Protein AF-A0A6V7VJ19-F1 (afdb_monomer_lite)

Structure (mmCIF, N/CA/C/O backbone):
data_AF-A0A6V7VJ19-F1
#
_entry.id   AF-A0A6V7VJ19-F1
#
loop_
_atom_site.group_PDB
_atom_site.id
_atom_site.type_symbol
_atom_site.label_atom_id
_atom_site.label_alt_id
_atom_site.label_comp_id
_atom_site.label_asym_id
_atom_site.label_entity_id
_atom_site.label_seq_id
_atom_site.pdbx_PDB_ins_code
_atom_site.Cartn_x
_atom_site.Cartn_y
_atom_site.Cartn_z
_atom_site.occupancy
_atom_site.B_iso_or_equiv
_atom_site.auth_seq_id
_atom_site.auth_comp_id
_atom_site.auth_asym_id
_atom_site.auth_atom_id
_atom_site.pdbx_PDB_model_num
ATOM 1 N N . MET A 1 1 ? -34.997 -47.335 -40.234 1.00 34.44 1 MET A N 1
ATOM 2 C CA . MET A 1 1 ? -34.449 -48.683 -39.978 1.00 34.44 1 MET A CA 1
ATOM 3 C C . MET A 1 1 ? -33.709 -48.646 -38.651 1.00 34.44 1 MET A C 1
ATOM 5 O O . MET A 1 1 ? -32.704 -47.960 -38.546 1.00 34.44 1 MET A O 1
ATOM 9 N N . LEU A 1 2 ? -34.281 -49.285 -37.631 1.00 25.03 2 LEU A N 1
ATOM 10 C CA . LEU A 1 2 ? -33.675 -49.512 -36.316 1.00 25.03 2 LEU A CA 1
ATOM 11 C C . LEU A 1 2 ? -32.606 -50.608 -36.412 1.00 25.03 2 LEU A C 1
ATOM 13 O O . LEU A 1 2 ? -32.882 -51.631 -37.030 1.00 25.03 2 LEU A O 1
ATOM 17 N N . SER A 1 3 ? -31.480 -50.459 -35.709 1.00 24.19 3 SER A N 1
ATOM 18 C CA . SER A 1 3 ? -30.934 -51.548 -34.882 1.00 24.19 3 SER A CA 1
ATOM 19 C C . SER A 1 3 ? -29.883 -51.016 -33.902 1.00 24.19 3 SER A C 1
ATOM 21 O O . SER A 1 3 ? -28.890 -50.430 -34.325 1.00 24.19 3 SER A O 1
ATOM 23 N N . LEU A 1 4 ? -30.068 -51.278 -32.611 1.00 22.98 4 LEU A N 1
ATOM 24 C CA . LEU A 1 4 ? -29.015 -51.274 -31.596 1.00 22.98 4 LEU A CA 1
ATOM 25 C C . LEU A 1 4 ? -29.294 -52.462 -30.667 1.00 22.98 4 LEU A C 1
ATOM 27 O O . LEU A 1 4 ? -30.432 -52.678 -30.253 1.00 22.98 4 LEU A O 1
ATOM 31 N N . HIS A 1 5 ? -28.264 -53.277 -30.443 1.00 28.27 5 HIS A N 1
ATOM 32 C CA . HIS A 1 5 ? -28.300 -54.505 -29.647 1.00 28.27 5 HIS A CA 1
ATOM 33 C C . HIS A 1 5 ? -28.321 -54.205 -28.139 1.00 28.27 5 HIS A C 1
ATOM 35 O O . HIS A 1 5 ? -27.655 -53.281 -27.675 1.00 28.27 5 HIS A O 1
ATOM 41 N N . TYR A 1 6 ? -29.051 -55.029 -27.380 1.00 26.59 6 TYR A N 1
ATOM 42 C CA . TYR A 1 6 ? -29.122 -55.005 -25.916 1.00 26.59 6 TYR A CA 1
ATOM 43 C C . TYR A 1 6 ? -28.153 -56.013 -25.280 1.00 26.59 6 TYR A C 1
ATOM 45 O O . TYR A 1 6 ? -27.954 -57.111 -25.796 1.00 26.59 6 TYR A O 1
ATOM 53 N N . MET A 1 7 ? -27.617 -55.649 -24.112 1.00 25.30 7 MET A N 1
ATOM 54 C CA . MET A 1 7 ? -26.830 -56.505 -23.222 1.00 25.30 7 MET A CA 1
ATOM 55 C C . MET A 1 7 ? -27.721 -57.002 -22.066 1.00 25.30 7 MET A C 1
ATOM 57 O O . MET A 1 7 ? -28.435 -56.219 -21.440 1.00 25.30 7 MET A O 1
ATOM 61 N N . HIS A 1 8 ? -27.704 -58.314 -21.815 1.00 26.66 8 HIS A N 1
ATOM 62 C CA . HIS A 1 8 ? -28.513 -59.015 -20.810 1.00 26.66 8 HIS A CA 1
ATOM 63 C C . HIS A 1 8 ? -27.923 -58.906 -19.392 1.00 26.66 8 HIS A C 1
ATOM 65 O O . HIS A 1 8 ? -26.741 -59.176 -19.197 1.00 26.66 8 HIS A O 1
ATOM 71 N N . ILE A 1 9 ? -28.771 -58.651 -18.388 1.00 30.61 9 ILE A N 1
ATOM 72 C CA . ILE A 1 9 ? -28.515 -58.972 -16.971 1.00 30.61 9 ILE A CA 1
ATOM 73 C C . ILE A 1 9 ? -29.765 -59.676 -16.420 1.00 30.61 9 ILE A C 1
ATOM 75 O O . ILE A 1 9 ? -30.884 -59.215 -16.648 1.00 30.61 9 ILE A O 1
ATOM 79 N N . GLN A 1 10 ? -29.592 -60.817 -15.741 1.00 30.14 10 GLN A N 1
ATOM 80 C CA . GLN A 1 10 ? -30.697 -61.592 -15.161 1.00 30.14 10 GLN A CA 1
ATOM 81 C C . GLN A 1 10 ? -31.143 -61.066 -13.780 1.00 30.14 10 GLN A C 1
ATOM 83 O O . GLN A 1 10 ? -30.294 -60.608 -13.013 1.00 30.14 10 GLN A O 1
ATOM 88 N N . PRO A 1 11 ? -32.440 -61.168 -13.414 1.00 34.12 11 PRO A N 1
AT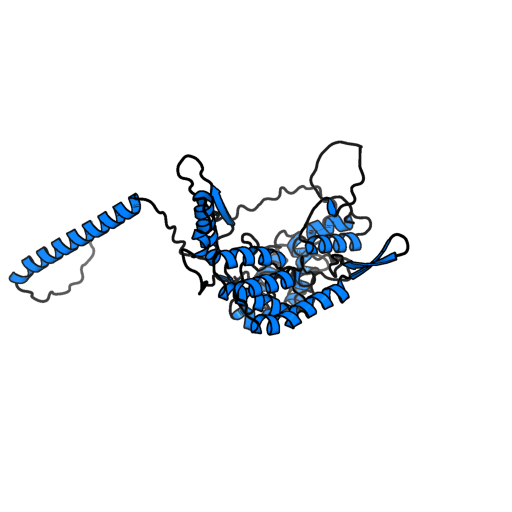OM 89 C CA . PRO A 1 11 ? -32.964 -60.647 -12.155 1.00 34.12 11 PRO A CA 1
ATOM 90 C C . PRO A 1 11 ? -33.038 -61.701 -11.038 1.00 34.12 11 PRO A C 1
ATOM 92 O O . PRO A 1 11 ? -33.474 -62.835 -11.239 1.00 34.12 11 PRO A O 1
ATOM 95 N N . ILE A 1 12 ? -32.695 -61.275 -9.821 1.00 39.47 12 ILE A N 1
ATOM 96 C CA . ILE A 1 12 ? -32.938 -62.004 -8.570 1.00 39.47 12 ILE A CA 1
ATOM 97 C C . ILE A 1 12 ? -34.438 -61.977 -8.228 1.00 39.47 12 ILE A C 1
ATOM 99 O O . ILE A 1 12 ? -35.110 -60.949 -8.297 1.00 39.47 12 ILE A O 1
ATOM 103 N N . ASN A 1 13 ? -34.949 -63.144 -7.843 1.00 40.56 13 ASN A N 1
ATOM 104 C CA . ASN A 1 13 ? -36.353 -63.452 -7.576 1.00 40.56 13 ASN A CA 1
ATOM 105 C C . ASN A 1 13 ? -36.845 -62.819 -6.252 1.00 40.56 13 ASN A C 1
ATOM 107 O O . ASN A 1 13 ? -36.467 -63.275 -5.173 1.00 40.56 13 ASN A O 1
ATOM 111 N N . LEU A 1 14 ? -37.740 -61.822 -6.303 1.00 43.22 14 LEU A N 1
ATOM 112 C CA . LEU A 1 14 ? -38.440 -61.276 -5.125 1.00 43.22 14 LEU A CA 1
ATOM 113 C C . LEU A 1 14 ? -39.966 -61.450 -5.261 1.00 43.22 14 LEU A C 1
ATOM 115 O O . LEU A 1 14 ? -40.600 -60.978 -6.204 1.00 43.22 14 LEU A O 1
ATOM 119 N N . ARG A 1 15 ? -40.551 -62.180 -4.298 1.00 52.41 15 ARG A N 1
ATOM 120 C CA . ARG A 1 15 ? -41.948 -62.661 -4.268 1.00 52.41 15 ARG A CA 1
ATOM 121 C C . ARG A 1 15 ? -42.992 -61.526 -4.295 1.00 52.41 15 ARG A C 1
ATOM 123 O O . ARG A 1 15 ? -42.866 -60.516 -3.606 1.00 52.41 15 ARG A O 1
ATOM 130 N N . LYS A 1 16 ? -44.103 -61.780 -5.003 1.00 54.00 16 LYS A N 1
ATOM 131 C CA . LYS A 1 16 ? -45.252 -60.885 -5.292 1.00 54.00 16 LYS A CA 1
ATOM 132 C C . LYS A 1 16 ? -45.921 -60.162 -4.101 1.00 54.00 16 LYS A C 1
ATOM 134 O O . LYS A 1 16 ? -46.648 -59.207 -4.340 1.00 54.00 16 LYS A O 1
ATOM 139 N N . LYS A 1 17 ? -45.681 -60.538 -2.838 1.00 49.91 17 LYS A N 1
ATOM 140 C CA . LYS A 1 17 ? -46.259 -59.846 -1.661 1.00 49.91 17 LYS A CA 1
ATOM 141 C C . LYS A 1 17 ? -45.500 -58.578 -1.234 1.00 49.91 17 LYS A C 1
ATOM 143 O O . LYS A 1 17 ? -46.058 -57.775 -0.497 1.00 49.91 17 LYS A O 1
ATOM 148 N N . HIS A 1 18 ? -44.281 -58.355 -1.733 1.00 54.59 18 HIS A N 1
ATOM 149 C CA . HIS A 1 18 ? -43.508 -57.138 -1.446 1.00 54.59 18 HIS A CA 1
ATOM 150 C C . HIS A 1 18 ? -43.671 -56.036 -2.496 1.00 54.59 18 HIS A C 1
ATOM 152 O O . HIS A 1 18 ? -43.331 -54.894 -2.217 1.00 54.59 18 HIS A O 1
ATOM 158 N N . TRP A 1 19 ? -44.238 -56.336 -3.669 1.00 50.75 19 TRP A N 1
ATOM 159 C CA . TRP A 1 19 ? -44.436 -55.339 -4.725 1.00 50.75 19 TRP A CA 1
ATOM 160 C C . TRP A 1 19 ? -45.495 -54.295 -4.364 1.00 50.75 19 TRP A C 1
ATOM 162 O O . TRP A 1 19 ? -45.293 -53.120 -4.638 1.00 50.75 19 TRP A O 1
ATOM 172 N N . LEU A 1 20 ? -46.579 -54.681 -3.681 1.00 58.94 20 LEU A N 1
ATOM 173 C CA . LEU A 1 20 ? -47.585 -53.716 -3.224 1.00 58.94 20 LEU A CA 1
ATOM 174 C C . LEU A 1 20 ? -47.004 -52.769 -2.162 1.00 58.94 20 LEU A C 1
ATOM 176 O O . LEU A 1 20 ? -47.199 -51.563 -2.245 1.00 58.94 20 LEU A O 1
ATOM 180 N N . LEU A 1 21 ? -46.225 -53.302 -1.212 1.00 59.53 21 LEU A N 1
ATOM 181 C CA . LEU A 1 21 ? -45.533 -52.493 -0.208 1.00 59.53 21 LEU A CA 1
ATOM 182 C C . LEU A 1 21 ? -44.467 -51.597 -0.858 1.00 59.53 21 LEU A C 1
ATOM 184 O O . LEU A 1 21 ? -44.362 -50.429 -0.510 1.00 59.53 21 LEU A O 1
ATOM 188 N N . PHE A 1 22 ? -43.734 -52.113 -1.849 1.00 63.12 22 PHE A N 1
ATOM 189 C CA . PHE A 1 22 ? -42.753 -51.354 -2.621 1.00 63.12 22 PHE A CA 1
ATOM 190 C C . PHE A 1 22 ? -43.405 -50.205 -3.396 1.00 63.12 22 PHE A C 1
ATOM 192 O O . PHE A 1 22 ? -42.906 -49.093 -3.317 1.00 63.12 22 PHE A O 1
ATOM 199 N N . TYR A 1 23 ? -44.540 -50.423 -4.069 1.00 64.12 23 TYR A N 1
ATOM 200 C CA . TYR A 1 23 ? -45.261 -49.360 -4.780 1.00 64.12 23 TYR A CA 1
ATOM 201 C C . TYR A 1 23 ? -45.943 -48.359 -3.840 1.00 64.12 23 TYR A C 1
ATOM 203 O O . TYR A 1 23 ? -45.981 -47.176 -4.161 1.00 64.12 23 TYR A O 1
ATOM 211 N N . ILE A 1 24 ? -46.428 -48.790 -2.670 1.00 71.06 24 ILE A N 1
ATOM 212 C CA . ILE A 1 24 ? -46.956 -47.879 -1.640 1.00 71.06 24 ILE A CA 1
ATOM 213 C C . ILE A 1 24 ? -45.827 -47.017 -1.066 1.00 71.06 24 ILE A C 1
ATOM 215 O O . ILE A 1 24 ? -45.993 -45.807 -0.936 1.00 71.06 24 ILE A O 1
ATOM 219 N N . ILE A 1 25 ? -44.662 -47.609 -0.785 1.00 70.88 25 ILE A N 1
ATOM 220 C CA . ILE A 1 25 ? -43.474 -46.880 -0.327 1.00 70.88 25 ILE A CA 1
ATOM 221 C C . ILE A 1 25 ? -42.971 -45.940 -1.431 1.00 70.88 25 ILE A C 1
ATOM 223 O O . ILE A 1 25 ? -42.696 -44.780 -1.143 1.00 70.88 25 ILE A O 1
ATOM 227 N N . LEU A 1 26 ? -42.928 -46.374 -2.697 1.00 67.81 26 LEU A N 1
ATOM 228 C CA . LEU A 1 26 ? -42.562 -45.513 -3.828 1.00 67.81 26 LEU A CA 1
ATOM 229 C C . LEU A 1 26 ? -43.553 -44.355 -3.999 1.00 67.81 26 LEU A C 1
ATOM 231 O O . LEU A 1 26 ? -43.132 -43.230 -4.243 1.00 67.81 26 LEU A O 1
ATOM 235 N N . GLY A 1 27 ? -44.853 -44.615 -3.837 1.00 74.75 27 GLY A N 1
ATOM 236 C CA . GLY A 1 27 ? -45.905 -43.602 -3.881 1.00 74.75 27 GLY A CA 1
ATOM 237 C C . GLY A 1 27 ? -45.772 -42.582 -2.751 1.00 74.75 27 GLY A C 1
ATOM 238 O O . GLY A 1 27 ? -45.831 -41.382 -3.002 1.00 74.75 27 GLY A O 1
ATOM 239 N N . PHE A 1 28 ? -45.497 -43.036 -1.524 1.00 73.50 28 PHE A N 1
ATOM 240 C CA . PHE A 1 28 ? -45.209 -42.157 -0.386 1.00 73.50 28 PHE A CA 1
ATOM 241 C C . PHE A 1 28 ? -43.934 -41.336 -0.595 1.00 73.50 28 PHE A C 1
ATOM 243 O O . PHE A 1 28 ? -43.920 -40.147 -0.282 1.00 73.50 28 PHE A O 1
ATOM 250 N N . ILE A 1 29 ? -42.885 -41.932 -1.167 1.00 70.06 29 ILE A N 1
ATOM 251 C CA . ILE A 1 29 ? -41.647 -41.227 -1.518 1.00 70.06 29 ILE A CA 1
ATOM 252 C C . ILE A 1 29 ? -41.922 -40.172 -2.595 1.00 70.06 29 ILE A C 1
ATOM 254 O O . ILE A 1 29 ? -41.478 -39.038 -2.447 1.00 70.06 29 ILE A O 1
ATOM 258 N N . PHE A 1 30 ? -42.704 -40.483 -3.631 1.00 67.50 30 PHE A N 1
ATOM 259 C CA . PHE A 1 30 ? -43.081 -39.511 -4.661 1.00 67.50 30 PHE A CA 1
ATOM 260 C C . PHE A 1 30 ? -43.926 -38.363 -4.100 1.00 67.50 30 PHE A C 1
ATOM 262 O O . PHE A 1 30 ? -43.678 -37.210 -4.443 1.00 67.50 30 PHE A O 1
ATOM 269 N N . ILE A 1 31 ? -44.869 -38.648 -3.197 1.00 73.69 31 ILE A N 1
ATOM 270 C CA . ILE A 1 31 ? -45.671 -37.623 -2.514 1.00 73.69 31 ILE A CA 1
ATOM 271 C C . ILE A 1 31 ? -44.784 -36.750 -1.617 1.00 73.69 31 ILE A C 1
ATOM 273 O O . ILE A 1 31 ? -44.913 -35.530 -1.647 1.00 73.69 31 ILE A O 1
ATOM 277 N N . LEU A 1 32 ? -43.839 -37.333 -0.875 1.00 68.81 32 LEU A N 1
ATOM 278 C CA . LEU A 1 32 ? -42.883 -36.582 -0.053 1.00 68.81 32 LEU A CA 1
ATOM 279 C C . LEU A 1 32 ? -41.940 -35.723 -0.903 1.00 68.81 32 LEU A C 1
ATOM 281 O O . LEU A 1 32 ? -41.694 -34.575 -0.544 1.00 68.81 32 LEU A O 1
ATOM 285 N N . ILE A 1 33 ? -41.463 -36.230 -2.044 1.00 68.81 33 ILE A N 1
ATOM 286 C CA . ILE A 1 33 ? -40.654 -35.462 -3.002 1.00 68.81 33 ILE A CA 1
ATOM 287 C C . ILE A 1 33 ? -41.479 -34.317 -3.593 1.00 68.81 33 ILE A C 1
ATOM 289 O O . ILE A 1 33 ? -40.976 -33.202 -3.691 1.00 68.81 33 ILE A O 1
ATOM 293 N N . PHE A 1 34 ? -42.748 -34.550 -3.938 1.00 68.69 34 PHE A N 1
ATOM 294 C CA . PHE A 1 34 ? -43.624 -33.518 -4.491 1.00 68.69 34 PHE A CA 1
ATOM 295 C C . PHE A 1 34 ? -43.982 -32.452 -3.448 1.00 68.69 34 PHE A C 1
ATOM 297 O O . PHE A 1 34 ? -43.941 -31.266 -3.754 1.00 68.69 34 PHE A O 1
ATOM 304 N N . ILE A 1 35 ? -44.245 -32.841 -2.196 1.00 69.69 35 ILE A N 1
ATOM 305 C CA . ILE A 1 35 ? -44.450 -31.917 -1.072 1.00 69.69 35 ILE A CA 1
ATOM 306 C C . ILE A 1 35 ? -43.164 -31.137 -0.783 1.00 69.69 35 ILE A C 1
ATOM 308 O O . ILE A 1 35 ? -43.221 -29.928 -0.592 1.00 69.69 35 ILE A O 1
ATOM 312 N N . PHE A 1 36 ? -41.995 -31.779 -0.807 1.00 65.12 36 PHE A N 1
ATOM 313 C CA . PHE A 1 36 ? -40.710 -31.104 -0.621 1.00 65.12 36 PHE A CA 1
ATOM 314 C C . PHE A 1 36 ? -40.406 -30.131 -1.769 1.00 65.12 36 PHE A C 1
ATOM 316 O O . PHE A 1 36 ? -39.969 -29.008 -1.524 1.00 65.12 36 PHE A O 1
ATOM 323 N N . ALA A 1 37 ? -40.691 -30.511 -3.015 1.00 63.62 37 ALA A N 1
ATOM 324 C CA . ALA A 1 37 ? -40.563 -29.645 -4.182 1.00 63.62 37 ALA A CA 1
ATOM 325 C C . ALA A 1 37 ? -41.556 -28.477 -4.131 1.00 63.62 37 ALA A C 1
ATOM 327 O O . ALA A 1 37 ? -41.168 -27.349 -4.410 1.00 63.62 37 ALA A O 1
ATOM 328 N N . LEU A 1 38 ? -42.798 -28.708 -3.698 1.00 59.72 38 LEU A N 1
ATOM 329 C CA . LEU A 1 38 ? -43.819 -27.674 -3.538 1.00 59.72 38 LEU A CA 1
ATOM 330 C C . LEU A 1 38 ? -43.488 -26.724 -2.377 1.00 59.72 38 LEU A C 1
ATOM 332 O O . LEU A 1 38 ? -43.622 -25.517 -2.533 1.00 59.72 38 LEU A O 1
ATOM 336 N N . ILE A 1 39 ? -42.982 -27.229 -1.246 1.00 60.81 39 ILE A N 1
ATOM 337 C CA . ILE A 1 39 ? -42.484 -26.411 -0.127 1.00 60.81 39 ILE A CA 1
ATOM 338 C C . ILE A 1 39 ? -41.284 -25.575 -0.576 1.00 60.81 39 ILE A C 1
ATOM 340 O O . ILE A 1 39 ? -41.216 -24.396 -0.242 1.00 60.81 39 ILE A O 1
ATOM 344 N N . ASN A 1 40 ? -40.352 -26.142 -1.347 1.00 55.34 40 ASN A N 1
ATOM 345 C CA . ASN A 1 40 ? -39.212 -25.390 -1.871 1.00 55.34 40 ASN A CA 1
ATOM 346 C C . ASN A 1 40 ? -39.619 -24.390 -2.959 1.00 55.34 40 ASN A C 1
ATOM 348 O O . ASN A 1 40 ? -39.095 -23.284 -2.972 1.00 55.34 40 ASN A O 1
ATOM 352 N N . PHE A 1 41 ? -40.595 -24.714 -3.808 1.00 58.09 41 PHE A N 1
ATOM 353 C CA . PHE A 1 41 ? -41.161 -23.801 -4.802 1.00 58.09 41 PHE A CA 1
ATOM 354 C C . PHE A 1 41 ? -41.943 -22.655 -4.146 1.00 58.09 41 PHE A C 1
ATOM 356 O O . PHE A 1 41 ? -41.835 -21.509 -4.570 1.00 58.09 41 PHE A O 1
ATOM 363 N N . LEU A 1 42 ? -42.679 -22.926 -3.065 1.00 50.97 42 LEU A N 1
ATOM 364 C CA . LEU A 1 42 ? -43.371 -21.903 -2.278 1.00 50.97 42 LEU A CA 1
ATOM 365 C C . LEU A 1 42 ? -42.394 -21.068 -1.433 1.00 50.97 42 LEU A C 1
ATOM 367 O O . LEU A 1 42 ? -42.597 -19.864 -1.304 1.00 50.97 42 LEU A O 1
ATOM 371 N N . LYS A 1 43 ? -41.298 -21.655 -0.927 1.00 50.81 43 LYS A N 1
ATOM 372 C CA . LYS A 1 43 ? -40.178 -20.910 -0.318 1.00 50.81 43 LYS A CA 1
ATOM 373 C C . LYS A 1 43 ? -39.445 -20.037 -1.341 1.00 50.81 43 LYS A C 1
ATOM 375 O O . LYS A 1 43 ? -39.086 -18.916 -1.008 1.00 50.81 43 LYS A O 1
ATOM 380 N N . TRP A 1 44 ? -39.267 -20.520 -2.570 1.00 50.44 44 TRP A N 1
ATOM 381 C CA . TRP A 1 44 ? -38.705 -19.760 -3.691 1.00 50.44 44 TRP A CA 1
ATOM 382 C C . TRP A 1 44 ? -39.627 -18.605 -4.113 1.00 50.44 44 TRP A C 1
ATOM 384 O O . TRP A 1 44 ? -39.164 -17.484 -4.302 1.00 50.44 44 TRP A O 1
ATOM 394 N N . ARG A 1 45 ? -40.945 -18.840 -4.168 1.00 43.19 45 ARG A N 1
ATOM 395 C CA . ARG A 1 45 ? -41.962 -17.834 -4.519 1.00 43.19 45 ARG A CA 1
ATOM 396 C C . ARG A 1 45 ? -42.159 -16.752 -3.445 1.00 43.19 45 ARG A C 1
ATOM 398 O O . ARG A 1 45 ? -42.528 -15.637 -3.794 1.00 43.19 45 ARG A O 1
ATOM 405 N N . ASN A 1 46 ? -41.897 -17.051 -2.169 1.00 40.09 46 ASN A N 1
ATOM 406 C CA . ASN A 1 46 ? -42.112 -16.130 -1.041 1.00 40.09 46 ASN A CA 1
ATOM 407 C C . ASN A 1 46 ? -40.876 -15.309 -0.624 1.00 40.09 46 ASN A C 1
ATOM 409 O O . ASN A 1 46 ? -40.786 -14.873 0.521 1.00 40.09 46 ASN A O 1
ATOM 413 N N . GLY A 1 47 ? -39.970 -15.026 -1.559 1.00 48.06 47 GLY A N 1
ATOM 414 C CA . GLY A 1 47 ? -39.068 -13.882 -1.433 1.00 48.06 47 GLY A CA 1
ATOM 415 C C . GLY A 1 47 ? -37.869 -14.113 -0.517 1.00 48.06 47 GLY A C 1
ATOM 416 O O . GLY A 1 47 ? -37.935 -13.946 0.699 1.00 48.06 47 GLY A O 1
ATOM 417 N N . LYS A 1 48 ? -36.744 -14.452 -1.148 1.00 35.28 48 LYS A N 1
ATOM 418 C CA . LYS A 1 48 ? -35.380 -14.000 -0.833 1.00 35.28 48 LYS A CA 1
ATOM 419 C C . LYS A 1 48 ? -34.457 -14.691 -1.825 1.00 35.28 48 LYS A C 1
ATOM 421 O O . LYS A 1 48 ? -34.097 -15.854 -1.650 1.00 35.28 48 LYS A O 1
ATOM 426 N N . GLU A 1 49 ? -34.107 -13.983 -2.890 1.00 31.16 49 GLU A N 1
ATOM 427 C CA . GLU A 1 49 ? -33.010 -14.391 -3.758 1.00 31.16 49 GLU A CA 1
ATOM 428 C C . GLU A 1 49 ? -31.718 -14.395 -2.934 1.00 31.16 49 GLU A C 1
ATOM 430 O O . GLU A 1 49 ? -31.168 -13.351 -2.594 1.00 31.16 49 GLU A O 1
ATOM 435 N N . PHE A 1 50 ? -31.231 -15.583 -2.592 1.00 29.86 50 PHE A N 1
ATOM 436 C CA . PHE A 1 50 ? -29.818 -15.770 -2.304 1.00 29.86 50 PHE A CA 1
ATOM 437 C C . PHE A 1 50 ? -29.165 -16.218 -3.601 1.00 29.86 50 PHE A C 1
ATOM 439 O O . PHE A 1 50 ? -29.236 -17.388 -3.978 1.00 29.86 50 PHE A O 1
ATOM 446 N N . VAL A 1 51 ? -28.530 -15.274 -4.292 1.00 28.78 51 VAL A N 1
ATOM 447 C CA . VAL A 1 51 ? -27.595 -15.609 -5.362 1.00 28.78 51 VAL A CA 1
ATOM 448 C C . VAL A 1 51 ? -26.374 -16.247 -4.702 1.00 28.78 51 VAL A C 1
ATOM 450 O O . VAL A 1 51 ? -25.500 -15.566 -4.166 1.00 28.78 51 VAL A O 1
ATOM 453 N N . PHE A 1 52 ? -26.330 -17.578 -4.693 1.00 24.97 52 PHE A N 1
ATOM 454 C CA . PHE A 1 52 ? -25.106 -18.314 -4.406 1.00 24.97 52 PHE A CA 1
ATOM 455 C C . PHE A 1 52 ? -24.180 -18.173 -5.615 1.00 24.97 52 PHE A C 1
ATOM 457 O O . PHE A 1 52 ? -24.282 -18.927 -6.579 1.00 24.97 52 PHE A O 1
ATOM 464 N N . PHE A 1 53 ? -23.267 -17.203 -5.569 1.00 33.19 53 PHE A N 1
ATOM 465 C CA . PHE A 1 53 ? -22.128 -17.192 -6.481 1.00 33.19 53 PHE A CA 1
ATOM 466 C C . PHE A 1 53 ? -21.190 -18.340 -6.099 1.00 33.19 53 PHE A C 1
ATOM 468 O O . PHE A 1 53 ? -20.556 -18.330 -5.042 1.00 33.19 53 PHE A O 1
ATOM 475 N N . THR A 1 54 ? -21.106 -19.344 -6.968 1.00 28.50 54 THR A N 1
ATOM 476 C CA . THR A 1 54 ? -20.192 -20.488 -6.850 1.00 28.50 54 THR A CA 1
ATOM 477 C C . THR A 1 54 ? -18.748 -20.158 -7.241 1.00 28.50 54 THR A C 1
ATOM 479 O O . THR A 1 54 ? -17.891 -21.034 -7.158 1.00 28.50 54 THR A O 1
ATOM 482 N N . SER A 1 55 ? -18.420 -18.905 -7.571 1.00 35.00 55 SER A N 1
ATOM 483 C CA . SER A 1 55 ? -17.035 -18.428 -7.620 1.00 35.00 55 SER A CA 1
ATOM 484 C C . SER A 1 55 ? -16.889 -17.130 -6.817 1.00 35.00 55 SER A C 1
ATOM 486 O O . SER A 1 55 ? -17.339 -16.053 -7.196 1.00 35.00 55 SER A O 1
ATOM 488 N N . LYS A 1 56 ? -16.230 -17.214 -5.655 1.00 43.31 56 LYS A N 1
ATOM 489 C CA . LYS A 1 56 ? -15.863 -16.049 -4.825 1.00 43.31 56 LYS A CA 1
ATOM 490 C C . LYS A 1 56 ? -14.829 -15.117 -5.506 1.00 43.31 56 LYS A C 1
ATOM 492 O O . LYS A 1 56 ? -14.334 -14.199 -4.855 1.00 43.31 56 LYS A O 1
ATOM 497 N N . SER A 1 57 ? -14.449 -15.354 -6.763 1.00 41.16 57 SER A N 1
ATOM 498 C CA . SER A 1 57 ? -13.255 -14.763 -7.382 1.00 41.16 57 SER A CA 1
ATOM 499 C C . SER A 1 57 ? -13.471 -13.437 -8.123 1.00 41.16 57 SER A C 1
ATOM 501 O O . SER A 1 57 ? -12.495 -12.721 -8.306 1.00 41.16 57 SER A O 1
ATOM 503 N N . GLU A 1 58 ? -14.694 -13.025 -8.484 1.00 51.84 58 GLU A N 1
ATOM 504 C CA . GLU A 1 58 ? -14.856 -11.895 -9.430 1.00 51.84 58 GLU A CA 1
ATOM 505 C C . GLU A 1 58 ? -15.861 -10.805 -9.031 1.00 51.84 58 GLU A C 1
ATOM 507 O O . GLU A 1 58 ? -16.432 -10.114 -9.875 1.00 51.84 58 GLU A O 1
ATOM 512 N N . ILE A 1 59 ? -16.049 -10.552 -7.735 1.00 51.69 59 ILE A N 1
ATOM 513 C CA . ILE A 1 59 ? -16.759 -9.334 -7.318 1.00 51.69 59 ILE A CA 1
ATOM 514 C C . ILE A 1 59 ? -15.837 -8.133 -7.576 1.00 51.69 59 ILE A C 1
ATOM 516 O O . ILE A 1 59 ? -14.907 -7.882 -6.804 1.00 51.69 59 ILE A O 1
ATOM 520 N N . LYS A 1 60 ? -16.071 -7.404 -8.681 1.00 55.56 60 LYS A N 1
ATOM 521 C CA . LYS A 1 60 ? -15.386 -6.133 -8.956 1.00 55.56 60 LYS A CA 1
ATOM 522 C C . LYS A 1 60 ? -15.986 -5.036 -8.076 1.00 55.56 60 LYS A C 1
ATOM 524 O O . LYS A 1 60 ? -15.269 -4.541 -7.227 1.00 55.56 60 LYS A O 1
ATOM 529 N N . GLN A 1 61 ? -17.269 -4.691 -8.160 1.00 57.66 61 GLN A N 1
ATOM 530 C CA . GLN A 1 61 ? -17.863 -3.642 -7.304 1.00 57.66 61 GLN A CA 1
ATOM 531 C C . GLN A 1 61 ? -19.138 -4.110 -6.597 1.00 57.66 61 GLN A C 1
ATOM 533 O O . GLN A 1 61 ? -19.880 -4.940 -7.123 1.00 57.66 61 GLN A O 1
ATOM 538 N N . VAL A 1 62 ? -19.382 -3.559 -5.403 1.00 58.84 62 VAL A N 1
ATOM 539 C CA . VAL A 1 62 ? -20.600 -3.779 -4.614 1.00 58.84 62 VAL A CA 1
ATOM 540 C C . VAL A 1 62 ? -21.266 -2.432 -4.372 1.00 58.84 62 VAL A C 1
ATOM 542 O O . VAL A 1 62 ? -20.644 -1.532 -3.811 1.00 58.84 62 VAL A O 1
ATOM 545 N N . TYR A 1 63 ? -22.524 -2.302 -4.781 1.00 61.94 63 TYR A N 1
ATOM 546 C CA . TYR A 1 63 ? -23.350 -1.127 -4.520 1.00 61.94 63 TYR A CA 1
ATOM 547 C C . TYR A 1 63 ? -24.433 -1.476 -3.508 1.00 61.94 63 TYR A C 1
ATOM 549 O O . TYR A 1 63 ? -25.038 -2.546 -3.580 1.00 61.94 63 TYR A O 1
ATOM 557 N N . ILE A 1 64 ? -24.695 -0.552 -2.585 1.00 64.50 64 ILE A N 1
ATOM 558 C CA . ILE A 1 64 ? -25.867 -0.608 -1.716 1.00 64.50 64 ILE A CA 1
ATOM 559 C C . ILE A 1 64 ? -26.892 0.363 -2.297 1.00 64.50 64 ILE A C 1
ATOM 561 O O . ILE A 1 64 ? -26.740 1.577 -2.168 1.00 64.50 64 ILE A O 1
ATOM 565 N N . ASN A 1 65 ? -27.927 -0.166 -2.944 1.00 65.25 65 ASN A N 1
ATOM 566 C CA . ASN A 1 65 ? -28.973 0.649 -3.553 1.00 65.25 65 ASN A CA 1
ATOM 567 C C . ASN A 1 65 ? -30.165 0.783 -2.610 1.00 65.25 65 ASN A C 1
ATOM 569 O O . ASN A 1 65 ? -30.643 -0.206 -2.055 1.00 65.25 65 ASN A O 1
ATOM 573 N N . TYR A 1 66 ? -30.671 2.008 -2.466 1.00 58.78 66 TYR A N 1
ATOM 574 C CA . TYR A 1 66 ? -31.938 2.279 -1.793 1.00 58.78 66 TYR A CA 1
ATOM 575 C C . TYR A 1 66 ? -33.063 2.301 -2.831 1.00 58.78 66 TYR A C 1
ATOM 577 O O . TYR A 1 66 ? -33.105 3.194 -3.673 1.00 58.78 66 TYR A O 1
ATOM 585 N N . LEU A 1 67 ? -33.981 1.336 -2.769 1.00 54.62 67 LEU A N 1
ATOM 586 C CA . LEU A 1 67 ? -35.050 1.164 -3.765 1.00 54.62 67 LEU A CA 1
ATOM 587 C C . LEU A 1 67 ? -36.329 1.949 -3.433 1.00 54.62 67 LEU A C 1
ATOM 589 O O . LEU A 1 67 ? -37.415 1.540 -3.824 1.00 54.62 67 LEU A O 1
ATOM 593 N N . GLY A 1 68 ? -36.221 3.040 -2.670 1.00 50.75 68 GLY A N 1
ATOM 594 C CA . GLY A 1 68 ? -37.353 3.715 -2.031 1.00 50.75 68 GLY A CA 1
ATOM 595 C C . GLY A 1 68 ? -38.617 3.811 -2.889 1.00 50.75 68 GLY A C 1
ATOM 596 O O . GLY A 1 68 ? -38.593 4.502 -3.899 1.00 50.75 68 GLY A O 1
ATOM 597 N N . ASN A 1 69 ? -39.680 3.118 -2.450 1.00 49.56 69 ASN A N 1
ATOM 598 C CA . ASN A 1 69 ? -41.107 3.428 -2.651 1.00 49.56 69 ASN A CA 1
ATOM 599 C C . ASN A 1 69 ? -42.017 2.352 -2.007 1.00 49.56 69 ASN A C 1
ATOM 601 O O . ASN A 1 69 ? -42.823 1.743 -2.700 1.00 49.56 69 ASN A O 1
ATOM 605 N N . ASN A 1 70 ? -41.858 2.129 -0.687 1.00 50.50 70 ASN A N 1
ATOM 606 C CA . ASN A 1 70 ? -42.831 1.572 0.292 1.00 50.50 70 ASN A CA 1
ATOM 607 C C . ASN A 1 70 ? -42.249 0.555 1.301 1.00 50.50 70 ASN A C 1
ATOM 609 O O . ASN A 1 70 ? -42.741 0.518 2.424 1.00 50.50 70 ASN A O 1
ATOM 613 N N . ASP A 1 71 ? -41.146 -0.150 1.004 1.00 53.56 71 ASP A N 1
ATOM 614 C CA . ASP A 1 71 ? -40.642 -1.228 1.893 1.00 53.56 71 ASP A CA 1
ATOM 615 C C . ASP A 1 71 ? -39.311 -0.944 2.623 1.00 53.56 71 ASP A C 1
ATOM 617 O O . ASP A 1 71 ? -38.793 -1.790 3.363 1.00 53.56 71 ASP A O 1
ATOM 621 N N . ASN A 1 72 ? -38.741 0.263 2.488 1.00 56.59 72 ASN A N 1
ATOM 622 C CA . ASN A 1 72 ? -37.441 0.628 3.081 1.00 56.59 72 ASN A CA 1
ATOM 623 C C . ASN A 1 72 ? -36.339 -0.424 2.805 1.00 56.59 72 ASN A C 1
ATOM 625 O O . ASN A 1 72 ? -35.535 -0.724 3.688 1.00 56.59 72 ASN A O 1
ATOM 629 N N . GLU A 1 73 ? -36.330 -1.055 1.629 1.00 58.22 73 GLU A N 1
ATOM 630 C CA . GLU A 1 73 ? -35.373 -2.116 1.302 1.00 58.22 73 GLU A CA 1
ATOM 631 C C . GLU A 1 73 ? -34.076 -1.575 0.694 1.00 58.22 73 GLU A C 1
ATOM 633 O O . GLU A 1 73 ? -34.075 -0.654 -0.130 1.00 58.22 73 GLU A O 1
ATOM 638 N N . PHE A 1 74 ? -32.966 -2.182 1.118 1.00 66.25 74 PHE A N 1
ATOM 639 C CA . PHE A 1 74 ? -31.652 -2.016 0.513 1.00 66.25 74 PHE A CA 1
ATOM 640 C C . PHE A 1 74 ? -31.290 -3.307 -0.206 1.00 66.25 74 PHE A C 1
ATOM 642 O O . PHE A 1 74 ? -31.411 -4.385 0.376 1.00 66.25 74 PHE A O 1
ATOM 649 N N . THR A 1 75 ? -30.822 -3.197 -1.443 1.00 63.38 75 THR A N 1
ATOM 650 C CA . THR A 1 75 ? -30.304 -4.340 -2.199 1.00 63.38 75 THR A CA 1
ATOM 651 C C . THR A 1 75 ? -28.806 -4.199 -2.399 1.00 63.38 75 THR A C 1
ATOM 653 O O . THR A 1 75 ? -28.288 -3.102 -2.627 1.00 63.38 75 THR A O 1
ATOM 656 N N . LEU A 1 76 ? -28.105 -5.328 -2.290 1.00 60.06 76 LEU A N 1
ATOM 657 C CA . LEU A 1 76 ? -26.713 -5.436 -2.700 1.00 60.06 76 LEU A CA 1
ATOM 658 C C . LEU A 1 76 ? -26.688 -5.743 -4.189 1.00 60.06 76 LEU A C 1
ATOM 660 O O . LEU A 1 76 ? -27.068 -6.835 -4.608 1.00 60.06 76 LEU A O 1
ATOM 664 N N . GLN A 1 77 ? -26.245 -4.778 -4.985 1.00 59.56 77 GLN A N 1
ATOM 665 C CA . GLN A 1 77 ? -25.987 -5.006 -6.395 1.00 59.56 77 GLN A CA 1
ATOM 666 C C . GLN A 1 77 ? -24.504 -5.312 -6.580 1.00 59.56 77 GLN A C 1
ATOM 668 O O . GLN A 1 77 ? -23.635 -4.474 -6.329 1.00 59.56 77 GLN A O 1
ATOM 673 N N . PHE A 1 78 ? -24.228 -6.526 -7.041 1.00 59.75 78 PHE A N 1
ATOM 674 C CA . PHE A 1 78 ? -22.901 -6.942 -7.467 1.00 59.75 78 PHE A CA 1
ATOM 675 C C . PHE A 1 78 ? -22.750 -6.620 -8.945 1.00 59.75 78 PHE A C 1
ATOM 677 O O . PHE A 1 78 ? -23.573 -7.035 -9.758 1.00 59.75 78 PHE A O 1
ATOM 684 N N . VAL A 1 79 ? -21.704 -5.878 -9.298 1.00 54.50 79 VAL A N 1
ATOM 685 C CA . VAL A 1 79 ? -21.389 -5.617 -10.701 1.00 54.50 79 VAL A CA 1
ATOM 686 C C . VAL A 1 79 ? -20.192 -6.475 -11.095 1.00 54.50 79 VAL A C 1
ATOM 688 O O . VAL A 1 79 ? -19.049 -6.188 -10.728 1.00 54.50 79 VAL A O 1
ATOM 691 N N . SER A 1 80 ? -20.472 -7.530 -11.862 1.00 48.16 80 SER A N 1
ATOM 692 C CA . SER A 1 80 ? -19.499 -8.227 -12.700 1.00 48.16 80 SER A CA 1
ATOM 693 C C . SER A 1 80 ? -19.479 -7.527 -14.060 1.00 48.16 80 SER A C 1
ATOM 695 O O . SER A 1 80 ? -20.343 -7.757 -14.903 1.00 48.16 80 SER A O 1
ATOM 697 N N . ILE A 1 81 ? -18.546 -6.598 -14.266 1.00 42.81 81 ILE A N 1
ATOM 698 C CA . ILE A 1 81 ? -18.343 -6.018 -15.597 1.00 42.81 81 ILE A CA 1
ATOM 699 C C . ILE A 1 81 ? -17.554 -7.051 -16.408 1.00 42.81 81 ILE A C 1
ATOM 701 O O . ILE A 1 81 ? -16.363 -7.238 -16.136 1.00 42.81 81 ILE A O 1
ATOM 705 N N . GLU A 1 82 ? -18.202 -7.702 -17.385 1.00 37.62 82 GLU A N 1
ATOM 706 C CA . GLU A 1 82 ? -17.493 -8.220 -18.564 1.00 37.62 82 GLU A CA 1
ATOM 707 C C . GLU A 1 82 ? -16.633 -7.078 -19.082 1.00 37.62 82 GLU A C 1
ATOM 709 O O . GLU A 1 82 ? -17.157 -5.978 -19.262 1.00 37.62 82 GLU A O 1
ATOM 714 N N . GLU A 1 83 ? -15.330 -7.306 -19.251 1.00 32.50 83 GLU A N 1
ATOM 715 C CA . GLU A 1 83 ? -14.369 -6.301 -19.697 1.00 32.50 83 GLU A CA 1
ATOM 716 C C . GLU A 1 83 ? -14.796 -5.677 -21.030 1.00 32.50 83 GLU A C 1
ATOM 718 O O . GLU A 1 83 ? -14.306 -6.016 -22.103 1.00 32.50 83 GLU A O 1
ATOM 723 N N . LYS A 1 84 ? -15.679 -4.680 -20.979 1.00 28.48 84 LYS A N 1
ATOM 724 C CA . LYS A 1 84 ? -15.695 -3.639 -21.983 1.00 28.48 84 LYS A CA 1
ATOM 725 C C . LYS A 1 84 ? -14.364 -2.950 -21.802 1.00 28.48 84 LYS A C 1
ATOM 727 O O . LYS A 1 84 ? -14.184 -2.202 -20.840 1.00 28.48 84 LYS A O 1
ATOM 732 N N . GLN A 1 85 ? -13.436 -3.265 -22.706 1.00 29.55 85 GLN A N 1
ATOM 733 C CA . GLN A 1 85 ? -12.307 -2.409 -23.020 1.00 29.55 85 GLN A CA 1
ATOM 734 C C . GLN A 1 85 ? -12.828 -0.979 -22.942 1.00 29.55 85 GLN A C 1
ATOM 736 O O . GLN A 1 85 ? -13.641 -0.557 -23.768 1.00 29.55 85 GLN A O 1
ATOM 741 N N . PHE A 1 86 ? -12.429 -0.254 -21.899 1.00 25.81 86 PHE A N 1
ATOM 742 C CA . PHE A 1 86 ? -12.548 1.185 -21.914 1.00 25.81 86 PHE A CA 1
ATOM 743 C C . PHE A 1 86 ? -11.623 1.603 -23.049 1.00 25.81 86 PHE A C 1
ATOM 745 O O . PHE A 1 86 ? -10.415 1.732 -22.872 1.00 25.81 86 PHE A O 1
ATOM 752 N N . SER A 1 87 ? -12.187 1.729 -24.250 1.00 26.19 87 SER A N 1
ATOM 753 C CA . SER A 1 87 ? -11.558 2.462 -25.326 1.00 26.19 87 SER A CA 1
ATOM 754 C C . SER A 1 87 ? -11.521 3.897 -24.827 1.00 26.19 87 SER A C 1
ATOM 756 O O . SER A 1 87 ? -12.469 4.669 -25.007 1.00 26.19 87 SER A O 1
ATOM 758 N N . ILE A 1 88 ? -10.451 4.236 -24.111 1.00 30.56 88 ILE A N 1
ATOM 759 C CA . ILE A 1 88 ? -10.008 5.614 -24.009 1.00 30.56 88 ILE A CA 1
ATOM 760 C C . ILE A 1 88 ? -9.964 6.059 -25.463 1.00 30.56 88 ILE A C 1
ATOM 762 O O . ILE A 1 88 ? -9.218 5.488 -26.259 1.00 30.56 88 ILE A O 1
ATOM 766 N N . LYS A 1 89 ? -10.864 6.971 -25.849 1.00 27.98 89 LYS A N 1
ATOM 767 C CA . LYS A 1 89 ? -10.773 7.613 -27.156 1.00 27.98 89 LYS A CA 1
ATOM 768 C C . LYS A 1 89 ? -9.334 8.089 -27.254 1.00 27.98 89 LYS A C 1
ATOM 770 O O . LYS A 1 89 ? -8.938 8.902 -26.423 1.00 27.98 89 LYS A O 1
ATOM 775 N N . GLU A 1 90 ? -8.575 7.554 -28.207 1.00 34.12 90 GLU A N 1
ATOM 776 C CA . GLU A 1 90 ? -7.260 8.068 -28.558 1.00 34.12 90 GLU A CA 1
ATOM 777 C C . GLU A 1 90 ? -7.445 9.545 -28.901 1.00 34.12 90 GLU A C 1
ATOM 779 O O . GLU A 1 90 ? -7.799 9.929 -30.017 1.00 34.12 90 GLU A O 1
ATOM 784 N N . THR A 1 91 ? -7.287 10.414 -27.908 1.00 32.09 91 THR A N 1
ATOM 785 C CA . THR A 1 91 ? -7.085 11.826 -28.154 1.00 32.09 91 THR A CA 1
ATOM 786 C C . THR A 1 91 ? -5.689 11.917 -28.737 1.00 32.09 91 THR A C 1
ATOM 788 O O . THR A 1 91 ? -4.704 12.009 -28.009 1.00 32.09 91 THR A O 1
ATOM 791 N N . ASN A 1 92 ? -5.625 11.840 -30.066 1.00 33.97 92 ASN A N 1
ATOM 792 C CA . ASN A 1 92 ? -4.440 11.962 -30.916 1.00 33.97 92 ASN A CA 1
ATOM 793 C C . ASN A 1 92 ? -3.790 13.360 -30.861 1.00 33.97 92 ASN A C 1
ATOM 795 O O . ASN A 1 92 ? -3.365 13.896 -31.876 1.00 33.97 92 ASN A O 1
ATOM 799 N N . ASN A 1 93 ? -3.691 13.957 -29.672 1.00 34.53 93 ASN A N 1
ATOM 800 C CA . ASN A 1 93 ? -3.040 15.244 -29.434 1.00 34.53 93 ASN A CA 1
ATOM 801 C C . ASN A 1 93 ? -1.834 15.132 -28.487 1.00 34.53 93 ASN A C 1
ATOM 803 O O . ASN A 1 93 ? -1.445 16.114 -27.861 1.00 34.53 93 ASN A O 1
ATOM 807 N N . TYR A 1 94 ? -1.201 13.959 -28.399 1.00 42.09 94 TYR A N 1
ATOM 808 C CA . TYR A 1 94 ? 0.112 13.835 -27.767 1.00 42.09 94 TYR A CA 1
ATOM 809 C C . TYR A 1 94 ? 1.199 14.105 -28.809 1.00 42.09 94 TYR A C 1
ATOM 811 O O . TYR A 1 94 ? 1.615 13.211 -29.546 1.00 42.09 94 TYR A O 1
ATOM 819 N N . GLN A 1 95 ? 1.652 15.358 -28.891 1.00 42.88 95 GLN A N 1
ATOM 820 C CA . GLN A 1 95 ? 2.900 15.683 -29.582 1.00 42.88 95 GLN A CA 1
ATOM 821 C C . GLN A 1 95 ? 4.034 14.836 -28.974 1.00 42.88 95 GLN A C 1
ATOM 823 O O . GLN A 1 95 ? 4.268 14.889 -27.771 1.00 42.88 95 GLN A O 1
ATOM 828 N N . GLN A 1 96 ? 4.697 14.041 -29.824 1.00 51.56 96 GLN A N 1
ATOM 829 C CA . GLN A 1 96 ? 5.877 13.214 -29.528 1.00 51.56 96 GLN A CA 1
ATOM 830 C C . GLN A 1 96 ? 5.723 12.258 -28.332 1.00 51.56 96 GLN A C 1
ATOM 832 O O . GLN A 1 96 ? 6.300 12.468 -27.266 1.00 51.56 96 GLN A O 1
ATOM 837 N N . GLN A 1 97 ? 5.018 11.136 -28.522 1.00 58.59 97 GLN A N 1
ATOM 838 C CA . GLN A 1 97 ? 5.225 10.006 -27.615 1.00 58.59 97 GLN A CA 1
ATOM 839 C C . GLN A 1 97 ? 6.678 9.509 -27.733 1.00 58.59 97 GLN A C 1
ATOM 841 O O . GLN A 1 97 ? 7.162 9.302 -28.852 1.00 58.59 97 GLN A O 1
ATOM 846 N N . PRO A 1 98 ? 7.392 9.329 -26.611 1.00 68.00 98 PRO A N 1
ATOM 847 C CA . PRO A 1 98 ? 8.754 8.810 -26.628 1.00 68.00 98 PRO A CA 1
ATOM 848 C C . PRO A 1 98 ? 8.782 7.392 -27.210 1.00 68.00 98 PRO A C 1
ATOM 850 O O . PRO A 1 98 ? 7.816 6.639 -27.095 1.00 68.00 98 PRO A O 1
ATOM 853 N N . SER A 1 99 ? 9.897 7.015 -27.837 1.00 75.31 99 SER A N 1
ATOM 854 C CA . SER A 1 99 ? 10.076 5.659 -28.367 1.00 75.31 99 SER A CA 1
ATOM 855 C C . SER A 1 99 ? 9.966 4.597 -27.257 1.00 75.31 99 SER A C 1
ATOM 857 O O . SER A 1 99 ? 10.345 4.883 -26.117 1.00 75.31 99 SER A O 1
ATOM 859 N N . PRO A 1 100 ? 9.511 3.365 -27.568 1.00 76.62 100 PRO A N 1
ATOM 860 C CA . PRO A 1 100 ? 9.510 2.257 -26.614 1.00 76.62 100 PRO A CA 1
ATOM 861 C C . PRO A 1 100 ? 10.859 2.102 -25.911 1.00 76.62 100 PRO A C 1
ATOM 863 O O . PRO A 1 100 ? 11.911 2.230 -26.540 1.00 76.62 100 PRO A O 1
ATOM 866 N N . GLY A 1 101 ? 10.835 1.790 -24.617 1.00 74.69 101 GLY A N 1
ATOM 867 C CA . GLY A 1 101 ? 12.058 1.581 -23.848 1.00 74.69 101 GLY A CA 1
ATOM 868 C C . GLY A 1 101 ? 12.785 2.866 -23.461 1.00 74.69 101 GLY A C 1
ATOM 869 O O . GLY A 1 101 ? 13.953 2.810 -23.075 1.00 74.69 101 GLY A O 1
ATOM 870 N N . PHE A 1 102 ? 12.130 4.027 -23.545 1.00 82.94 102 PHE A N 1
ATOM 871 C CA . PHE A 1 102 ? 12.717 5.259 -23.037 1.00 82.94 102 PHE A CA 1
ATOM 872 C C . PHE A 1 102 ? 12.940 5.181 -21.523 1.00 82.94 102 PHE A C 1
ATOM 874 O O . PHE A 1 102 ? 12.195 4.529 -20.783 1.00 82.94 102 PHE A O 1
ATOM 881 N N . ILE A 1 103 ? 13.988 5.865 -21.074 1.00 83.56 103 ILE A N 1
ATOM 882 C CA . ILE A 1 103 ? 14.351 5.983 -19.667 1.0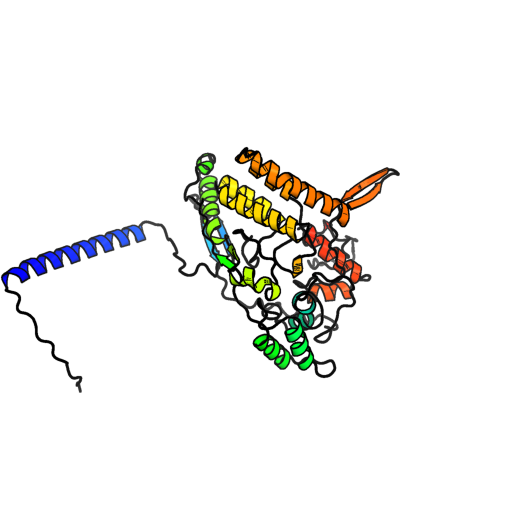0 83.56 103 ILE A CA 1
ATOM 883 C C . ILE A 1 103 ? 14.019 7.404 -19.238 1.00 83.56 103 ILE A C 1
ATOM 885 O O . ILE A 1 103 ? 14.457 8.370 -19.865 1.00 83.56 103 ILE A O 1
ATOM 889 N N . THR A 1 104 ? 13.245 7.535 -18.167 1.00 85.94 104 THR A N 1
ATOM 890 C CA . THR A 1 104 ? 12.982 8.841 -17.575 1.00 85.94 104 THR A CA 1
ATOM 891 C C . THR A 1 104 ? 14.246 9.359 -16.899 1.00 85.94 104 THR A C 1
ATOM 893 O O . THR A 1 104 ? 14.866 8.643 -16.116 1.00 85.94 104 THR A O 1
ATOM 896 N N . ASN A 1 105 ? 14.623 10.608 -17.182 1.00 88.19 105 ASN A N 1
ATOM 897 C CA . ASN A 1 105 ? 15.749 11.265 -16.524 1.00 88.19 105 ASN A CA 1
ATOM 898 C C . ASN A 1 105 ? 15.348 11.701 -15.106 1.00 88.19 105 ASN A C 1
ATOM 900 O O . ASN A 1 105 ? 15.053 12.868 -14.873 1.00 88.19 105 ASN A O 1
ATOM 904 N N . CYS A 1 106 ? 15.266 10.738 -14.192 1.00 91.00 106 CYS A N 1
ATOM 905 C CA . CYS A 1 106 ? 14.980 10.921 -12.774 1.00 91.00 106 CYS A CA 1
ATOM 906 C C . CYS A 1 106 ? 15.968 10.090 -11.941 1.00 91.00 106 CYS A C 1
ATOM 908 O O . CYS A 1 106 ? 16.551 9.125 -12.435 1.00 91.00 106 CYS A O 1
ATOM 910 N N . SER A 1 107 ? 16.189 10.479 -10.687 1.00 90.94 107 SER A N 1
ATOM 911 C CA . SER A 1 107 ? 17.244 9.910 -9.832 1.00 90.94 107 SER A CA 1
ATOM 912 C C . SER A 1 107 ? 16.718 9.129 -8.629 1.00 90.94 107 SER A C 1
ATOM 914 O O . SER A 1 107 ? 17.464 8.358 -8.030 1.00 90.94 107 SER A O 1
ATOM 916 N N . GLU A 1 108 ? 15.446 9.298 -8.275 1.00 92.81 108 GLU A N 1
ATOM 917 C CA . GLU A 1 108 ? 14.837 8.715 -7.084 1.00 92.81 108 GLU A CA 1
ATOM 918 C C . GLU A 1 108 ? 13.570 7.925 -7.472 1.00 92.81 108 GLU A C 1
ATOM 920 O O . GLU A 1 108 ? 12.490 8.510 -7.618 1.00 92.81 108 GLU A O 1
ATOM 925 N N . PRO A 1 109 ? 13.683 6.598 -7.698 1.00 90.69 109 PRO A N 1
ATOM 926 C CA . PRO A 1 109 ? 12.600 5.778 -8.243 1.00 90.69 109 PRO A CA 1
ATOM 927 C C . PRO A 1 109 ? 11.452 5.589 -7.249 1.00 90.69 109 PRO A C 1
ATOM 929 O O . PRO A 1 109 ? 11.666 5.626 -6.041 1.00 90.69 109 PRO A O 1
ATOM 932 N N . ILE A 1 110 ? 10.245 5.316 -7.755 1.00 91.62 110 ILE A N 1
ATOM 933 C CA . ILE A 1 110 ? 9.023 5.147 -6.942 1.00 91.62 110 ILE A CA 1
ATOM 934 C C . ILE A 1 110 ? 9.040 3.881 -6.061 1.00 91.62 110 ILE A C 1
ATOM 936 O O . ILE A 1 110 ? 8.330 3.811 -5.059 1.00 91.62 110 ILE A O 1
ATOM 940 N N . CYS A 1 111 ? 9.898 2.908 -6.380 1.00 94.00 111 CYS A N 1
ATOM 941 C CA . CYS A 1 111 ? 10.210 1.767 -5.523 1.00 94.00 111 CYS A CA 1
ATOM 942 C C . CYS A 1 111 ? 11.683 1.350 -5.649 1.00 94.00 111 CYS A C 1
ATOM 944 O O . CYS A 1 111 ? 12.380 1.791 -6.563 1.00 94.00 111 CYS A O 1
ATOM 946 N N . GLU A 1 112 ? 12.155 0.515 -4.724 1.00 92.56 112 GLU A N 1
ATOM 947 C CA . GLU A 1 112 ? 13.532 0.008 -4.676 1.00 92.56 112 GLU A CA 1
ATOM 948 C C . GLU A 1 112 ? 13.564 -1.529 -4.681 1.00 92.56 112 GLU A C 1
ATOM 950 O O . GLU A 1 112 ? 12.535 -2.196 -4.573 1.00 92.56 112 GLU A O 1
ATOM 955 N N . GLY A 1 113 ? 14.767 -2.091 -4.806 1.00 93.56 113 GLY A N 1
ATOM 956 C CA . GLY A 1 113 ? 15.004 -3.532 -4.779 1.00 93.56 113 GLY A CA 1
ATOM 957 C C . GLY A 1 113 ? 15.021 -4.197 -6.163 1.00 93.56 113 GLY A C 1
ATOM 958 O O . GLY A 1 113 ? 14.900 -3.521 -7.188 1.00 93.56 113 GLY A O 1
ATOM 959 N N . PRO A 1 114 ? 15.180 -5.533 -6.209 1.00 94.75 114 PRO A N 1
ATOM 960 C CA . PRO A 1 114 ? 15.397 -6.282 -7.454 1.00 94.75 114 PRO A CA 1
ATOM 961 C C . PRO A 1 114 ? 14.259 -6.166 -8.476 1.00 94.75 114 PRO A C 1
ATOM 963 O O . PRO A 1 114 ? 14.485 -6.304 -9.674 1.00 94.75 114 PRO A O 1
ATOM 966 N N . LEU A 1 115 ? 13.039 -5.890 -8.006 1.00 96.19 115 LEU A N 1
ATOM 967 C CA . LEU A 1 115 ? 11.846 -5.748 -8.840 1.00 96.19 115 LEU A CA 1
ATOM 968 C C . LEU A 1 115 ? 11.671 -4.343 -9.433 1.00 96.19 115 LEU A C 1
ATOM 970 O O . LEU A 1 115 ? 10.898 -4.172 -10.378 1.00 96.19 115 LEU A O 1
ATOM 974 N N . ALA A 1 116 ? 12.386 -3.337 -8.921 1.00 94.88 116 ALA A N 1
ATOM 975 C CA . ALA A 1 116 ? 12.199 -1.948 -9.333 1.00 94.88 116 ALA A CA 1
ATOM 976 C C . ALA A 1 116 ? 12.421 -1.700 -10.841 1.00 94.88 116 ALA A C 1
ATOM 978 O O . ALA A 1 116 ? 11.568 -1.039 -11.440 1.00 94.88 116 ALA A O 1
ATOM 979 N N . PRO A 1 117 ? 13.458 -2.265 -11.499 1.00 94.62 117 PRO A N 1
ATOM 980 C CA . PRO A 1 117 ? 13.674 -2.075 -12.940 1.00 94.62 117 PRO A CA 1
ATOM 981 C C . PRO A 1 117 ? 12.620 -2.743 -13.841 1.00 94.62 117 PRO A C 1
ATOM 983 O O . PRO A 1 117 ? 12.636 -2.551 -15.057 1.00 94.62 117 PRO A O 1
ATOM 986 N N . ILE A 1 118 ? 11.757 -3.581 -13.263 1.00 96.19 118 ILE A N 1
ATOM 987 C CA . ILE A 1 118 ? 10.684 -4.284 -13.968 1.00 96.19 118 ILE A CA 1
ATOM 988 C C . ILE A 1 118 ? 9.374 -3.517 -13.775 1.00 96.19 118 ILE A C 1
ATOM 990 O O . ILE A 1 118 ? 8.731 -3.147 -14.751 1.00 96.19 118 ILE A O 1
ATOM 994 N N . TYR A 1 119 ? 9.000 -3.240 -12.524 1.00 95.50 119 TYR A N 1
ATOM 995 C CA . TYR A 1 119 ? 7.657 -2.760 -12.179 1.00 95.50 119 TYR A CA 1
ATOM 996 C C . TYR A 1 119 ? 7.550 -1.258 -11.911 1.00 95.50 119 TYR A C 1
ATOM 998 O O . TYR A 1 119 ? 6.445 -0.723 -11.942 1.00 95.50 119 TYR A O 1
ATOM 1006 N N . CYS A 1 120 ? 8.657 -0.577 -11.609 1.00 92.94 120 CYS A N 1
ATOM 1007 C CA . CYS A 1 120 ? 8.615 0.771 -11.035 1.00 92.94 120 CYS A CA 1
ATOM 1008 C C . CYS A 1 120 ? 9.264 1.829 -11.917 1.00 92.94 120 CYS A C 1
ATOM 1010 O O . CYS A 1 120 ? 8.807 2.970 -11.952 1.00 92.94 120 CYS A O 1
ATOM 1012 N N . SER A 1 121 ? 10.337 1.477 -12.618 1.00 89.12 121 SER A N 1
ATOM 1013 C CA . SER A 1 121 ? 11.045 2.398 -13.498 1.00 89.12 121 SER A CA 1
ATOM 1014 C C . SER A 1 121 ? 11.792 1.656 -14.599 1.00 89.12 121 SER A C 1
ATOM 1016 O O . SER A 1 121 ? 12.020 0.451 -14.528 1.00 89.12 121 SER A O 1
ATOM 1018 N N . GLY A 1 122 ? 12.196 2.402 -15.626 1.00 89.38 122 GLY A N 1
ATOM 1019 C CA . GLY A 1 122 ? 13.055 1.897 -16.688 1.00 89.38 122 GLY A CA 1
ATOM 1020 C C . GLY A 1 122 ? 12.315 1.478 -17.963 1.00 89.38 122 GLY A C 1
ATOM 1021 O O . GLY A 1 122 ? 11.130 1.766 -18.139 1.00 89.38 122 GLY A O 1
ATOM 1022 N N . PRO A 1 123 ? 13.040 0.832 -18.890 1.00 92.00 123 PRO A N 1
ATOM 1023 C CA . PRO A 1 123 ? 12.581 0.616 -20.259 1.00 92.00 123 PRO A CA 1
ATOM 1024 C C . PRO A 1 123 ? 11.447 -0.411 -20.382 1.00 92.00 123 PRO A C 1
ATOM 1026 O O . PRO A 1 123 ? 10.698 -0.386 -21.356 1.00 92.00 123 PRO A O 1
ATOM 1029 N N . LEU A 1 124 ? 11.308 -1.330 -19.425 1.00 94.31 124 LEU A N 1
ATOM 1030 C CA . LEU A 1 124 ? 10.283 -2.371 -19.486 1.00 94.31 124 LEU A CA 1
ATOM 1031 C C . LEU A 1 124 ? 8.897 -1.778 -19.208 1.00 94.31 124 LEU A C 1
ATOM 1033 O O . LEU A 1 124 ? 8.005 -1.900 -20.047 1.00 94.31 124 LEU A O 1
ATOM 1037 N N . ILE A 1 125 ? 8.741 -1.058 -18.091 1.00 92.94 125 ILE A N 1
ATOM 1038 C CA . ILE A 1 125 ? 7.475 -0.395 -17.755 1.00 92.94 125 ILE A CA 1
ATOM 1039 C C . ILE A 1 125 ? 7.106 0.662 -18.805 1.00 92.94 125 ILE A C 1
ATOM 1041 O O . ILE A 1 125 ? 5.960 0.714 -19.244 1.00 92.94 125 ILE A O 1
ATOM 1045 N N . SER A 1 126 ? 8.071 1.442 -19.303 1.00 92.25 126 SER A N 1
ATOM 1046 C CA . SER A 1 126 ? 7.791 2.437 -20.343 1.00 92.25 126 SER A CA 1
ATOM 1047 C C . SER A 1 126 ? 7.335 1.802 -21.661 1.00 92.25 126 SER A C 1
ATOM 1049 O O . SER A 1 126 ? 6.439 2.333 -22.315 1.00 92.25 126 SER A O 1
ATOM 1051 N N . SER A 1 127 ? 7.874 0.632 -22.021 1.00 93.69 127 SER A N 1
ATOM 1052 C CA . SER A 1 127 ? 7.411 -0.146 -23.180 1.00 93.69 127 SER A CA 1
ATOM 1053 C C . SER A 1 127 ? 5.998 -0.692 -22.986 1.00 93.69 127 SER A C 1
ATOM 1055 O O . SER A 1 127 ? 5.188 -0.616 -23.908 1.00 93.69 127 SER A O 1
ATOM 1057 N N . ALA A 1 128 ? 5.679 -1.197 -21.792 1.00 94.69 128 ALA A N 1
ATOM 1058 C CA . ALA A 1 128 ? 4.344 -1.700 -21.483 1.00 94.69 128 ALA A CA 1
ATOM 1059 C C . ALA A 1 128 ? 3.268 -0.620 -21.649 1.00 94.69 128 ALA A C 1
ATOM 1061 O O . ALA A 1 128 ? 2.255 -0.849 -22.312 1.00 94.69 128 ALA A O 1
ATOM 1062 N N . TRP A 1 129 ? 3.526 0.572 -21.108 1.00 93.56 129 TRP A N 1
ATOM 1063 C CA . TRP A 1 129 ? 2.646 1.727 -21.262 1.00 93.56 129 TRP A CA 1
ATOM 1064 C C . TRP A 1 129 ? 2.562 2.212 -22.711 1.00 93.56 129 TRP A C 1
ATOM 1066 O O . TRP A 1 129 ? 1.469 2.495 -23.190 1.00 93.56 129 TRP A O 1
ATOM 1076 N N . TYR A 1 130 ? 3.686 2.259 -23.432 1.00 91.12 130 TYR A N 1
ATOM 1077 C CA . TYR A 1 130 ? 3.703 2.647 -24.845 1.00 91.12 130 TYR A CA 1
ATOM 1078 C C . TYR A 1 130 ? 2.847 1.713 -25.717 1.00 91.12 130 TYR A C 1
ATOM 1080 O O . TYR A 1 130 ? 2.114 2.169 -26.590 1.00 91.12 130 TYR A O 1
ATOM 1088 N N . PHE A 1 131 ? 2.916 0.397 -25.492 1.00 92.62 131 PHE A N 1
ATOM 1089 C CA . PHE A 1 131 ? 2.154 -0.578 -26.280 1.00 92.62 131 PHE A CA 1
ATOM 1090 C C . PHE A 1 131 ? 0.703 -0.776 -25.818 1.00 92.62 131 PHE A C 1
ATOM 1092 O O . PHE A 1 131 ? -0.033 -1.508 -26.495 1.00 92.62 131 PHE A O 1
ATOM 1099 N N . GLY A 1 132 ? 0.301 -0.134 -24.714 1.00 92.44 132 GLY A N 1
ATOM 1100 C CA . GLY A 1 132 ? -1.037 -0.233 -24.130 1.00 92.44 132 GLY A CA 1
ATOM 1101 C C . GLY A 1 132 ? -1.309 -1.566 -23.427 1.00 92.44 132 GLY A C 1
ATOM 1102 O O . GLY A 1 132 ? -2.439 -2.046 -23.448 1.00 92.44 132 GLY A O 1
ATOM 1103 N N . VAL A 1 133 ? -0.276 -2.199 -22.860 1.00 93.38 133 VAL A N 1
ATOM 1104 C CA . VAL A 1 133 ? -0.356 -3.532 -22.226 1.00 93.38 133 VAL A CA 1
ATOM 1105 C C . VAL A 1 133 ? 0.049 -3.526 -20.751 1.00 93.38 133 VAL A C 1
ATOM 1107 O O . VAL A 1 133 ? 0.271 -4.580 -20.164 1.00 93.38 133 VAL A O 1
ATOM 1110 N N . GLN A 1 134 ? 0.088 -2.353 -20.120 1.00 91.56 134 GLN A N 1
ATOM 1111 C CA . GLN A 1 134 ? 0.476 -2.141 -18.720 1.00 91.56 134 GLN A CA 1
ATOM 1112 C C . GLN A 1 134 ? -0.347 -2.934 -17.687 1.00 91.56 134 GLN A C 1
ATOM 1114 O O . GLN A 1 134 ? 0.110 -3.135 -16.568 1.00 91.56 134 GLN A O 1
ATOM 1119 N N . HIS A 1 135 ? -1.556 -3.385 -18.041 1.00 88.31 135 HIS A N 1
ATOM 1120 C CA . HIS A 1 135 ? -2.395 -4.225 -17.172 1.00 88.31 135 HIS A CA 1
ATOM 1121 C C . HIS A 1 135 ? -2.116 -5.730 -17.317 1.00 88.31 135 HIS A C 1
ATOM 1123 O O . HIS A 1 135 ? -2.631 -6.519 -16.533 1.00 88.31 135 HIS A O 1
ATOM 1129 N N . GLN A 1 136 ? -1.331 -6.123 -18.323 1.00 89.69 136 GLN A N 1
ATOM 1130 C CA . GLN A 1 136 ? -0.981 -7.515 -18.626 1.00 89.69 136 GLN A CA 1
ATOM 1131 C C . GLN A 1 136 ? 0.514 -7.783 -18.437 1.00 89.69 136 GLN A C 1
ATOM 1133 O O . GLN A 1 136 ? 0.898 -8.904 -18.106 1.00 89.69 136 GLN A O 1
ATOM 1138 N N . CYS A 1 137 ? 1.350 -6.771 -18.677 1.00 93.94 137 CYS A N 1
ATOM 1139 C CA . CYS A 1 137 ? 2.798 -6.858 -18.635 1.00 93.94 137 CYS A CA 1
ATOM 1140 C C . CYS A 1 137 ? 3.401 -5.573 -18.037 1.00 93.94 137 CYS A C 1
ATOM 1142 O O . CYS A 1 137 ? 3.014 -4.487 -18.466 1.00 93.94 137 CYS A O 1
ATOM 1144 N N . PRO A 1 138 ? 4.367 -5.660 -17.105 1.00 94.06 138 PRO A N 1
ATOM 1145 C CA . PRO A 1 138 ? 4.800 -6.887 -16.437 1.00 94.06 138 PRO A CA 1
ATOM 1146 C C . PRO A 1 138 ? 3.659 -7.494 -15.602 1.00 94.06 138 PRO A C 1
ATOM 1148 O O . PRO A 1 138 ? 2.873 -6.766 -15.000 1.00 94.06 138 PRO A O 1
ATOM 1151 N N . GLY A 1 139 ? 3.523 -8.823 -15.652 1.00 93.62 139 GLY A N 1
ATOM 1152 C CA . GLY A 1 139 ? 2.388 -9.541 -15.057 1.00 93.62 139 GLY A CA 1
ATOM 1153 C C . GLY A 1 139 ? 2.424 -9.582 -13.528 1.00 93.62 139 GLY A C 1
ATOM 1154 O O . GLY A 1 139 ? 3.299 -9.004 -12.895 1.00 93.62 139 GLY A O 1
ATOM 1155 N N . THR A 1 140 ? 1.488 -10.283 -12.893 1.00 94.88 140 THR A N 1
ATOM 1156 C CA . THR A 1 140 ? 1.423 -10.352 -11.419 1.00 94.88 140 THR A CA 1
ATOM 1157 C C . THR A 1 140 ? 2.441 -11.302 -10.778 1.00 94.88 140 THR A C 1
ATOM 1159 O O . THR A 1 140 ? 2.586 -11.292 -9.554 1.00 94.88 140 THR A O 1
ATOM 1162 N N . LYS A 1 141 ? 3.153 -12.114 -11.568 1.00 97.12 141 LYS A N 1
ATOM 1163 C CA . LYS A 1 141 ? 4.208 -13.026 -11.112 1.00 97.12 141 LYS A CA 1
ATOM 1164 C C . LYS A 1 141 ? 5.325 -13.133 -12.151 1.00 97.12 141 LYS A C 1
ATOM 1166 O O . LYS A 1 141 ? 5.056 -13.267 -13.343 1.00 97.12 141 LYS A O 1
ATOM 1171 N N . LEU A 1 142 ? 6.576 -13.127 -11.701 1.00 98.25 142 LEU A N 1
ATOM 1172 C CA . LEU A 1 142 ? 7.736 -13.456 -12.532 1.00 98.25 142 LEU A CA 1
ATOM 1173 C C . LEU A 1 142 ? 7.871 -14.975 -12.734 1.00 98.25 142 LEU A C 1
ATOM 1175 O O . LEU A 1 142 ? 7.715 -15.740 -11.783 1.00 98.25 142 LEU A O 1
ATOM 1179 N N . LEU A 1 143 ? 8.225 -15.408 -13.947 1.00 97.81 143 LEU A N 1
ATOM 1180 C CA . LEU A 1 143 ? 8.547 -16.816 -14.238 1.00 97.81 143 LEU A CA 1
ATOM 1181 C C . LEU A 1 143 ? 10.025 -17.161 -13.999 1.00 97.81 143 LEU A C 1
ATOM 1183 O O . LEU A 1 143 ? 10.375 -18.332 -13.869 1.00 97.81 143 LEU A O 1
ATOM 1187 N N . PHE A 1 144 ? 10.881 -16.143 -13.913 1.00 98.06 144 PHE A N 1
ATOM 1188 C CA . PHE A 1 144 ? 12.317 -16.268 -13.679 1.00 98.06 144 PHE A CA 1
ATOM 1189 C C . PHE A 1 144 ? 12.802 -15.212 -12.684 1.00 98.06 144 PHE A C 1
ATOM 1191 O O . PHE A 1 144 ? 12.118 -14.224 -12.416 1.00 98.06 144 PHE A O 1
ATOM 1198 N N . GLU A 1 145 ? 14.019 -15.395 -12.170 1.00 97.81 145 GLU A N 1
ATOM 1199 C CA . GLU A 1 145 ? 14.686 -14.403 -11.321 1.00 97.81 145 GLU A CA 1
ATOM 1200 C C . GLU A 1 145 ? 14.753 -13.025 -12.001 1.00 97.81 145 GLU A C 1
ATOM 1202 O O . GLU A 1 145 ? 15.003 -12.961 -13.212 1.00 97.81 145 GLU A O 1
ATOM 1207 N N . PRO A 1 146 ? 14.624 -11.908 -11.254 1.00 96.81 146 PRO A N 1
ATOM 1208 C CA . PRO A 1 146 ? 14.577 -10.564 -11.834 1.00 96.81 146 PRO A CA 1
ATOM 1209 C C . PRO A 1 146 ? 15.736 -10.261 -12.796 1.00 96.81 146 PRO A C 1
ATOM 1211 O O . PRO A 1 146 ? 15.546 -9.644 -13.843 1.00 96.81 146 PRO A O 1
ATOM 1214 N N . ASN A 1 147 ? 16.939 -10.752 -12.491 1.00 96.94 147 ASN A N 1
ATOM 1215 C CA . ASN A 1 147 ? 18.111 -10.578 -13.350 1.00 96.94 147 ASN A CA 1
ATOM 1216 C C . ASN A 1 147 ? 17.991 -11.313 -14.695 1.00 96.94 147 ASN A C 1
ATOM 1218 O O . ASN A 1 147 ? 18.431 -10.780 -15.716 1.00 96.94 147 ASN A O 1
ATOM 1222 N N . GLU A 1 148 ? 17.392 -12.507 -14.718 1.00 98.19 148 GLU A N 1
ATOM 1223 C CA . GLU A 1 148 ? 17.176 -13.256 -15.960 1.00 98.19 148 GLU A CA 1
ATOM 1224 C C . GLU A 1 148 ? 16.061 -12.613 -16.793 1.00 98.19 148 GLU A C 1
ATOM 1226 O O . GLU A 1 148 ? 16.229 -12.460 -18.000 1.00 98.19 148 GLU A O 1
ATOM 1231 N N . ILE A 1 149 ? 14.996 -12.106 -16.159 1.00 98.00 149 ILE A N 1
ATOM 1232 C CA . ILE A 1 149 ? 13.948 -11.314 -16.831 1.00 98.00 149 ILE A CA 1
ATOM 1233 C C . ILE A 1 149 ? 14.567 -10.107 -17.546 1.00 98.00 149 ILE A C 1
ATOM 1235 O O . ILE A 1 149 ? 14.329 -9.879 -18.732 1.00 98.00 149 ILE A O 1
ATOM 1239 N N . LEU A 1 150 ? 15.423 -9.348 -16.854 1.00 96.75 150 LEU A N 1
ATOM 1240 C CA . LEU A 1 150 ? 16.096 -8.182 -17.433 1.00 96.75 150 LEU A CA 1
ATOM 1241 C C . LEU A 1 150 ? 17.069 -8.565 -18.555 1.00 96.75 150 LEU A C 1
ATOM 1243 O O . LEU A 1 150 ? 17.214 -7.826 -19.530 1.00 96.75 150 LEU A O 1
ATOM 1247 N N . LYS A 1 151 ? 17.733 -9.719 -18.452 1.00 97.31 151 LYS A N 1
ATOM 1248 C CA . LYS A 1 151 ? 18.591 -10.252 -19.517 1.00 97.31 151 LYS A CA 1
ATOM 1249 C C . LYS A 1 151 ? 17.772 -10.668 -20.738 1.00 97.31 151 LYS A C 1
ATOM 1251 O O . LYS A 1 151 ? 18.174 -10.347 -21.853 1.00 97.31 151 LYS A O 1
ATOM 1256 N N . ASN A 1 152 ? 16.630 -11.324 -20.545 1.00 97.38 152 ASN A N 1
ATOM 1257 C CA . ASN A 1 152 ? 15.702 -11.679 -21.616 1.00 97.38 152 ASN A CA 1
ATOM 1258 C C . ASN A 1 152 ? 15.143 -10.430 -22.300 1.00 97.38 152 ASN A C 1
ATOM 1260 O O . ASN A 1 152 ? 15.175 -10.344 -23.525 1.00 97.38 152 ASN A O 1
ATOM 1264 N N . PHE A 1 153 ? 14.774 -9.410 -21.524 1.00 96.31 153 PHE A N 1
ATOM 1265 C CA . PHE A 1 153 ? 14.320 -8.130 -22.059 1.00 96.31 153 PHE A CA 1
ATOM 1266 C C . PHE A 1 153 ? 15.386 -7.454 -22.935 1.00 96.31 153 PHE A C 1
ATOM 1268 O O . PHE A 1 153 ? 15.083 -6.933 -24.003 1.00 96.31 153 PHE A O 1
ATOM 1275 N N . ARG A 1 154 ? 16.670 -7.507 -22.556 1.00 94.38 154 ARG A N 1
ATOM 1276 C CA . ARG A 1 154 ? 17.753 -6.944 -23.388 1.00 94.38 154 ARG A CA 1
ATOM 1277 C C . ARG A 1 154 ? 17.895 -7.636 -24.748 1.00 94.38 154 ARG A C 1
ATOM 1279 O O . ARG A 1 154 ? 18.320 -6.979 -25.692 1.00 94.38 154 ARG A O 1
ATOM 1286 N N . LYS A 1 155 ? 17.532 -8.920 -24.876 1.00 94.75 155 LYS A N 1
ATOM 1287 C CA . LYS A 1 155 ? 17.641 -9.675 -26.143 1.00 94.75 155 LYS A CA 1
ATOM 1288 C C . LYS A 1 155 ? 16.663 -9.180 -27.212 1.00 94.75 155 LYS A C 1
ATOM 1290 O O . LYS A 1 155 ? 16.966 -9.290 -28.397 1.00 94.75 155 LYS A O 1
ATOM 1295 N N . ILE A 1 156 ? 15.513 -8.634 -26.810 1.00 93.81 156 ILE A N 1
ATOM 1296 C CA . ILE A 1 156 ? 14.504 -8.127 -27.754 1.00 93.81 156 ILE A CA 1
ATOM 1297 C C . ILE A 1 156 ? 14.784 -6.690 -28.219 1.00 93.81 156 ILE A C 1
ATOM 1299 O O . ILE A 1 156 ? 14.158 -6.211 -29.164 1.00 93.81 156 ILE A O 1
ATOM 1303 N N . ILE A 1 157 ? 15.742 -5.999 -27.590 1.00 89.06 157 ILE A N 1
ATOM 1304 C CA . ILE A 1 157 ? 16.147 -4.644 -27.971 1.00 89.06 157 ILE A CA 1
ATOM 1305 C C . ILE A 1 157 ? 17.091 -4.737 -29.175 1.00 89.06 157 ILE A C 1
ATOM 1307 O O . ILE A 1 157 ? 18.258 -5.106 -29.047 1.00 89.06 157 ILE A O 1
ATOM 1311 N N . ARG A 1 158 ? 16.601 -4.370 -30.364 1.00 82.06 158 ARG A N 1
ATOM 1312 C CA . ARG A 1 158 ? 17.412 -4.317 -31.592 1.00 82.06 158 ARG A CA 1
ATOM 1313 C C . ARG A 1 158 ? 17.838 -2.871 -31.856 1.00 82.06 158 ARG A C 1
ATOM 1315 O O . ARG A 1 158 ? 17.067 -2.062 -32.373 1.00 82.06 158 ARG A O 1
ATOM 1322 N N . GLY A 1 159 ? 19.061 -2.522 -31.457 1.00 75.75 159 GLY A N 1
ATOM 1323 C CA . GLY A 1 159 ? 19.548 -1.139 -31.485 1.00 75.75 159 GLY A CA 1
ATOM 1324 C C . GLY A 1 159 ? 18.848 -0.280 -30.425 1.00 75.75 159 GLY A C 1
ATOM 1325 O O . GLY A 1 159 ? 19.168 -0.385 -29.247 1.00 75.75 159 GLY A O 1
ATOM 1326 N N . LYS A 1 160 ? 17.884 0.555 -30.840 1.00 70.19 160 LYS A N 1
ATOM 1327 C CA . LYS A 1 160 ? 16.999 1.354 -29.959 1.00 70.19 160 LYS A CA 1
ATOM 1328 C C . LYS A 1 160 ? 15.508 1.089 -30.207 1.00 70.19 160 LYS A C 1
ATOM 1330 O O . LYS A 1 160 ? 14.663 1.881 -29.805 1.00 70.19 160 LYS A O 1
ATOM 1335 N N . VAL A 1 161 ? 15.185 0.013 -30.923 1.00 81.75 161 VAL A N 1
ATOM 1336 C CA . VAL A 1 161 ? 13.815 -0.296 -31.335 1.00 81.75 161 VAL A CA 1
ATOM 1337 C C . VAL A 1 161 ? 13.358 -1.578 -30.654 1.00 81.75 161 VAL A C 1
ATOM 1339 O O . VAL A 1 161 ? 14.043 -2.600 -30.706 1.00 81.75 161 VAL A O 1
ATOM 1342 N N . ILE A 1 162 ? 12.174 -1.515 -30.051 1.00 90.12 162 ILE A N 1
ATOM 1343 C CA . ILE A 1 162 ? 11.438 -2.668 -29.535 1.00 90.12 162 ILE A CA 1
ATOM 1344 C C . ILE A 1 162 ? 10.202 -2.814 -30.420 1.00 90.12 162 ILE A C 1
ATOM 1346 O O . ILE A 1 162 ? 9.440 -1.860 -30.581 1.00 90.12 162 ILE A O 1
ATOM 1350 N N . LYS A 1 163 ? 10.010 -3.983 -31.037 1.00 92.12 163 LYS A N 1
ATOM 1351 C CA . LYS A 1 163 ? 8.793 -4.265 -31.808 1.00 92.12 163 LYS A CA 1
ATOM 1352 C C . LYS A 1 163 ? 7.706 -4.763 -30.862 1.00 92.12 163 LYS A C 1
ATOM 1354 O O . LYS A 1 163 ? 7.992 -5.568 -29.981 1.00 92.12 163 LYS A O 1
ATOM 1359 N N . LYS A 1 164 ? 6.453 -4.354 -31.095 1.00 92.50 164 LYS A N 1
ATOM 1360 C CA . LYS A 1 164 ? 5.308 -4.794 -30.281 1.00 92.50 164 LYS A CA 1
ATOM 1361 C C . LYS A 1 164 ? 5.211 -6.322 -30.201 1.00 92.50 164 LYS A C 1
ATOM 1363 O O . LYS A 1 164 ? 5.048 -6.845 -29.111 1.00 92.50 164 LYS A O 1
ATOM 1368 N N . GLY A 1 165 ? 5.380 -7.030 -31.324 1.00 95.31 165 GLY A N 1
ATOM 1369 C CA . GLY A 1 165 ? 5.348 -8.501 -31.354 1.00 95.31 165 GLY A CA 1
ATOM 1370 C C . GLY A 1 165 ? 6.423 -9.151 -30.474 1.00 95.31 165 GLY A C 1
ATOM 1371 O O . GLY A 1 165 ? 6.093 -9.980 -29.636 1.00 95.31 165 GLY A O 1
ATOM 1372 N N . ASP A 1 166 ? 7.679 -8.705 -30.598 1.00 95.50 166 ASP A N 1
ATOM 1373 C CA . ASP A 1 166 ? 8.793 -9.208 -29.778 1.00 95.50 166 ASP A CA 1
ATOM 1374 C C . ASP A 1 166 ? 8.567 -8.913 -28.276 1.00 95.50 166 ASP A C 1
ATOM 1376 O O . ASP A 1 166 ? 8.887 -9.739 -27.425 1.00 95.50 166 ASP A O 1
ATOM 1380 N N . PHE A 1 167 ? 7.993 -7.748 -27.940 1.00 96.50 167 PHE A N 1
ATOM 1381 C CA . PHE A 1 167 ? 7.656 -7.387 -26.558 1.00 96.50 167 PHE A CA 1
ATOM 1382 C C . PHE A 1 167 ? 6.529 -8.252 -25.986 1.00 96.50 167 PHE A C 1
ATOM 1384 O O . PHE A 1 167 ? 6.641 -8.712 -24.855 1.00 96.50 167 PHE A O 1
ATOM 1391 N N . MET A 1 168 ? 5.471 -8.504 -26.761 1.00 97.06 168 MET A N 1
ATOM 1392 C CA . MET A 1 168 ? 4.365 -9.370 -26.339 1.00 97.06 168 MET A CA 1
ATOM 1393 C C . MET A 1 168 ? 4.837 -10.803 -26.096 1.00 97.06 168 MET A C 1
ATOM 1395 O O . MET A 1 168 ? 4.537 -11.362 -25.046 1.00 97.06 168 MET A O 1
ATOM 1399 N N . GLN A 1 169 ? 5.646 -11.354 -27.006 1.00 97.56 169 GLN A N 1
ATOM 1400 C CA . GLN A 1 169 ? 6.240 -12.677 -26.824 1.00 97.56 169 GLN A CA 1
ATOM 1401 C C . GLN A 1 169 ? 7.128 -12.722 -25.573 1.00 97.56 169 GLN A C 1
ATOM 1403 O O . GLN A 1 169 ? 6.999 -13.625 -24.752 1.00 97.56 169 GLN A O 1
ATOM 1408 N N . PHE A 1 170 ? 7.977 -11.708 -25.370 1.00 97.81 170 PHE A N 1
ATOM 1409 C CA . PHE A 1 170 ? 8.752 -11.585 -24.136 1.00 97.81 170 PHE A CA 1
ATOM 1410 C C . PHE A 1 170 ? 7.849 -11.588 -22.894 1.00 97.81 170 PHE A C 1
ATOM 1412 O O . PHE A 1 170 ? 8.171 -12.265 -21.920 1.00 97.81 170 PHE A O 1
ATOM 1419 N N . CYS A 1 171 ? 6.725 -10.867 -22.917 1.00 97.62 171 CYS A N 1
ATOM 1420 C CA . CYS A 1 171 ? 5.799 -10.821 -21.792 1.00 97.62 171 CYS A CA 1
ATOM 1421 C C . CYS A 1 171 ? 5.204 -12.202 -21.471 1.00 97.62 171 CYS A C 1
ATOM 1423 O O . CYS A 1 171 ? 5.219 -12.607 -20.310 1.00 97.62 171 CYS A O 1
ATOM 1425 N N . GLU A 1 172 ? 4.739 -12.932 -22.486 1.00 97.19 172 GLU A N 1
ATOM 1426 C CA . GLU A 1 172 ? 4.179 -14.285 -22.344 1.00 97.19 172 GLU A CA 1
ATOM 1427 C C . GLU A 1 172 ? 5.209 -15.293 -21.814 1.00 97.19 172 GLU A C 1
ATOM 1429 O O . GLU A 1 172 ? 4.885 -16.152 -20.999 1.00 97.19 172 GLU A O 1
ATOM 1434 N N . GLU A 1 173 ? 6.468 -15.169 -22.236 1.00 98.00 173 GLU A N 1
ATOM 1435 C CA . GLU A 1 173 ? 7.544 -16.076 -21.831 1.00 98.00 173 GLU A CA 1
ATOM 1436 C C . GLU A 1 173 ? 8.085 -15.794 -20.421 1.00 98.00 173 GLU A C 1
ATOM 1438 O O . GLU A 1 173 ? 8.700 -16.672 -19.822 1.00 98.00 173 GLU A O 1
ATOM 1443 N N . ASN A 1 174 ? 7.909 -14.579 -19.886 1.00 98.38 174 ASN A N 1
ATOM 1444 C CA . ASN A 1 174 ? 8.607 -14.125 -18.674 1.00 98.38 174 ASN A CA 1
ATOM 1445 C C . ASN A 1 174 ? 7.680 -13.798 -17.493 1.00 98.38 174 ASN A C 1
ATOM 1447 O O . ASN A 1 174 ? 8.155 -13.726 -16.355 1.00 98.38 174 ASN A O 1
ATOM 1451 N N . PHE A 1 175 ? 6.377 -13.625 -17.726 1.00 98.25 175 PHE A N 1
ATOM 1452 C CA . PHE A 1 175 ? 5.413 -13.262 -16.689 1.00 98.25 175 PHE A CA 1
ATOM 1453 C C . PHE A 1 175 ? 4.173 -14.150 -16.717 1.00 98.25 175 PHE A C 1
ATOM 1455 O O . PHE A 1 175 ? 3.729 -14.604 -17.765 1.00 98.25 175 PHE A O 1
ATOM 1462 N N . ALA A 1 176 ? 3.565 -14.326 -15.547 1.00 96.12 176 ALA A N 1
ATOM 1463 C CA . ALA A 1 176 ? 2.237 -14.899 -15.404 1.00 96.12 176 ALA A CA 1
ATOM 1464 C C . ALA A 1 176 ? 1.284 -13.887 -14.760 1.00 96.12 176 ALA A C 1
ATOM 1466 O O . ALA A 1 176 ? 1.689 -13.070 -13.932 1.00 96.12 176 ALA A O 1
ATOM 1467 N N . ASN A 1 177 ? 0.003 -13.974 -15.120 1.00 93.12 177 ASN A N 1
ATOM 1468 C CA . ASN A 1 177 ? -1.082 -13.218 -14.499 1.00 93.12 177 ASN A CA 1
ATOM 1469 C C . ASN A 1 177 ? -1.908 -14.167 -13.628 1.00 93.12 177 ASN A C 1
ATOM 1471 O O . ASN A 1 177 ? -2.924 -14.708 -14.054 1.00 93.12 177 ASN A O 1
ATOM 1475 N N . THR A 1 178 ? -1.408 -14.420 -12.420 1.00 90.50 178 THR A N 1
ATOM 1476 C CA . THR A 1 178 ? -2.020 -15.309 -11.425 1.00 90.50 178 THR A CA 1
ATOM 1477 C C . THR A 1 178 ? -2.556 -14.525 -10.236 1.00 90.50 178 THR A C 1
ATOM 1479 O O . THR A 1 178 ? -1.937 -13.545 -9.802 1.00 90.50 178 THR A O 1
ATOM 1482 N N . ASP A 1 179 ? -3.649 -15.003 -9.648 1.00 91.31 179 ASP A N 1
ATOM 1483 C CA . ASP A 1 179 ? -4.140 -14.488 -8.372 1.00 91.31 179 ASP A CA 1
ATOM 1484 C C . ASP A 1 179 ? -3.109 -14.741 -7.264 1.00 91.31 179 ASP A C 1
ATOM 1486 O O . ASP A 1 179 ? -2.728 -15.877 -6.989 1.00 91.31 179 ASP A O 1
ATOM 1490 N N . TYR A 1 180 ? -2.656 -13.670 -6.615 1.00 94.50 180 TYR A N 1
ATOM 1491 C CA . TYR A 1 180 ? -1.713 -13.716 -5.487 1.00 94.50 180 TYR A CA 1
ATOM 1492 C C . TYR A 1 180 ? -2.422 -13.582 -4.123 1.00 94.50 180 TYR A C 1
ATOM 1494 O O . TYR A 1 180 ? -1.797 -13.626 -3.063 1.00 94.50 180 TYR A O 1
ATOM 1502 N N . ILE A 1 181 ? -3.747 -13.444 -4.146 1.00 95.25 181 ILE A N 1
ATOM 1503 C CA . ILE A 1 181 ? -4.634 -13.389 -2.984 1.00 95.25 181 ILE A CA 1
ATOM 1504 C C . ILE A 1 181 ? -5.799 -14.348 -3.183 1.00 95.25 181 ILE A C 1
ATOM 1506 O O . ILE A 1 181 ? -6.207 -14.622 -4.308 1.00 95.25 181 ILE A O 1
ATOM 1510 N N . LYS A 1 182 ? -6.398 -14.790 -2.083 1.00 94.00 182 LYS A N 1
ATOM 1511 C CA . LYS A 1 182 ? -7.621 -15.593 -2.089 1.00 94.00 182 LYS A CA 1
ATOM 1512 C C . LYS A 1 182 ? -8.653 -15.028 -1.109 1.00 94.00 182 LYS A C 1
ATOM 1514 O O . LYS A 1 182 ? -8.277 -14.359 -0.143 1.00 94.00 182 LYS A O 1
ATOM 1519 N N . PRO A 1 183 ? -9.958 -15.260 -1.337 1.00 94.44 183 PRO A N 1
ATOM 1520 C CA . PRO A 1 183 ? -10.988 -14.982 -0.341 1.00 94.44 183 PRO A CA 1
ATOM 1521 C C . PRO A 1 183 ? -10.678 -15.698 0.977 1.00 94.44 183 PRO A C 1
ATOM 1523 O O . PRO A 1 183 ? -10.341 -16.880 0.966 1.00 94.44 183 PRO A O 1
ATOM 1526 N N . SER A 1 184 ? -10.832 -14.999 2.101 1.00 93.44 184 SER A N 1
ATOM 1527 C CA . SER A 1 184 ? -10.634 -15.565 3.443 1.00 93.44 184 SER A CA 1
ATOM 1528 C C . SER A 1 184 ? -11.922 -15.456 4.253 1.00 93.44 184 SER A C 1
ATOM 1530 O O . SER A 1 184 ? -12.693 -14.507 4.097 1.00 93.44 184 SER A O 1
ATOM 1532 N N . ASN A 1 185 ? -12.186 -16.456 5.092 1.00 91.12 185 ASN A N 1
ATOM 1533 C CA . ASN A 1 185 ? -13.371 -16.472 5.942 1.00 91.12 185 ASN A CA 1
ATOM 1534 C C . ASN A 1 185 ? -13.128 -15.644 7.213 1.00 91.12 185 ASN A C 1
ATOM 1536 O O . ASN A 1 185 ? -12.050 -15.684 7.807 1.00 91.12 185 ASN A O 1
ATOM 1540 N N . LEU A 1 186 ? -14.166 -14.937 7.654 1.00 94.12 186 LEU A N 1
ATOM 1541 C CA . LEU A 1 186 ? -14.177 -14.199 8.914 1.00 94.12 186 LEU A CA 1
ATOM 1542 C C . LEU A 1 186 ? -14.681 -15.116 10.031 1.00 94.12 186 LEU A C 1
ATOM 1544 O O . LEU A 1 186 ? -15.850 -15.494 10.039 1.00 94.12 186 LEU A O 1
ATOM 1548 N N . THR A 1 187 ? -13.793 -15.508 10.945 1.00 92.38 187 THR A N 1
ATOM 1549 C CA . THR A 1 187 ? -14.091 -16.478 12.015 1.00 92.38 187 THR A CA 1
ATOM 1550 C C . THR A 1 187 ? -15.053 -15.935 13.067 1.00 92.38 187 THR A C 1
ATOM 1552 O O . THR A 1 187 ? -15.827 -16.694 13.638 1.00 92.38 187 THR A O 1
ATOM 1555 N N . ASP A 1 188 ? -15.030 -14.625 13.287 1.00 95.62 188 ASP A N 1
ATOM 1556 C CA . ASP A 1 188 ? -15.848 -13.886 14.248 1.00 95.62 188 ASP A CA 1
ATOM 1557 C C . ASP A 1 188 ? -17.102 -13.250 13.617 1.00 95.62 188 ASP A C 1
ATOM 1559 O O . ASP A 1 188 ? -17.841 -12.530 14.289 1.00 95.62 188 ASP A O 1
ATOM 1563 N N . TRP A 1 189 ? -17.378 -13.516 12.335 1.00 96.50 189 TRP A N 1
ATOM 1564 C CA . TRP A 1 189 ? -18.555 -12.977 11.653 1.00 96.50 189 TRP A CA 1
ATOM 1565 C C . TRP A 1 189 ? -19.834 -13.691 12.077 1.00 96.50 189 TRP A C 1
ATOM 1567 O O . TRP A 1 189 ? -19.925 -14.919 12.062 1.00 96.50 189 TRP A O 1
ATOM 1577 N N . GLN A 1 190 ? -20.851 -12.903 12.421 1.00 93.19 190 GLN A N 1
ATOM 1578 C CA . GLN A 1 190 ? -22.163 -13.392 12.828 1.00 93.19 190 GLN A CA 1
ATOM 1579 C C . GLN A 1 190 ? -23.249 -12.618 12.086 1.00 93.19 190 GLN A C 1
ATOM 1581 O O . GLN A 1 190 ? -23.195 -11.397 12.078 1.00 93.19 190 GLN A O 1
ATOM 1586 N N . PRO A 1 191 ? -24.286 -13.280 11.547 1.00 88.62 191 PRO A N 1
ATOM 1587 C CA . PRO A 1 191 ? -25.234 -12.651 10.625 1.00 88.62 191 PRO A CA 1
ATOM 1588 C C . PRO A 1 191 ? -25.996 -11.453 11.208 1.00 88.62 191 PRO A C 1
ATOM 1590 O O . PRO A 1 191 ? -26.383 -10.566 10.454 1.00 88.62 191 PRO A O 1
ATOM 1593 N N . ASN A 1 192 ? -26.209 -11.425 12.528 1.00 87.88 192 ASN A N 1
ATOM 1594 C CA . ASN A 1 192 ? -26.908 -10.346 13.225 1.00 87.88 192 ASN A CA 1
ATOM 1595 C C . ASN A 1 192 ? -26.098 -9.897 14.456 1.00 87.88 192 ASN A C 1
ATOM 1597 O O . ASN A 1 192 ? -26.335 -10.395 15.559 1.00 87.88 192 ASN A O 1
ATOM 1601 N N . PRO A 1 193 ? -25.132 -8.978 14.294 1.00 92.12 193 PRO A N 1
ATOM 1602 C CA . PRO A 1 193 ? -24.393 -8.406 15.414 1.00 92.12 193 PRO A CA 1
ATOM 1603 C C . PRO A 1 193 ? -25.322 -7.634 16.360 1.00 92.12 193 PRO A C 1
ATOM 1605 O O . PRO A 1 193 ? -26.118 -6.804 15.918 1.00 92.12 193 PRO A O 1
ATOM 1608 N N . LYS A 1 194 ? -25.168 -7.838 17.675 1.00 89.50 194 LYS A N 1
ATOM 1609 C CA . LYS A 1 194 ? -25.996 -7.175 18.706 1.00 89.50 194 LYS A CA 1
ATOM 1610 C C . LYS A 1 194 ? -25.974 -5.647 18.615 1.00 89.50 194 LYS A C 1
ATOM 1612 O O . LYS A 1 194 ? -26.978 -4.996 18.869 1.00 89.50 194 LYS A O 1
ATOM 1617 N N . ASN A 1 195 ? -24.851 -5.068 18.191 1.00 92.56 195 ASN A N 1
ATOM 1618 C CA . ASN A 1 195 ? -24.700 -3.619 18.041 1.00 92.56 195 ASN A CA 1
ATOM 1619 C C . ASN A 1 195 ? -25.722 -2.998 17.072 1.00 92.56 195 ASN A C 1
ATOM 1621 O O . ASN A 1 195 ? -25.983 -1.802 17.153 1.00 92.56 195 ASN A O 1
ATOM 1625 N N . PHE A 1 196 ? -26.330 -3.777 16.172 1.00 93.56 196 PHE A N 1
ATOM 1626 C CA . PHE A 1 196 ? -27.324 -3.250 15.231 1.00 93.56 196 PHE A CA 1
ATOM 1627 C C . PHE A 1 196 ? -28.666 -2.951 15.909 1.00 93.56 196 PHE A C 1
ATOM 1629 O O . PHE A 1 196 ? -29.445 -2.147 15.395 1.00 93.56 196 PHE A O 1
ATOM 1636 N N . GLU A 1 197 ? -28.919 -3.528 17.087 1.00 90.94 197 GLU A N 1
ATOM 1637 C CA . GLU A 1 197 ? -30.079 -3.203 17.923 1.00 90.94 197 GLU A CA 1
ATOM 1638 C C . GLU A 1 197 ? -30.016 -1.760 18.447 1.00 90.94 197 GLU A C 1
ATOM 1640 O O . GLU A 1 197 ? -31.057 -1.151 18.675 1.00 90.94 197 GLU A O 1
ATOM 1645 N N . LEU A 1 198 ? -28.813 -1.175 18.537 1.00 93.06 198 LEU A N 1
ATOM 1646 C CA . LEU A 1 198 ? -28.603 0.226 18.924 1.00 93.06 198 LEU A CA 1
ATOM 1647 C C . LEU A 1 198 ? -29.105 1.220 17.862 1.00 93.06 198 LEU A C 1
ATOM 1649 O O . LEU A 1 198 ? -29.256 2.408 18.144 1.00 93.06 198 LEU A O 1
ATOM 1653 N N . ILE A 1 199 ? -29.348 0.760 16.630 1.00 94.19 199 ILE A N 1
ATOM 1654 C CA . ILE A 1 199 ? -29.879 1.604 15.559 1.00 94.19 199 ILE A CA 1
ATOM 1655 C C . ILE A 1 199 ? -31.400 1.629 15.676 1.00 94.19 199 ILE A C 1
ATOM 1657 O O . ILE A 1 199 ? -32.066 0.668 15.291 1.00 94.19 199 ILE A O 1
ATOM 1661 N N . ASN A 1 200 ? -31.950 2.733 16.181 1.00 94.44 200 ASN A N 1
ATOM 1662 C CA . ASN A 1 200 ? -33.396 2.896 16.378 1.00 94.44 200 ASN A CA 1
ATOM 1663 C C . ASN A 1 200 ? -34.180 2.928 15.059 1.00 94.44 200 ASN A C 1
ATOM 1665 O O . ASN A 1 200 ? -35.255 2.340 14.970 1.00 94.44 200 ASN A O 1
ATOM 1669 N N . ASP A 1 201 ? -33.640 3.596 14.039 1.00 93.44 201 ASP A N 1
ATOM 1670 C CA . ASP A 1 201 ? -34.295 3.738 12.740 1.00 93.44 201 ASP A CA 1
ATOM 1671 C C . ASP A 1 201 ? -34.227 2.416 11.940 1.00 93.44 201 ASP A C 1
ATOM 1673 O O . ASP A 1 201 ? -33.127 1.959 11.593 1.00 93.44 201 ASP A O 1
ATOM 1677 N N . PRO A 1 202 ? -35.374 1.798 11.592 1.00 89.75 202 PRO A N 1
ATOM 1678 C CA . PRO A 1 202 ? -35.410 0.550 10.833 1.00 89.75 202 PRO A CA 1
ATOM 1679 C C . PRO A 1 202 ? -34.716 0.628 9.469 1.00 89.75 202 PRO A C 1
ATOM 1681 O O . PRO A 1 202 ? -34.137 -0.366 9.024 1.00 89.75 202 PRO A O 1
ATOM 1684 N N . LYS A 1 203 ? -34.742 1.791 8.805 1.00 89.38 203 LYS A N 1
ATOM 1685 C CA . LYS A 1 203 ? -34.062 2.008 7.523 1.00 89.38 203 LYS A CA 1
ATOM 1686 C C . LYS A 1 203 ? -32.552 1.901 7.713 1.00 89.38 203 LYS A C 1
ATOM 1688 O O . LYS A 1 203 ? -31.900 1.113 7.032 1.00 89.38 203 LYS A O 1
ATOM 1693 N N . TRP A 1 204 ? -31.989 2.630 8.674 1.00 89.44 204 TRP A N 1
ATOM 1694 C CA . TRP A 1 204 ? -30.547 2.576 8.938 1.00 89.44 204 TRP A CA 1
ATOM 1695 C C . TRP A 1 204 ? -30.099 1.212 9.464 1.00 89.44 204 TRP A C 1
ATOM 1697 O O . TRP A 1 204 ? -29.006 0.757 9.131 1.00 89.44 204 TRP A O 1
ATOM 1707 N N . ARG A 1 205 ? -30.962 0.507 10.204 1.00 90.94 205 ARG A N 1
ATOM 1708 C CA . ARG A 1 205 ? -30.691 -0.868 10.635 1.00 90.94 205 ARG A CA 1
ATOM 1709 C C . ARG A 1 205 ? -30.593 -1.824 9.444 1.00 90.94 205 ARG A C 1
ATOM 1711 O O . ARG A 1 205 ? -29.644 -2.599 9.370 1.00 90.94 205 ARG A O 1
ATOM 1718 N N . LYS A 1 206 ? -31.522 -1.743 8.482 1.00 88.12 206 LYS A N 1
ATOM 1719 C CA . LYS A 1 206 ? -31.457 -2.530 7.235 1.00 88.12 206 LYS A CA 1
ATOM 1720 C C . LYS A 1 206 ? -30.198 -2.205 6.423 1.00 88.12 206 LYS A C 1
ATOM 1722 O O . LYS A 1 206 ? -29.548 -3.124 5.932 1.00 88.12 206 LYS A O 1
ATOM 1727 N N . PHE A 1 207 ? -29.818 -0.929 6.333 1.00 88.94 207 PHE A N 1
ATOM 1728 C CA . PHE A 1 207 ? -28.568 -0.515 5.686 1.00 88.94 207 PHE A CA 1
ATOM 1729 C C . PHE A 1 207 ? -27.333 -1.134 6.358 1.00 88.94 207 PHE A C 1
ATOM 1731 O O . PHE A 1 207 ? -26.476 -1.688 5.673 1.00 88.94 207 PHE A O 1
ATOM 1738 N N . ALA A 1 208 ? -27.258 -1.100 7.693 1.00 91.50 208 ALA A N 1
ATOM 1739 C CA . ALA A 1 208 ? -26.156 -1.702 8.442 1.00 91.50 208 ALA A CA 1
ATOM 1740 C C . ALA A 1 208 ? -26.057 -3.221 8.215 1.00 91.50 208 ALA A C 1
ATOM 1742 O O . ALA A 1 208 ? -24.957 -3.734 8.021 1.00 91.50 208 ALA A O 1
ATOM 1743 N N . VAL A 1 209 ? -27.194 -3.928 8.159 1.00 90.75 209 VAL A N 1
ATOM 1744 C CA . VAL A 1 209 ? -27.241 -5.361 7.814 1.00 90.75 209 VAL A CA 1
ATOM 1745 C C . VAL A 1 209 ? -26.721 -5.612 6.398 1.00 90.75 209 VAL A C 1
ATOM 1747 O O . VAL A 1 209 ? -25.910 -6.517 6.206 1.00 90.75 209 VAL A O 1
ATOM 1750 N N . ALA A 1 210 ? -27.133 -4.807 5.415 1.00 88.06 210 ALA A N 1
ATOM 1751 C CA . ALA A 1 210 ? -26.638 -4.934 4.044 1.00 88.06 210 ALA A CA 1
ATOM 1752 C C . ALA A 1 210 ? -25.117 -4.712 3.976 1.00 88.06 210 ALA A C 1
ATOM 1754 O O . ALA A 1 210 ? -24.402 -5.519 3.391 1.00 88.06 210 ALA A O 1
ATOM 1755 N N . LEU A 1 211 ? -24.602 -3.676 4.642 1.00 90.75 211 LEU A N 1
ATOM 1756 C CA . LEU A 1 211 ? -23.165 -3.398 4.716 1.00 90.75 211 LEU A CA 1
ATOM 1757 C C . LEU A 1 211 ? -22.392 -4.538 5.401 1.00 90.75 211 LEU A C 1
ATOM 1759 O O . LEU A 1 211 ? -21.327 -4.937 4.936 1.00 90.75 211 LEU A O 1
ATOM 1763 N N . HIS A 1 212 ? -22.950 -5.122 6.462 1.00 93.88 212 HIS A N 1
ATOM 1764 C CA . HIS A 1 212 ? -22.341 -6.234 7.194 1.00 93.88 212 HIS A CA 1
ATOM 1765 C C . HIS A 1 212 ? -22.116 -7.492 6.344 1.00 93.88 212 HIS A C 1
ATOM 1767 O O . HIS A 1 212 ? -21.135 -8.217 6.533 1.00 93.88 212 HIS A O 1
ATOM 1773 N N . GLN A 1 213 ? -23.010 -7.744 5.386 1.00 91.44 213 GLN A N 1
ATOM 1774 C CA . GLN A 1 213 ? -22.910 -8.868 4.453 1.00 91.44 213 GLN A CA 1
ATOM 1775 C C . GLN A 1 213 ? -21.769 -8.700 3.439 1.00 91.44 213 GLN A C 1
ATOM 1777 O O . GLN A 1 213 ? -21.356 -9.677 2.817 1.00 91.44 213 GLN A O 1
ATOM 1782 N N . ILE A 1 214 ? -21.222 -7.489 3.289 1.00 91.31 214 ILE A N 1
ATOM 1783 C CA . ILE A 1 214 ? -20.129 -7.203 2.354 1.00 91.31 214 ILE A CA 1
ATOM 1784 C C . ILE A 1 214 ? -18.770 -7.635 2.929 1.00 91.31 214 ILE A C 1
ATOM 1786 O O . ILE A 1 214 ? -17.872 -7.992 2.166 1.00 91.31 214 ILE A O 1
ATOM 1790 N N . TRP A 1 215 ? -18.593 -7.674 4.256 1.00 94.19 215 TRP A N 1
ATOM 1791 C CA . TRP A 1 215 ? -17.280 -7.957 4.857 1.00 94.19 215 TRP A CA 1
ATOM 1792 C C . TRP A 1 215 ? -16.642 -9.281 4.415 1.00 94.19 215 TRP A C 1
ATOM 1794 O O . TRP A 1 215 ? -15.481 -9.252 3.992 1.00 94.19 215 TRP A O 1
ATOM 1804 N N . PRO A 1 216 ? -17.357 -10.425 4.403 1.00 92.94 216 PRO A N 1
ATOM 1805 C CA . PRO A 1 216 ? -16.800 -11.681 3.896 1.00 92.94 216 PRO A CA 1
ATOM 1806 C C . PRO A 1 216 ? -16.389 -11.608 2.417 1.00 92.94 216 PRO A C 1
ATOM 1808 O O . PRO A 1 216 ? -15.495 -12.329 1.981 1.00 92.94 216 PRO A O 1
ATOM 1811 N N . LEU A 1 217 ? -17.021 -10.725 1.638 1.00 90.50 217 LEU A N 1
ATOM 1812 C CA . LEU A 1 217 ? -16.759 -10.550 0.209 1.00 90.50 217 LEU A CA 1
ATOM 1813 C C . LEU A 1 217 ? -15.518 -9.696 -0.058 1.00 90.50 217 LEU A C 1
ATOM 1815 O O . LEU A 1 217 ? -14.870 -9.889 -1.087 1.00 90.50 217 LEU A O 1
ATOM 1819 N N . LEU A 1 218 ? -15.155 -8.799 0.862 1.00 93.38 218 LEU A N 1
ATOM 1820 C CA . LEU A 1 218 ? -13.961 -7.944 0.775 1.00 93.38 218 LEU A CA 1
ATOM 1821 C C . LEU A 1 218 ? -12.748 -8.509 1.524 1.00 93.38 218 LEU A C 1
ATOM 1823 O O . LEU A 1 218 ? -11.645 -7.981 1.400 1.00 93.38 218 LEU A O 1
ATOM 1827 N N . THR A 1 219 ? -12.926 -9.588 2.284 1.00 95.56 219 THR A N 1
ATOM 1828 C CA . THR A 1 219 ? -11.839 -10.191 3.059 1.00 95.56 219 THR A CA 1
ATOM 1829 C C . THR A 1 219 ? -10.947 -11.046 2.164 1.00 95.56 219 THR A C 1
ATOM 1831 O O . THR A 1 219 ? -11.414 -11.921 1.426 1.00 95.56 219 THR A O 1
ATOM 1834 N N . ARG A 1 220 ? -9.644 -10.789 2.213 1.00 96.00 220 ARG A N 1
ATOM 1835 C CA . ARG A 1 220 ? -8.614 -11.473 1.433 1.00 96.00 220 ARG A CA 1
ATOM 1836 C C . ARG A 1 220 ? -7.459 -11.892 2.331 1.00 96.00 220 ARG A C 1
ATOM 1838 O O . ARG A 1 220 ? -7.240 -11.321 3.395 1.00 96.00 220 ARG A O 1
ATOM 1845 N N . GLU A 1 221 ? -6.708 -12.882 1.882 1.00 96.75 221 GLU A N 1
ATOM 1846 C CA . GLU A 1 221 ? -5.399 -13.237 2.426 1.00 96.75 221 GLU A CA 1
ATOM 1847 C C . GLU A 1 221 ? -4.454 -13.596 1.279 1.00 96.75 221 GLU A C 1
ATOM 1849 O O . GLU A 1 221 ? -4.909 -13.964 0.192 1.00 96.75 221 GLU A O 1
ATOM 1854 N N . PHE A 1 222 ? -3.148 -13.466 1.500 1.00 97.31 222 PHE A N 1
ATOM 1855 C CA . PHE A 1 222 ? -2.157 -13.892 0.516 1.00 97.31 222 PHE A CA 1
ATOM 1856 C C . PHE A 1 222 ? -2.125 -15.422 0.416 1.00 97.31 222 PHE A C 1
ATOM 1858 O O . PHE A 1 222 ? -2.393 -16.135 1.383 1.00 97.31 222 PHE A O 1
ATOM 1865 N N . ILE A 1 223 ? -1.828 -15.938 -0.777 1.00 97.19 223 ILE A N 1
ATOM 1866 C CA . ILE A 1 223 ? -1.616 -17.377 -0.964 1.00 97.19 223 ILE A CA 1
ATOM 1867 C C . ILE A 1 223 ? -0.245 -17.793 -0.414 1.00 97.19 223 ILE A C 1
ATOM 1869 O O . ILE A 1 223 ? 0.705 -17.010 -0.432 1.00 97.19 223 ILE A O 1
ATOM 1873 N N . ASP A 1 224 ? -0.111 -19.052 0.000 1.00 96.94 224 ASP A N 1
ATOM 1874 C CA . ASP A 1 224 ? 1.127 -19.593 0.578 1.00 96.94 224 ASP A CA 1
ATOM 1875 C C . ASP A 1 224 ? 2.352 -19.401 -0.325 1.00 96.94 224 ASP A C 1
ATOM 1877 O O . ASP A 1 224 ? 3.465 -19.218 0.169 1.00 96.94 224 ASP A O 1
ATOM 1881 N N . ASP A 1 225 ? 2.157 -19.439 -1.647 1.00 97.38 225 ASP A N 1
ATOM 1882 C CA . ASP A 1 225 ? 3.241 -19.236 -2.606 1.00 97.38 225 ASP A CA 1
ATOM 1883 C C . ASP A 1 225 ? 3.843 -17.830 -2.502 1.00 97.38 225 ASP A C 1
ATOM 1885 O O . ASP A 1 225 ? 5.058 -17.689 -2.558 1.00 9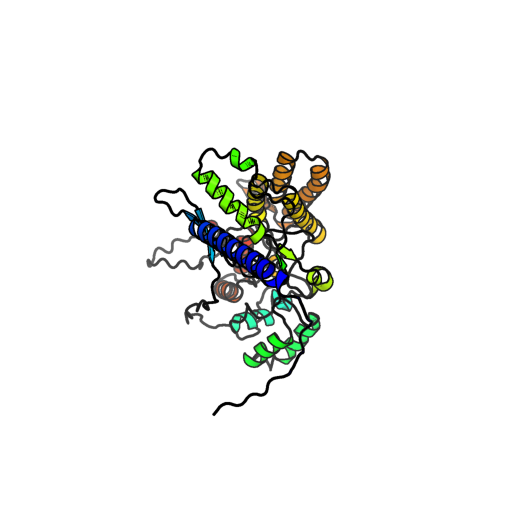7.38 225 ASP A O 1
ATOM 1889 N N . VAL A 1 226 ? 3.034 -16.795 -2.249 1.00 97.31 226 VAL A N 1
ATOM 1890 C CA . VAL A 1 226 ? 3.544 -15.428 -2.047 1.00 97.31 226 VAL A CA 1
ATOM 1891 C C . VAL A 1 226 ? 4.421 -15.363 -0.801 1.00 97.31 226 VAL A C 1
ATOM 1893 O O . VAL A 1 226 ? 5.482 -14.751 -0.838 1.00 97.31 226 VAL A O 1
ATOM 1896 N N . HIS A 1 227 ? 4.030 -16.024 0.291 1.00 95.75 227 HIS A N 1
ATOM 1897 C CA . HIS A 1 227 ? 4.825 -16.027 1.522 1.00 95.75 227 HIS A CA 1
ATOM 1898 C C . HIS A 1 227 ? 6.163 -16.758 1.364 1.00 95.75 227 HIS A C 1
ATOM 1900 O O . HIS A 1 227 ? 7.164 -16.339 1.940 1.00 95.75 227 HIS A O 1
ATOM 1906 N N . LYS A 1 228 ? 6.193 -17.838 0.577 1.00 96.25 228 LYS A N 1
ATOM 1907 C CA . LYS A 1 228 ? 7.415 -18.616 0.317 1.00 96.25 228 LYS A CA 1
ATOM 1908 C C . LYS A 1 228 ? 8.319 -17.944 -0.716 1.00 96.25 228 LYS A C 1
ATOM 1910 O O . LYS A 1 228 ? 9.538 -18.013 -0.602 1.00 96.25 228 LYS A O 1
ATOM 1915 N N . ASN A 1 229 ? 7.718 -17.284 -1.701 1.00 96.25 229 ASN A N 1
ATOM 1916 C CA . ASN A 1 229 ? 8.373 -16.856 -2.930 1.00 96.25 229 ASN A CA 1
ATOM 1917 C C . ASN A 1 229 ? 8.124 -15.366 -3.247 1.00 96.25 229 ASN A C 1
ATOM 1919 O O . ASN A 1 229 ? 7.995 -14.985 -4.409 1.00 96.25 229 ASN A O 1
ATOM 1923 N N . GLN A 1 230 ? 8.068 -14.503 -2.221 1.00 93.38 230 GLN A N 1
ATOM 1924 C CA . GLN A 1 230 ? 7.687 -13.082 -2.347 1.00 93.38 230 GLN A CA 1
ATOM 1925 C C . GLN A 1 230 ? 8.502 -12.307 -3.396 1.00 93.38 230 GLN A C 1
ATOM 1927 O O . GLN A 1 230 ? 7.982 -11.393 -4.025 1.00 93.38 230 GLN A O 1
ATOM 1932 N N . HIS A 1 231 ? 9.763 -12.678 -3.625 1.00 94.19 231 HIS A N 1
ATOM 1933 C CA . HIS A 1 231 ? 10.648 -12.015 -4.586 1.00 94.19 231 HIS A CA 1
ATOM 1934 C C . HIS A 1 231 ? 10.210 -12.158 -6.057 1.00 94.19 231 HIS A C 1
ATOM 1936 O O . HIS A 1 231 ? 10.720 -11.414 -6.889 1.00 94.19 231 HIS A O 1
ATOM 1942 N N . PHE A 1 232 ? 9.254 -13.037 -6.386 1.00 97.25 232 PHE A N 1
ATOM 1943 C CA . PHE A 1 232 ? 8.648 -13.109 -7.725 1.00 97.25 232 PHE A CA 1
ATOM 1944 C C . PHE A 1 232 ? 7.357 -12.296 -7.872 1.00 97.25 232 PHE A C 1
ATOM 1946 O O . PHE A 1 232 ? 6.835 -12.193 -8.983 1.00 97.25 232 PHE A O 1
ATOM 1953 N N . TYR A 1 233 ? 6.828 -11.725 -6.790 1.00 97.19 233 TYR A N 1
ATOM 1954 C CA . TYR A 1 233 ? 5.549 -11.022 -6.795 1.00 97.19 233 TYR A CA 1
ATOM 1955 C C . TYR A 1 233 ? 5.747 -9.520 -6.546 1.00 97.19 233 TYR A C 1
ATOM 1957 O O . TYR A 1 233 ? 6.463 -9.144 -5.617 1.00 97.19 233 TYR A O 1
ATOM 1965 N N . PRO A 1 234 ? 5.081 -8.627 -7.301 1.00 95.69 234 PRO A N 1
ATOM 1966 C CA . PRO A 1 234 ? 5.166 -7.181 -7.106 1.00 95.69 234 PRO A CA 1
ATOM 1967 C C . PRO A 1 234 ? 4.313 -6.698 -5.916 1.00 95.69 234 PRO A C 1
ATOM 1969 O O . PRO A 1 234 ? 3.686 -5.639 -5.969 1.00 95.69 234 PRO A O 1
ATOM 1972 N N . VAL A 1 235 ? 4.284 -7.461 -4.819 1.00 95.75 235 VAL A N 1
ATOM 1973 C CA . VAL A 1 235 ? 3.489 -7.166 -3.621 1.00 95.75 235 VAL A CA 1
ATOM 1974 C C . VAL A 1 235 ? 4.289 -7.363 -2.337 1.00 95.75 235 VAL A C 1
ATOM 1976 O O . VAL A 1 235 ? 5.180 -8.205 -2.241 1.00 95.75 235 VAL A O 1
ATOM 1979 N N . ILE A 1 236 ? 3.932 -6.584 -1.325 1.00 94.88 236 ILE A N 1
ATOM 1980 C CA . ILE A 1 236 ? 4.383 -6.707 0.055 1.00 94.88 236 ILE A CA 1
ATOM 1981 C C . ILE A 1 236 ? 3.326 -7.523 0.795 1.00 94.88 236 ILE A C 1
ATOM 1983 O O . ILE A 1 236 ? 2.209 -7.047 1.022 1.00 94.88 236 ILE A O 1
ATOM 1987 N N . SER A 1 237 ? 3.668 -8.764 1.140 1.00 95.88 237 SER A N 1
ATOM 1988 C CA . SER A 1 237 ? 2.737 -9.648 1.836 1.00 95.88 237 SER A CA 1
ATOM 1989 C C . SER A 1 237 ? 2.607 -9.292 3.319 1.00 95.88 237 SER A C 1
ATOM 1991 O O . SER A 1 237 ? 3.514 -8.719 3.921 1.00 95.88 237 SER A O 1
ATOM 1993 N N . VAL A 1 238 ? 1.458 -9.622 3.911 1.00 97.62 238 VAL A N 1
ATOM 1994 C CA . VAL A 1 238 ? 1.205 -9.488 5.354 1.00 97.62 238 VAL A CA 1
ATOM 1995 C C . VAL A 1 238 ? 0.659 -10.804 5.914 1.00 97.62 238 VAL A C 1
ATOM 1997 O O . VAL A 1 238 ? 0.005 -11.540 5.174 1.00 97.62 238 VAL A O 1
ATOM 2000 N N . PRO A 1 239 ? 0.919 -11.131 7.194 1.00 97.00 239 PRO A N 1
ATOM 2001 C CA . PRO A 1 239 ? 0.705 -12.484 7.714 1.00 97.00 239 PRO A CA 1
ATOM 2002 C C . PRO A 1 239 ? -0.751 -12.835 8.050 1.00 97.00 239 PRO A C 1
ATOM 2004 O O . PRO A 1 239 ? -1.064 -14.010 8.217 1.00 97.00 239 PRO A O 1
ATOM 2007 N N . ASN A 1 240 ? -1.643 -11.854 8.198 1.00 97.94 240 ASN A N 1
ATOM 2008 C CA . ASN A 1 240 ? -3.051 -12.084 8.525 1.00 97.94 240 ASN A CA 1
ATOM 2009 C C . ASN A 1 240 ? -3.953 -11.640 7.369 1.00 97.94 240 ASN A C 1
ATOM 2011 O O . ASN A 1 240 ? -3.566 -10.832 6.521 1.00 97.94 240 ASN A O 1
ATOM 2015 N N . ARG A 1 241 ? -5.209 -12.091 7.400 1.00 96.94 241 ARG A N 1
ATOM 2016 C CA . ARG A 1 241 ? -6.262 -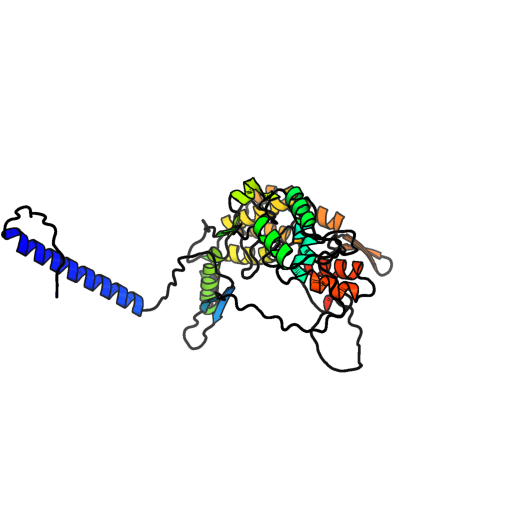11.584 6.514 1.00 96.94 241 ARG A CA 1
ATOM 2017 C C . ARG A 1 241 ? -6.408 -10.063 6.614 1.00 96.94 241 ARG A C 1
ATOM 2019 O O . ARG A 1 241 ? -6.189 -9.467 7.669 1.00 96.94 241 ARG A O 1
ATOM 2026 N N . PHE A 1 242 ? -6.806 -9.450 5.514 1.00 97.38 242 PHE A N 1
ATOM 2027 C CA . PHE A 1 242 ? -7.054 -8.020 5.398 1.00 97.38 242 PHE A CA 1
ATOM 2028 C C . PHE A 1 242 ? -8.314 -7.772 4.575 1.00 97.38 242 PHE A C 1
ATOM 2030 O O . PHE A 1 242 ? -8.830 -8.669 3.906 1.00 97.38 242 PHE A O 1
ATOM 2037 N N . LEU A 1 243 ? -8.819 -6.545 4.634 1.00 95.81 243 LEU A N 1
ATOM 2038 C CA . LEU A 1 243 ? -9.949 -6.119 3.826 1.00 95.81 243 LEU A CA 1
ATOM 2039 C C . LEU A 1 243 ? -9.464 -5.175 2.738 1.00 95.81 243 LEU A C 1
ATOM 2041 O O . LEU A 1 243 ? -8.602 -4.327 2.969 1.00 95.81 243 LEU A O 1
ATOM 2045 N N . VAL A 1 244 ? -10.024 -5.347 1.548 1.00 93.75 244 VAL A N 1
ATOM 2046 C CA . VAL A 1 244 ? -9.760 -4.469 0.408 1.00 93.75 244 VAL A CA 1
ATOM 2047 C C . VAL A 1 244 ? -10.861 -3.411 0.303 1.00 93.75 244 VAL A C 1
ATOM 2049 O O . VAL A 1 244 ? -12.005 -3.712 0.651 1.00 93.75 244 VAL A O 1
ATOM 2052 N N . PRO A 1 245 ? -10.576 -2.207 -0.225 1.00 88.31 245 PRO A N 1
ATOM 2053 C CA . PRO A 1 245 ? -11.619 -1.217 -0.515 1.00 88.31 245 PRO A CA 1
ATOM 2054 C C . PRO A 1 245 ? -12.688 -1.732 -1.497 1.00 88.31 245 PRO A C 1
ATOM 2056 O O . PRO A 1 245 ? -13.843 -1.318 -1.443 1.00 88.31 245 PRO A O 1
ATOM 2059 N N . GLY A 1 246 ? -12.307 -2.662 -2.382 1.00 81.19 246 GLY A N 1
ATOM 2060 C CA . GLY A 1 246 ? -13.146 -3.206 -3.450 1.00 81.19 246 GLY A CA 1
ATOM 2061 C C . GLY A 1 246 ? -12.750 -2.661 -4.825 1.00 81.19 246 GLY A C 1
ATOM 2062 O O . GLY A 1 246 ? -11.897 -1.784 -4.955 1.00 81.19 246 GLY A O 1
ATOM 2063 N N . GLY A 1 247 ? -13.344 -3.181 -5.896 1.00 78.25 247 GLY A N 1
ATOM 2064 C CA . GLY A 1 247 ? -13.059 -2.707 -7.251 1.00 78.25 247 GLY A CA 1
ATOM 2065 C C . GLY A 1 247 ? -11.754 -3.239 -7.829 1.00 78.25 247 GLY A C 1
ATOM 2066 O O . GLY A 1 247 ? -11.407 -4.428 -7.750 1.00 78.25 247 GLY A O 1
ATOM 2067 N N . PHE A 1 248 ? -11.042 -2.298 -8.443 1.00 74.31 248 PHE A N 1
ATOM 2068 C CA . PHE A 1 248 ? -9.682 -2.455 -8.944 1.00 74.31 248 PHE A CA 1
ATOM 2069 C C . PHE A 1 248 ? -8.654 -2.588 -7.811 1.00 74.31 248 PHE A C 1
ATOM 2071 O O . PHE A 1 248 ? -7.559 -3.092 -8.040 1.00 74.31 248 PHE A O 1
ATOM 2078 N N . PHE A 1 249 ? -9.005 -2.203 -6.581 1.00 80.44 249 PHE A N 1
ATOM 2079 C CA . PHE A 1 249 ? -8.121 -2.293 -5.426 1.00 80.44 249 PHE A CA 1
ATOM 2080 C C . PHE A 1 249 ? -8.135 -3.712 -4.855 1.00 80.44 249 PHE A C 1
ATOM 2082 O O . PHE A 1 249 ? -9.085 -4.131 -4.194 1.00 80.44 249 PHE A O 1
ATOM 2089 N N . LYS A 1 250 ? -7.079 -4.473 -5.156 1.00 85.19 250 LYS A N 1
ATOM 2090 C CA . LYS A 1 250 ? -6.953 -5.894 -4.787 1.00 85.19 250 LYS A CA 1
ATOM 2091 C C . LYS A 1 250 ? -6.213 -6.138 -3.469 1.00 85.19 250 LYS A C 1
ATOM 2093 O O . LYS A 1 250 ? -6.282 -7.234 -2.933 1.00 85.19 250 LYS A O 1
ATOM 2098 N N . VAL A 1 251 ? -5.542 -5.134 -2.918 1.00 91.88 251 VAL A N 1
ATOM 2099 C CA . VAL A 1 251 ? -4.801 -5.223 -1.649 1.00 91.88 251 VAL A CA 1
ATOM 2100 C C . VAL A 1 251 ? -5.256 -4.135 -0.677 1.00 91.88 251 VAL A C 1
ATOM 2102 O O . VAL A 1 251 ? -6.040 -3.258 -1.040 1.00 91.88 251 VAL A O 1
ATOM 2105 N N . PHE A 1 252 ? -4.800 -4.217 0.573 1.00 95.50 252 PHE A N 1
ATOM 2106 C CA . PHE A 1 252 ? -5.104 -3.229 1.609 1.00 95.50 252 PHE A CA 1
ATOM 2107 C C . PHE A 1 252 ? -4.555 -1.836 1.254 1.00 95.50 252 PHE A C 1
ATOM 2109 O O . PHE A 1 252 ? -3.540 -1.716 0.563 1.00 95.50 252 PHE A O 1
ATOM 2116 N N . PHE A 1 253 ? -5.213 -0.799 1.774 1.00 97.50 253 PHE A N 1
ATOM 2117 C CA . PHE A 1 253 ? -4.764 0.594 1.739 1.00 97.50 253 P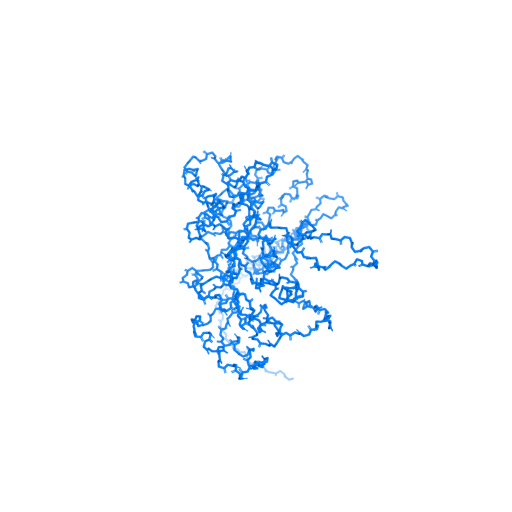HE A CA 1
ATOM 2118 C C . PHE A 1 253 ? -4.758 1.157 3.158 1.00 97.50 253 PHE A C 1
ATOM 2120 O O . PHE A 1 253 ? -5.647 0.841 3.954 1.00 97.50 253 PHE A O 1
ATOM 2127 N N . TYR A 1 254 ? -3.741 1.941 3.501 1.00 98.25 254 TYR A N 1
ATOM 2128 C CA . TYR A 1 254 ? -3.469 2.303 4.888 1.00 98.25 254 TYR A CA 1
ATOM 2129 C C . TYR A 1 254 ? -4.603 3.123 5.518 1.00 98.25 254 TYR A C 1
ATOM 2131 O O . TYR A 1 254 ? -5.233 2.658 6.471 1.00 98.25 254 TYR A O 1
ATOM 2139 N N . TRP A 1 255 ? -4.912 4.308 4.991 1.00 97.88 255 TRP A N 1
ATOM 2140 C CA . TRP A 1 255 ? -5.928 5.171 5.609 1.00 97.88 255 TRP A CA 1
ATOM 2141 C C . TRP A 1 255 ? -7.364 4.643 5.419 1.00 97.88 255 TRP A C 1
ATOM 2143 O O . TRP A 1 255 ? -8.184 4.792 6.323 1.00 97.88 255 TRP A O 1
ATOM 2153 N N . ASP A 1 256 ? -7.667 3.944 4.316 1.00 97.38 256 ASP A N 1
ATOM 2154 C CA . ASP A 1 256 ? -8.956 3.281 4.078 1.00 97.38 256 ASP A CA 1
ATOM 2155 C C . ASP A 1 256 ? -9.256 2.272 5.188 1.00 97.38 256 ASP A C 1
ATOM 2157 O O . ASP A 1 256 ? -10.381 2.175 5.685 1.00 97.38 256 ASP A O 1
ATOM 2161 N N . THR A 1 257 ? -8.216 1.561 5.635 1.00 98.25 257 THR A N 1
ATOM 2162 C CA . THR A 1 257 ? -8.328 0.560 6.696 1.00 98.25 257 THR A CA 1
ATOM 2163 C C . THR A 1 257 ? -8.820 1.168 8.008 1.00 98.25 257 THR A C 1
ATOM 2165 O O . THR A 1 257 ? -9.498 0.477 8.764 1.00 98.25 257 THR A O 1
ATOM 2168 N N . TYR A 1 258 ? -8.573 2.456 8.276 1.00 98.50 258 TYR A N 1
ATOM 2169 C CA . TYR A 1 258 ? -9.097 3.110 9.480 1.00 98.50 258 TYR A CA 1
ATOM 2170 C C . TYR A 1 258 ? -10.626 3.106 9.470 1.00 98.50 258 TYR A C 1
ATOM 2172 O O . TYR A 1 258 ? -11.257 2.649 10.422 1.00 98.50 258 TYR A O 1
ATOM 2180 N N . TRP A 1 259 ? -11.223 3.542 8.361 1.00 97.56 259 TRP A N 1
ATOM 2181 C CA . TRP A 1 259 ? -12.673 3.592 8.190 1.00 97.56 259 TRP A CA 1
ATOM 2182 C C . TRP A 1 259 ? -13.293 2.198 8.139 1.00 97.56 259 TRP A C 1
ATOM 2184 O O . TRP A 1 259 ? -14.345 1.969 8.741 1.00 97.56 259 TRP A O 1
ATOM 2194 N N . ILE A 1 260 ? -12.608 1.247 7.497 1.00 97.56 260 ILE A N 1
ATOM 2195 C CA . ILE A 1 260 ? -13.008 -0.161 7.508 1.00 97.56 260 ILE A CA 1
ATOM 2196 C C . ILE A 1 260 ? -13.055 -0.679 8.950 1.00 97.56 260 ILE A C 1
ATOM 2198 O O . ILE A 1 260 ? -14.079 -1.224 9.358 1.00 97.56 260 ILE A O 1
ATOM 2202 N N . LEU A 1 261 ? -12.012 -0.446 9.755 1.00 98.31 261 LEU A N 1
ATOM 2203 C CA . LEU A 1 261 ? -11.968 -0.866 11.158 1.00 98.31 261 LEU A CA 1
ATOM 2204 C C . LEU A 1 261 ? -13.141 -0.295 11.966 1.00 98.31 261 LEU A C 1
ATOM 2206 O O . LEU A 1 261 ? -13.745 -1.041 12.735 1.00 98.31 261 LEU A O 1
ATOM 2210 N N . LYS A 1 262 ? -13.551 0.967 11.750 1.00 97.38 262 LYS A N 1
ATOM 2211 C CA . LYS A 1 262 ? -14.764 1.522 12.393 1.00 97.38 262 LYS A CA 1
ATOM 2212 C C . LYS A 1 262 ? -16.007 0.680 12.086 1.00 97.38 262 LYS A C 1
ATOM 2214 O O . LYS A 1 262 ? -16.781 0.376 12.995 1.00 97.38 262 LYS A O 1
ATOM 2219 N N . GLY A 1 263 ? -16.182 0.279 10.827 1.00 96.25 263 GLY A N 1
ATOM 2220 C CA . GLY A 1 263 ? -17.281 -0.586 10.396 1.00 96.25 263 GLY A CA 1
ATOM 2221 C C . GLY A 1 263 ? -17.197 -2.007 10.967 1.00 96.25 263 GLY A C 1
ATOM 2222 O O . GLY A 1 263 ? -18.215 -2.563 11.391 1.00 96.25 263 GLY A O 1
ATOM 2223 N N . LEU A 1 264 ? -15.989 -2.574 11.039 1.00 97.25 264 LEU A N 1
ATOM 2224 C CA . LEU A 1 264 ? -15.731 -3.891 11.632 1.00 97.25 264 LEU A CA 1
ATOM 2225 C C . LEU A 1 264 ? -16.048 -3.914 13.127 1.00 97.25 264 LEU A C 1
ATOM 2227 O O . LEU A 1 264 ? -16.718 -4.831 13.597 1.00 97.25 264 LEU A O 1
ATOM 2231 N N . TYR A 1 265 ? -15.651 -2.877 13.864 1.00 96.50 265 TYR A N 1
ATOM 2232 C CA . TYR A 1 265 ? -15.977 -2.731 15.281 1.00 96.50 265 TYR A CA 1
ATOM 2233 C C . TYR A 1 265 ? -17.482 -2.682 15.517 1.00 96.50 265 TYR A C 1
ATOM 2235 O O . TYR A 1 265 ? -18.003 -3.407 16.365 1.00 96.50 265 TYR A O 1
ATOM 2243 N N . PHE A 1 266 ? -18.204 -1.886 14.724 1.00 95.25 266 PHE A N 1
ATOM 2244 C CA . PHE A 1 266 ? -19.659 -1.841 14.823 1.00 95.25 266 PHE A CA 1
ATOM 2245 C C . PHE A 1 266 ? -20.297 -3.192 14.457 1.00 95.25 266 PHE A C 1
ATOM 2247 O O . PHE A 1 266 ? -21.273 -3.603 15.073 1.00 95.25 266 PHE A O 1
ATOM 2254 N N . SER A 1 267 ? -19.680 -3.935 13.536 1.00 96.62 267 SER A N 1
ATOM 2255 C CA . SER A 1 267 ? -20.049 -5.304 13.152 1.00 96.62 267 SER A CA 1
ATOM 2256 C C . SER A 1 267 ? -19.609 -6.395 14.140 1.00 96.62 267 SER A C 1
ATOM 2258 O O . SER A 1 267 ? -19.818 -7.570 13.856 1.00 96.62 267 SER A O 1
ATOM 2260 N N . ASN A 1 268 ? -19.014 -6.028 15.280 1.00 95.81 268 ASN A N 1
ATOM 2261 C CA . ASN A 1 268 ? -18.483 -6.943 16.295 1.00 95.81 268 ASN A CA 1
ATOM 2262 C C . ASN A 1 268 ? -17.381 -7.905 15.788 1.00 95.81 268 ASN A C 1
ATOM 2264 O O . ASN A 1 268 ? -17.207 -8.993 16.328 1.00 95.81 268 ASN A O 1
ATOM 2268 N N . LEU A 1 269 ? -16.617 -7.495 14.770 1.00 97.12 269 LEU A N 1
ATOM 2269 C CA . LEU A 1 269 ? -15.522 -8.262 14.157 1.00 97.12 269 LEU A CA 1
ATOM 2270 C C . LEU A 1 269 ? -14.173 -7.941 14.826 1.00 97.12 269 LEU A C 1
ATOM 2272 O O . LEU A 1 269 ? -13.251 -7.410 14.202 1.00 97.12 269 LEU A O 1
ATOM 2276 N N . ILE A 1 270 ? -14.085 -8.176 16.137 1.00 97.31 270 ILE A N 1
ATOM 2277 C CA . ILE A 1 270 ? -12.951 -7.743 16.968 1.00 97.31 270 ILE A CA 1
ATOM 2278 C C . ILE A 1 270 ? -11.676 -8.556 16.698 1.00 97.31 270 ILE A C 1
ATOM 2280 O O . ILE A 1 270 ? -10.592 -7.974 16.616 1.00 97.31 270 ILE A O 1
ATOM 2284 N N . GLU A 1 271 ? -11.776 -9.875 16.515 1.00 97.06 271 GLU A N 1
ATOM 2285 C CA . GLU A 1 271 ? -10.612 -10.729 16.234 1.00 97.06 271 GLU A CA 1
ATOM 2286 C C . GLU A 1 271 ? -10.032 -10.421 14.854 1.00 97.06 271 GLU A C 1
ATOM 2288 O O . GLU A 1 271 ? -8.813 -10.323 14.678 1.00 97.06 271 GLU A O 1
ATOM 2293 N N . THR A 1 272 ? -10.913 -10.214 13.874 1.00 97.75 272 THR A N 1
ATOM 2294 C CA . THR A 1 272 ? -10.522 -9.788 12.532 1.00 97.75 272 THR A CA 1
ATOM 2295 C C . THR A 1 272 ? -9.798 -8.445 12.579 1.00 97.75 272 THR A C 1
ATOM 2297 O O . THR A 1 272 ? -8.713 -8.323 12.005 1.00 97.75 272 THR A O 1
ATOM 2300 N N . SER A 1 273 ? -10.330 -7.461 13.311 1.00 98.19 273 SER A N 1
ATOM 2301 C CA . SER A 1 273 ? -9.669 -6.165 13.489 1.00 98.19 273 SER A CA 1
ATOM 2302 C C . SER A 1 273 ? -8.283 -6.290 14.131 1.00 98.19 273 SER A C 1
ATOM 2304 O O . SER A 1 273 ? -7.346 -5.632 13.681 1.00 98.19 273 SER A O 1
ATOM 2306 N N . TYR A 1 274 ? -8.102 -7.172 15.120 1.00 98.44 274 TYR A N 1
ATOM 2307 C CA . TYR A 1 274 ? -6.779 -7.440 15.699 1.00 98.44 274 TYR A CA 1
ATOM 2308 C C . TYR A 1 274 ? -5.798 -8.013 14.666 1.00 98.44 274 TYR A C 1
ATOM 2310 O O . TYR A 1 274 ? -4.645 -7.587 14.596 1.00 98.44 274 TYR A O 1
ATOM 2318 N N . GLY A 1 275 ? -6.251 -8.942 13.818 1.00 98.25 275 GLY A N 1
ATOM 2319 C CA . GLY A 1 275 ? -5.461 -9.467 12.698 1.00 98.25 275 GLY A CA 1
ATOM 2320 C C . GLY A 1 275 ? -5.011 -8.374 11.723 1.00 98.25 275 GLY A C 1
ATOM 2321 O O . GLY A 1 275 ? -3.838 -8.320 11.353 1.00 98.25 275 GLY A O 1
ATOM 2322 N N . VAL A 1 276 ? -5.916 -7.458 11.372 1.00 98.44 276 VAL A N 1
ATOM 2323 C CA . VAL A 1 276 ? -5.616 -6.307 10.507 1.00 98.44 276 VAL A CA 1
ATOM 2324 C C . VAL A 1 276 ? -4.580 -5.378 11.151 1.00 98.44 276 VAL A C 1
ATOM 2326 O O . VAL A 1 276 ? -3.617 -4.985 10.496 1.00 98.44 276 VAL A O 1
ATOM 2329 N N . LEU A 1 277 ? -4.706 -5.077 12.446 1.00 98.75 277 LEU A N 1
ATOM 2330 C CA . LEU A 1 277 ? -3.721 -4.270 13.177 1.00 98.75 277 LEU A CA 1
ATOM 2331 C C . LEU A 1 277 ? -2.340 -4.938 13.210 1.00 98.75 277 LEU A C 1
ATOM 2333 O O . LEU A 1 277 ? -1.326 -4.272 12.994 1.00 98.75 277 LEU A O 1
ATOM 2337 N N . LYS A 1 278 ? -2.289 -6.263 13.399 1.00 98.69 278 LYS A N 1
ATOM 2338 C CA . LYS A 1 278 ? -1.039 -7.036 13.331 1.00 98.69 278 LYS A CA 1
ATOM 2339 C C . LYS A 1 278 ? -0.376 -6.982 11.952 1.00 98.69 278 LYS A C 1
ATOM 2341 O O . LYS A 1 278 ? 0.846 -7.083 11.872 1.00 98.69 278 LYS A O 1
ATOM 2346 N N . ASN A 1 279 ? -1.132 -6.786 10.872 1.00 98.62 279 ASN A N 1
ATOM 2347 C CA . ASN A 1 279 ? -0.545 -6.567 9.548 1.00 98.62 279 ASN A CA 1
ATOM 2348 C C . ASN A 1 279 ? 0.204 -5.230 9.471 1.00 98.62 279 ASN A C 1
ATOM 2350 O O . ASN A 1 279 ? 1.317 -5.188 8.955 1.00 98.62 279 ASN A O 1
ATOM 2354 N N . PHE A 1 280 ? -0.342 -4.152 10.038 1.00 98.62 280 PHE A N 1
ATOM 2355 C CA . PHE A 1 280 ? 0.378 -2.877 10.121 1.00 98.62 280 PHE A CA 1
ATOM 2356 C C . PHE A 1 280 ? 1.562 -2.929 11.087 1.00 98.62 280 PHE A C 1
ATOM 2358 O O . PHE A 1 280 ? 2.621 -2.389 10.774 1.00 98.62 280 PHE A O 1
ATOM 2365 N N . ALA A 1 281 ? 1.435 -3.656 12.199 1.00 98.50 281 ALA A N 1
ATOM 2366 C CA . ALA A 1 281 ? 2.560 -3.954 13.082 1.00 98.50 281 ALA A CA 1
ATOM 2367 C C . ALA A 1 281 ? 3.699 -4.669 12.336 1.00 98.50 281 ALA A C 1
ATOM 2369 O O . ALA A 1 281 ? 4.864 -4.291 12.456 1.00 98.50 281 ALA A O 1
ATOM 2370 N N . HIS A 1 282 ? 3.357 -5.672 11.521 1.00 98.31 282 HIS A N 1
ATOM 2371 C CA . HIS A 1 282 ? 4.303 -6.363 10.651 1.00 98.31 282 HIS A CA 1
ATOM 2372 C C . HIS A 1 282 ? 4.986 -5.373 9.695 1.00 98.31 282 HIS A C 1
ATOM 2374 O O . HIS A 1 282 ? 6.210 -5.273 9.694 1.00 98.31 282 HIS A O 1
ATOM 2380 N N . LEU A 1 283 ? 4.223 -4.563 8.958 1.00 98.06 283 LEU A N 1
ATOM 2381 C CA . LEU A 1 283 ? 4.782 -3.577 8.026 1.00 98.06 283 LEU A CA 1
ATOM 2382 C C . LEU A 1 283 ? 5.714 -2.576 8.723 1.00 98.06 283 LEU A C 1
ATOM 2384 O O . LEU A 1 283 ? 6.818 -2.336 8.242 1.00 98.06 283 LEU A O 1
ATOM 2388 N N . LEU A 1 284 ? 5.347 -2.069 9.900 1.00 97.94 284 LEU A N 1
ATOM 2389 C CA . LEU A 1 284 ? 6.218 -1.207 10.702 1.00 97.94 284 LEU A CA 1
ATOM 2390 C C . LEU A 1 284 ? 7.508 -1.907 11.121 1.00 97.94 284 LEU A C 1
ATOM 2392 O O . LEU A 1 284 ? 8.575 -1.289 11.123 1.00 97.94 284 LEU A O 1
ATOM 2396 N N . ASN A 1 285 ? 7.446 -3.188 11.475 1.00 97.25 285 ASN A N 1
ATOM 2397 C CA . ASN A 1 285 ? 8.619 -3.957 11.872 1.00 97.25 285 ASN A CA 1
ATOM 2398 C C . ASN A 1 285 ? 9.609 -4.153 10.721 1.00 97.25 285 ASN A C 1
ATOM 2400 O O . ASN A 1 285 ? 10.796 -3.906 10.936 1.00 97.25 285 ASN A O 1
ATOM 2404 N N . TYR A 1 286 ? 9.128 -4.484 9.522 1.00 94.06 286 TYR A N 1
ATOM 2405 C CA . TYR A 1 286 ? 9.982 -4.803 8.371 1.00 94.06 286 TYR A CA 1
ATOM 2406 C C . TYR A 1 286 ? 10.327 -3.600 7.480 1.00 94.06 286 TYR A C 1
ATOM 2408 O O . TYR A 1 286 ? 11.449 -3.515 6.989 1.00 94.06 286 TYR A O 1
ATOM 2416 N N . HIS A 1 287 ? 9.408 -2.650 7.296 1.00 92.69 287 HIS A N 1
ATOM 2417 C CA . HIS A 1 287 ? 9.595 -1.482 6.421 1.00 92.69 287 HIS A CA 1
ATOM 2418 C C . HIS A 1 287 ? 9.880 -0.181 7.180 1.00 92.69 287 HIS A C 1
ATOM 2420 O O . HIS A 1 287 ? 10.324 0.797 6.584 1.00 92.69 287 HIS A O 1
ATOM 2426 N N . GLY A 1 288 ? 9.637 -0.143 8.493 1.00 95.12 288 GLY A N 1
ATOM 2427 C CA . GLY A 1 288 ? 9.852 1.046 9.324 1.00 95.12 288 GLY A CA 1
ATOM 2428 C C . GLY A 1 288 ? 8.724 2.081 9.271 1.00 95.12 288 GLY A C 1
ATOM 2429 O O . GLY A 1 288 ? 8.719 2.992 10.093 1.00 95.12 288 GLY A O 1
ATOM 2430 N N . PHE A 1 289 ? 7.764 1.924 8.360 1.00 97.12 289 PHE A N 1
ATOM 2431 C CA . PHE A 1 289 ? 6.551 2.733 8.235 1.00 97.12 289 PHE A CA 1
ATOM 2432 C C . PHE A 1 289 ? 5.446 1.923 7.548 1.00 97.12 289 PHE A C 1
ATOM 2434 O O . PHE A 1 289 ? 5.704 0.834 7.031 1.00 97.12 289 PHE A O 1
ATOM 2441 N N . ILE A 1 290 ? 4.222 2.452 7.532 1.00 98.44 290 ILE A N 1
ATOM 2442 C CA . ILE A 1 290 ? 3.104 1.827 6.825 1.00 98.44 290 ILE A CA 1
ATOM 2443 C C . ILE A 1 290 ? 3.013 2.440 5.414 1.00 98.44 290 ILE A C 1
ATOM 2445 O O . ILE A 1 290 ? 2.762 3.647 5.295 1.00 98.44 290 ILE A O 1
ATOM 2449 N N . PRO A 1 291 ? 3.244 1.660 4.339 1.00 97.38 291 PRO A N 1
ATOM 2450 C CA . PRO A 1 291 ? 3.105 2.153 2.975 1.00 97.38 291 PRO A CA 1
ATOM 2451 C C . PRO A 1 291 ? 1.635 2.412 2.637 1.00 97.38 291 PRO A C 1
ATOM 2453 O O . PRO A 1 291 ? 0.733 1.867 3.267 1.00 97.38 291 PRO A O 1
ATOM 2456 N N . ASN A 1 292 ? 1.396 3.207 1.595 1.00 97.06 292 ASN A N 1
ATOM 2457 C CA . ASN A 1 292 ? 0.066 3.503 1.061 1.00 97.06 292 ASN A CA 1
ATOM 2458 C C . ASN A 1 292 ? -0.752 2.220 0.835 1.00 97.06 292 ASN A C 1
ATOM 2460 O O . ASN A 1 292 ? -1.921 2.153 1.199 1.00 97.06 292 ASN A O 1
ATOM 2464 N N . SER A 1 293 ? -0.112 1.185 0.287 1.00 95.44 293 SER A N 1
ATOM 2465 C CA . SER A 1 293 ? -0.727 -0.108 0.006 1.00 95.44 293 SER A CA 1
ATOM 2466 C C . SER A 1 293 ? 0.341 -1.198 -0.147 1.00 95.44 293 SER A C 1
ATOM 2468 O O . SER A 1 293 ? 1.534 -0.907 -0.226 1.00 95.44 293 SER A O 1
ATOM 2470 N N . GLY A 1 294 ? -0.087 -2.460 -0.222 1.00 94.38 294 GLY A N 1
ATOM 2471 C CA . GLY A 1 294 ? 0.771 -3.632 -0.404 1.00 94.38 294 GLY A CA 1
ATOM 2472 C C . GLY A 1 294 ? 1.350 -3.825 -1.810 1.00 94.38 294 GLY A C 1
ATOM 2473 O O . GLY A 1 294 ? 1.917 -4.877 -2.061 1.00 94.38 294 GLY A O 1
ATOM 2474 N N . ASN A 1 295 ? 1.228 -2.875 -2.741 1.00 94.38 295 ASN A N 1
ATOM 2475 C CA . ASN A 1 295 ? 1.914 -2.957 -4.041 1.00 94.38 295 ASN A CA 1
ATOM 2476 C C . ASN A 1 295 ? 3.333 -2.380 -3.932 1.00 94.38 295 ASN A C 1
ATOM 2478 O O . ASN A 1 295 ? 3.518 -1.317 -3.336 1.00 94.38 295 ASN A O 1
ATOM 2482 N N . ILE A 1 296 ? 4.339 -3.009 -4.551 1.00 94.75 296 ILE A N 1
ATOM 2483 C CA . ILE A 1 296 ? 5.726 -2.506 -4.462 1.00 94.75 296 ILE A CA 1
ATOM 2484 C C . ILE A 1 296 ? 5.883 -1.107 -5.066 1.00 94.75 296 ILE A C 1
ATOM 2486 O O . ILE A 1 296 ? 6.672 -0.309 -4.568 1.00 94.75 296 ILE A O 1
ATOM 2490 N N . GLN A 1 297 ? 5.073 -0.765 -6.068 1.00 94.31 297 GLN A N 1
ATOM 2491 C CA . GLN A 1 297 ? 4.985 0.556 -6.697 1.00 94.31 297 GLN A CA 1
ATOM 2492 C C . GLN A 1 297 ? 4.623 1.664 -5.696 1.00 94.31 297 GLN A C 1
ATOM 2494 O O . GLN A 1 297 ? 4.857 2.842 -5.944 1.00 94.31 297 GLN A O 1
ATOM 2499 N N . LEU A 1 298 ? 4.047 1.281 -4.556 1.00 94.88 298 LEU A N 1
ATOM 2500 C CA . LEU A 1 298 ? 3.545 2.157 -3.506 1.00 94.88 298 LEU A CA 1
ATOM 2501 C C . LEU A 1 298 ? 4.436 2.110 -2.249 1.00 94.88 298 LEU A C 1
ATOM 2503 O O . LEU A 1 298 ? 4.169 2.805 -1.273 1.00 94.88 298 LEU A O 1
ATOM 2507 N N . SER A 1 299 ? 5.528 1.336 -2.283 1.00 94.12 299 SER A N 1
ATOM 2508 C CA . SER A 1 299 ? 6.370 1.000 -1.124 1.00 94.12 299 SER A CA 1
ATOM 2509 C C . SER A 1 299 ? 7.231 2.134 -0.565 1.00 94.12 299 SER A C 1
ATOM 2511 O O . SER A 1 299 ? 7.810 1.968 0.503 1.00 94.12 299 SER A O 1
ATOM 2513 N N . ARG A 1 300 ? 7.339 3.278 -1.256 1.00 94.38 300 ARG A N 1
ATOM 2514 C CA . ARG A 1 300 ? 8.105 4.459 -0.800 1.00 94.38 300 ARG A CA 1
ATOM 2515 C C . ARG A 1 300 ? 7.239 5.632 -0.347 1.00 94.38 300 ARG A C 1
ATOM 2517 O O . ARG A 1 300 ? 7.782 6.666 0.054 1.00 94.38 300 ARG A O 1
ATOM 2524 N N . ARG A 1 301 ? 5.915 5.495 -0.432 1.00 94.88 301 ARG A N 1
ATOM 2525 C CA . ARG A 1 301 ? 4.956 6.520 -0.010 1.00 94.88 301 ARG A CA 1
ATOM 2526 C C . ARG A 1 301 ? 4.018 5.961 1.039 1.00 94.88 301 ARG A C 1
ATOM 2528 O O . ARG A 1 301 ? 3.598 4.814 0.935 1.00 94.88 301 ARG A O 1
ATOM 2535 N N . SER A 1 302 ? 3.714 6.761 2.049 1.00 97.50 302 SER A N 1
ATOM 2536 C CA . SER A 1 302 ? 2.737 6.408 3.077 1.00 97.50 302 SER A CA 1
ATOM 2537 C C . SER A 1 302 ? 1.333 6.883 2.668 1.00 97.50 302 SER A C 1
ATOM 2539 O O . SER A 1 302 ? 1.030 7.053 1.483 1.00 97.50 302 SER A O 1
ATOM 2541 N N . GLN A 1 303 ? 0.469 7.075 3.653 1.00 97.38 303 GLN A N 1
ATOM 2542 C CA . GLN A 1 303 ? -0.853 7.682 3.559 1.00 97.38 303 GLN A CA 1
ATOM 2543 C C . GLN A 1 303 ? -1.130 8.445 4.866 1.00 97.38 303 GLN A C 1
ATOM 2545 O O . GLN A 1 303 ? -0.293 8.389 5.773 1.00 97.38 303 GLN A O 1
ATOM 2550 N N . PRO A 1 304 ? -2.260 9.162 5.005 1.00 98.25 304 PRO A N 1
ATOM 2551 C CA . PRO A 1 304 ? -2.608 9.828 6.257 1.00 98.25 304 PRO A CA 1
ATOM 2552 C C . PRO A 1 304 ? -2.474 8.888 7.476 1.00 98.25 304 PRO A C 1
ATOM 2554 O O . PRO A 1 304 ? -3.099 7.822 7.486 1.00 98.25 304 PRO A O 1
ATOM 2557 N N . PRO A 1 305 ? -1.657 9.242 8.489 1.00 97.81 305 PRO A N 1
ATOM 2558 C CA . PRO A 1 305 ? -1.244 8.298 9.522 1.00 97.81 305 PRO A CA 1
ATOM 2559 C C . PRO A 1 305 ? -2.308 8.126 10.607 1.00 97.81 305 PRO A C 1
ATOM 2561 O O . PRO A 1 305 ? -2.377 8.899 11.563 1.00 97.81 305 PRO A O 1
ATOM 2564 N N . PHE A 1 306 ? -3.141 7.097 10.457 1.00 98.44 306 PHE A N 1
ATOM 2565 C CA . PHE A 1 306 ? -4.234 6.782 11.382 1.00 98.44 306 PHE A CA 1
ATOM 2566 C C . PHE A 1 306 ? -3.916 5.656 12.376 1.00 98.44 306 PHE A C 1
ATOM 2568 O O . PHE A 1 306 ? -4.776 5.318 13.189 1.00 98.44 306 PHE A O 1
ATOM 2575 N N . PHE A 1 307 ? -2.721 5.055 12.360 1.00 98.56 307 PHE A N 1
ATOM 2576 C CA . PHE A 1 307 ? -2.422 3.875 13.184 1.00 98.56 307 PHE A CA 1
ATOM 2577 C C . PHE A 1 307 ? -2.613 4.116 14.688 1.00 98.56 307 PHE A C 1
ATOM 2579 O O . PHE A 1 307 ? -3.223 3.291 15.368 1.00 98.56 307 PHE A O 1
ATOM 2586 N N . THR A 1 308 ? -2.209 5.279 15.209 1.00 98.25 308 THR A N 1
ATOM 2587 C CA . THR A 1 308 ? -2.463 5.654 16.612 1.00 98.25 308 THR A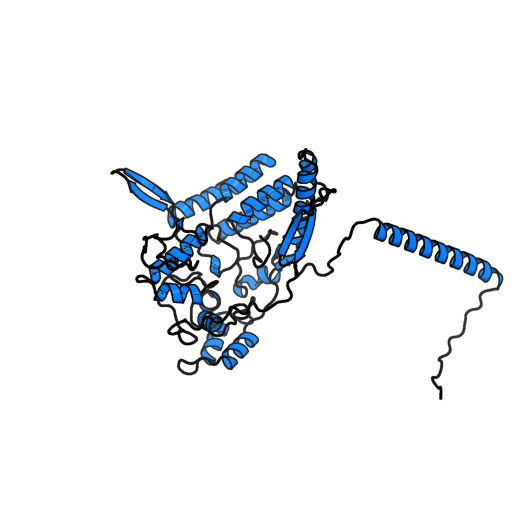 CA 1
ATOM 2588 C C . THR A 1 308 ? -3.961 5.698 16.930 1.00 98.25 308 THR A C 1
ATOM 2590 O O . THR A 1 308 ? -4.384 5.206 17.978 1.00 98.25 308 THR A O 1
ATOM 2593 N N . GLN A 1 309 ? -4.793 6.236 16.030 1.00 98.50 309 GLN A N 1
ATOM 2594 C CA . GLN A 1 309 ? -6.251 6.220 16.192 1.00 98.50 309 GLN A CA 1
ATOM 2595 C C . GLN A 1 309 ? -6.810 4.797 16.108 1.00 98.50 309 GLN A C 1
ATOM 2597 O O . GLN A 1 309 ? -7.687 4.455 16.896 1.00 98.50 309 GLN A O 1
ATOM 2602 N N . MET A 1 310 ? -6.287 3.952 15.216 1.00 98.69 310 MET A N 1
ATOM 2603 C CA . MET A 1 310 ? -6.694 2.547 15.119 1.00 98.69 310 MET A CA 1
ATOM 2604 C C . MET A 1 310 ? -6.400 1.779 16.421 1.00 98.69 310 MET A C 1
ATOM 2606 O O . MET A 1 310 ? -7.260 1.036 16.896 1.00 98.69 310 MET A O 1
ATOM 2610 N N . ILE A 1 311 ? -5.220 1.994 17.021 1.00 98.56 311 ILE A N 1
ATOM 2611 C CA . ILE A 1 311 ? -4.822 1.422 18.319 1.00 98.56 311 ILE A CA 1
ATOM 2612 C C . ILE A 1 311 ? -5.749 1.919 19.425 1.00 98.56 311 ILE A C 1
ATOM 2614 O O . ILE A 1 311 ? -6.266 1.117 20.205 1.00 98.56 311 ILE A O 1
ATOM 2618 N N . LYS A 1 312 ? -5.984 3.234 19.487 1.00 98.38 312 LYS A N 1
ATOM 2619 C CA . LYS A 1 312 ? -6.876 3.834 20.481 1.00 98.38 312 LYS A CA 1
ATOM 2620 C C . LYS A 1 312 ? -8.283 3.246 20.387 1.00 98.38 312 LYS A C 1
ATOM 2622 O O . LYS A 1 312 ? -8.826 2.834 21.406 1.00 98.38 312 LYS A O 1
ATOM 2627 N N . ASP A 1 313 ? -8.849 3.177 19.185 1.00 98.44 313 ASP A N 1
ATOM 2628 C CA . ASP A 1 313 ? -10.197 2.652 18.962 1.00 98.44 313 ASP A CA 1
ATOM 2629 C C . ASP A 1 313 ? -10.300 1.176 19.388 1.00 98.44 313 ASP A C 1
ATOM 2631 O O . ASP A 1 313 ? -11.249 0.800 20.077 1.00 98.44 313 ASP A O 1
ATOM 2635 N N . TYR A 1 314 ? -9.300 0.348 19.061 1.00 98.56 314 TYR A N 1
ATOM 2636 C CA . TYR A 1 314 ? -9.261 -1.051 19.497 1.00 98.56 314 TYR A CA 1
ATOM 2637 C C . TYR A 1 314 ? -9.178 -1.180 21.024 1.00 98.56 314 TYR A C 1
ATOM 2639 O O . TYR A 1 314 ? -9.908 -1.968 21.637 1.00 98.56 314 TYR A O 1
ATOM 2647 N N . PHE A 1 315 ? -8.304 -0.393 21.660 1.00 98.38 315 PHE A N 1
ATOM 2648 C CA . PHE A 1 315 ? -8.179 -0.369 23.114 1.00 98.38 315 PHE A CA 1
ATOM 2649 C C . PHE A 1 315 ? -9.471 0.104 23.780 1.00 98.38 315 PHE A C 1
ATOM 2651 O O . PHE A 1 315 ? -9.886 -0.473 24.780 1.00 98.38 315 PHE A O 1
ATOM 2658 N N . ASP A 1 316 ? -10.142 1.113 23.232 1.00 97.88 316 ASP A N 1
ATOM 2659 C CA . ASP A 1 316 ? -11.369 1.641 23.816 1.00 97.88 316 ASP A CA 1
ATOM 2660 C C . ASP A 1 316 ? -12.502 0.617 23.851 1.00 97.88 316 ASP A C 1
ATOM 2662 O O . ASP A 1 316 ? -13.286 0.631 24.802 1.00 97.88 316 ASP A O 1
ATOM 2666 N N . ILE A 1 317 ? -12.556 -0.281 22.871 1.00 96.12 317 ILE A N 1
ATOM 2667 C CA . ILE A 1 317 ? -13.556 -1.348 22.795 1.00 96.12 317 ILE A CA 1
ATOM 2668 C C . ILE A 1 317 ? -13.182 -2.518 23.706 1.00 96.12 317 ILE A C 1
ATOM 2670 O O . ILE A 1 317 ? -14.014 -3.015 24.460 1.00 96.12 317 ILE A O 1
ATOM 2674 N N . THR A 1 318 ? -11.929 -2.967 23.641 1.00 97.25 318 THR A N 1
ATOM 2675 C CA . THR A 1 318 ? -11.494 -4.214 24.297 1.00 97.25 318 THR A CA 1
ATOM 2676 C C . THR A 1 318 ? -11.006 -4.020 25.727 1.00 97.25 318 THR A C 1
ATOM 2678 O O . THR A 1 318 ? -10.938 -4.979 26.492 1.00 97.25 318 THR A O 1
ATOM 2681 N N . LYS A 1 319 ? -10.597 -2.795 26.077 1.00 97.69 319 LYS A N 1
ATOM 2682 C CA . LYS A 1 319 ? -9.868 -2.437 27.306 1.00 97.69 319 LYS A CA 1
ATOM 2683 C C . LYS A 1 319 ? -8.637 -3.319 27.569 1.00 97.69 319 LYS A C 1
ATOM 2685 O O . LYS A 1 319 ? -8.168 -3.422 28.705 1.00 97.69 319 LYS A O 1
ATOM 2690 N N . ASN A 1 320 ? -8.085 -3.941 26.524 1.00 97.25 320 ASN A N 1
ATOM 2691 C CA . ASN A 1 320 ? -6.974 -4.877 26.634 1.00 97.25 320 ASN A CA 1
ATOM 2692 C C . ASN A 1 320 ? -5.648 -4.121 26.832 1.00 97.25 320 ASN A C 1
ATOM 2694 O O . ASN A 1 320 ? -5.088 -3.549 25.898 1.00 97.25 320 ASN A O 1
ATOM 2698 N N . LYS A 1 321 ? -5.124 -4.125 28.062 1.00 97.25 321 LYS A N 1
ATOM 2699 C CA . LYS A 1 321 ? -3.855 -3.454 28.391 1.00 97.25 321 LYS A CA 1
ATOM 2700 C C . LYS A 1 321 ? -2.633 -4.129 27.762 1.00 97.25 321 LYS A C 1
ATOM 2702 O O . LYS A 1 321 ? -1.691 -3.425 27.413 1.00 97.25 321 LYS A O 1
ATOM 2707 N N . SER A 1 322 ? -2.648 -5.450 27.587 1.00 97.62 322 SER A N 1
ATOM 2708 C CA . SER A 1 322 ? -1.551 -6.181 26.938 1.00 97.62 322 SER A CA 1
ATOM 2709 C C . SER A 1 322 ? -1.429 -5.807 25.461 1.00 97.62 322 SER A C 1
ATOM 2711 O O . SER A 1 322 ? -0.323 -5.592 24.980 1.00 97.62 322 SER A O 1
ATOM 2713 N N . PHE A 1 323 ? -2.561 -5.612 24.774 1.00 97.88 323 PHE A N 1
ATOM 2714 C CA . PHE A 1 323 ? -2.576 -5.043 23.423 1.00 97.88 323 PHE A CA 1
ATOM 2715 C C . PHE A 1 323 ? -1.882 -3.676 23.383 1.00 97.88 323 PHE A C 1
ATOM 2717 O O . PHE A 1 323 ? -1.049 -3.428 22.518 1.00 97.88 323 PHE A O 1
ATOM 2724 N N . LEU A 1 324 ? -2.182 -2.788 24.335 1.00 97.00 324 LEU A N 1
ATOM 2725 C CA . LEU A 1 324 ? -1.568 -1.460 24.358 1.00 97.00 324 LEU A CA 1
ATOM 2726 C C . LEU A 1 324 ? -0.051 -1.532 24.596 1.00 97.00 324 LEU A C 1
ATOM 2728 O O . LEU A 1 324 ? 0.694 -0.795 23.959 1.00 97.00 324 LEU A O 1
ATOM 2732 N N . GLN A 1 325 ? 0.408 -2.438 25.466 1.00 97.75 325 GLN A N 1
ATOM 2733 C CA . GLN A 1 325 ? 1.839 -2.687 25.690 1.00 97.75 325 GLN A CA 1
ATOM 2734 C C . GLN A 1 325 ? 2.549 -3.185 24.423 1.00 97.75 325 GLN A C 1
ATOM 2736 O O . GLN A 1 325 ? 3.681 -2.786 24.167 1.00 97.75 325 GLN A O 1
ATOM 2741 N N . GLU A 1 326 ? 1.882 -4.019 23.624 1.00 97.69 326 GLU A N 1
ATOM 2742 C CA . GLU A 1 326 ? 2.398 -4.521 22.346 1.00 97.69 326 GLU A CA 1
ATOM 2743 C C . GLU A 1 326 ? 2.430 -3.423 21.263 1.00 97.69 326 GLU A C 1
ATOM 2745 O O . GLU A 1 326 ? 3.411 -3.298 20.530 1.00 97.69 326 GLU A O 1
ATOM 2750 N N . PHE A 1 327 ? 1.377 -2.604 21.163 1.00 98.44 327 PHE A N 1
ATOM 2751 C CA . PHE A 1 327 ? 1.172 -1.702 20.024 1.00 98.44 327 PHE A CA 1
ATOM 2752 C C . PHE A 1 327 ? 1.692 -0.274 20.213 1.00 98.44 327 PHE A C 1
ATOM 2754 O O . PHE A 1 327 ? 2.016 0.387 19.225 1.00 98.44 327 PHE A O 1
ATOM 2761 N N . LEU A 1 328 ? 1.805 0.224 21.446 1.00 97.50 328 LEU A N 1
ATOM 2762 C CA . LEU A 1 328 ? 2.273 1.592 21.689 1.00 97.50 328 LEU A CA 1
ATOM 2763 C C . LEU A 1 328 ? 3.703 1.846 21.160 1.00 97.50 328 LEU A C 1
ATOM 2765 O O . LEU A 1 328 ? 3.887 2.852 20.469 1.00 97.50 328 LEU A O 1
ATOM 2769 N N . PRO A 1 329 ? 4.687 0.936 21.340 1.00 98.31 329 PRO A N 1
ATOM 2770 C CA . PRO A 1 329 ? 6.019 1.111 20.750 1.00 98.31 329 PRO A CA 1
ATOM 2771 C C . PRO A 1 329 ? 6.003 1.184 19.214 1.00 98.31 329 PRO A C 1
ATOM 2773 O O . PRO A 1 329 ? 6.857 1.826 18.602 1.00 98.31 329 PRO A O 1
ATOM 2776 N N . LEU A 1 330 ? 5.026 0.542 18.566 1.00 98.50 330 LEU A N 1
ATOM 2777 C CA . LEU A 1 330 ? 4.870 0.573 17.111 1.00 98.50 330 LEU A CA 1
ATOM 2778 C C . LEU A 1 330 ? 4.317 1.924 16.633 1.00 98.50 330 LEU A C 1
ATOM 2780 O O . LEU A 1 330 ? 4.785 2.444 15.621 1.00 98.50 330 LEU A O 1
ATOM 2784 N N . ALA A 1 331 ? 3.383 2.525 17.376 1.00 98.12 331 ALA A N 1
ATOM 2785 C CA . ALA A 1 331 ? 2.911 3.886 17.108 1.00 98.12 331 ALA A CA 1
ATOM 2786 C C . ALA A 1 331 ? 4.045 4.917 17.248 1.00 98.12 331 ALA A C 1
ATOM 2788 O O . ALA A 1 331 ? 4.204 5.796 16.400 1.00 98.12 331 ALA A O 1
ATOM 2789 N N . GLU A 1 332 ? 4.886 4.777 18.278 1.00 97.94 332 GLU A N 1
ATOM 2790 C CA . GLU A 1 332 ? 6.084 5.609 18.445 1.00 97.94 332 GLU A CA 1
ATOM 2791 C C . GLU A 1 332 ? 7.078 5.423 17.294 1.00 97.94 332 GLU A C 1
ATOM 2793 O O . GLU A 1 332 ? 7.661 6.399 16.812 1.00 97.94 332 GLU A O 1
ATOM 2798 N N . LYS A 1 333 ? 7.248 4.184 16.812 1.00 98.44 333 LYS A N 1
ATOM 2799 C CA . LYS A 1 333 ? 8.090 3.879 15.649 1.00 98.44 333 LYS A CA 1
ATOM 2800 C C . LYS A 1 333 ? 7.608 4.616 14.399 1.00 98.44 333 LYS A C 1
ATOM 2802 O O . LYS A 1 333 ? 8.426 5.232 13.716 1.00 98.44 333 LYS A O 1
ATOM 2807 N N . GLU A 1 334 ? 6.304 4.602 14.127 1.00 98.44 334 GLU A N 1
ATOM 2808 C CA . GLU A 1 334 ? 5.733 5.334 12.994 1.00 98.44 334 GLU A CA 1
ATOM 2809 C C . GLU A 1 334 ? 5.909 6.852 13.155 1.00 98.44 334 GLU A C 1
ATOM 2811 O O . GLU A 1 334 ? 6.379 7.524 12.236 1.00 98.44 334 GLU A O 1
ATOM 2816 N N . LEU A 1 335 ? 5.612 7.403 14.337 1.00 97.50 335 LEU A N 1
ATOM 2817 C CA . LEU A 1 335 ? 5.788 8.832 14.610 1.00 97.50 335 LEU A CA 1
ATOM 2818 C C . LEU A 1 335 ? 7.249 9.270 14.438 1.00 97.50 335 LEU A C 1
ATOM 2820 O O . LEU A 1 335 ? 7.526 10.330 13.873 1.00 97.50 335 LEU A O 1
ATOM 2824 N N . LYS A 1 336 ? 8.204 8.448 14.886 1.00 97.94 336 LYS A N 1
ATOM 2825 C CA . LYS A 1 336 ? 9.636 8.686 14.676 1.00 97.94 336 LYS A CA 1
ATOM 2826 C C . LYS A 1 336 ? 9.983 8.705 13.190 1.00 97.94 336 LYS A C 1
ATOM 2828 O O . LYS A 1 336 ? 10.737 9.581 12.766 1.00 97.94 336 LYS A O 1
ATOM 2833 N N . TRP A 1 337 ? 9.414 7.798 12.397 1.00 97.81 337 TRP A N 1
ATOM 2834 C CA . TRP A 1 337 ? 9.597 7.812 10.949 1.00 97.81 337 TRP A CA 1
ATOM 2835 C C . TRP A 1 337 ? 9.047 9.099 10.317 1.00 97.81 337 TRP A C 1
ATOM 2837 O O . TRP A 1 337 ? 9.769 9.729 9.542 1.00 97.81 337 TRP A O 1
ATOM 2847 N N . TRP A 1 338 ? 7.842 9.551 10.690 1.00 97.94 338 TRP A N 1
ATOM 2848 C CA . TRP A 1 338 ? 7.287 10.829 10.214 1.00 97.94 338 TRP A CA 1
ATOM 2849 C C . TRP A 1 338 ? 8.183 12.008 10.601 1.00 97.94 338 TRP A C 1
ATOM 2851 O O . TRP A 1 338 ? 8.488 12.853 9.760 1.00 97.94 338 TRP A O 1
ATOM 2861 N N . ASN A 1 339 ? 8.682 12.042 11.838 1.00 97.12 339 ASN A N 1
ATOM 2862 C CA . ASN A 1 339 ? 9.610 13.080 12.292 1.00 97.12 339 ASN A CA 1
ATOM 2863 C C . ASN A 1 339 ? 10.888 13.114 11.448 1.00 97.12 339 ASN A C 1
ATOM 2865 O O . ASN A 1 339 ? 11.338 14.182 11.049 1.00 97.12 339 ASN A O 1
ATOM 2869 N N . GLN A 1 340 ? 11.466 11.957 11.141 1.00 96.56 340 GLN A N 1
ATOM 2870 C CA . GLN A 1 340 ? 12.719 11.874 10.390 1.00 96.56 340 GLN A CA 1
ATOM 2871 C C . GLN A 1 340 ? 12.551 12.162 8.894 1.00 96.56 340 GLN A C 1
ATOM 2873 O O . GLN A 1 340 ? 13.456 12.714 8.274 1.00 96.56 340 GLN A O 1
ATOM 2878 N N . ASN A 1 341 ? 11.418 11.773 8.305 1.00 96.19 341 ASN A N 1
ATOM 2879 C CA . ASN A 1 341 ? 11.269 11.718 6.849 1.00 96.19 341 ASN A CA 1
ATOM 2880 C C . ASN A 1 341 ? 10.288 12.749 6.278 1.00 96.19 341 ASN A C 1
ATOM 2882 O O . ASN A 1 341 ? 10.248 12.928 5.058 1.00 96.19 341 ASN A O 1
ATOM 2886 N N . ARG A 1 342 ? 9.456 13.371 7.118 1.00 96.12 342 ARG A N 1
ATOM 2887 C CA . ARG A 1 342 ? 8.331 14.226 6.698 1.00 96.12 342 ARG A CA 1
ATOM 2888 C C . ARG A 1 342 ? 8.213 15.523 7.494 1.00 96.12 342 ARG A C 1
ATOM 2890 O O . ARG A 1 342 ? 7.349 16.337 7.173 1.00 96.12 342 ARG A O 1
ATOM 2897 N N . SER A 1 343 ? 9.055 15.736 8.504 1.00 96.38 343 SER A N 1
ATOM 2898 C CA . SER A 1 343 ? 9.054 16.998 9.237 1.00 96.38 343 SER A CA 1
ATOM 2899 C C . SER A 1 343 ? 9.795 18.104 8.486 1.00 96.38 343 SER A C 1
ATOM 2901 O O . SER A 1 343 ? 10.737 17.858 7.729 1.00 96.38 343 SER A O 1
ATOM 2903 N N . ILE A 1 344 ? 9.348 19.336 8.702 1.00 95.75 344 ILE A N 1
ATOM 2904 C CA . ILE A 1 344 ? 9.991 20.562 8.242 1.00 95.75 344 ILE A CA 1
ATOM 2905 C C . ILE A 1 344 ? 9.952 21.607 9.353 1.00 95.75 344 ILE A C 1
ATOM 2907 O O . ILE A 1 344 ? 9.019 21.648 10.156 1.00 95.75 344 ILE A O 1
ATOM 2911 N N . ILE A 1 345 ? 10.953 22.483 9.372 1.00 96.56 345 ILE A N 1
ATOM 2912 C CA . ILE A 1 345 ? 10.899 23.706 10.167 1.00 96.56 345 ILE A CA 1
ATOM 2913 C C . ILE A 1 345 ? 10.279 24.792 9.294 1.00 96.56 345 ILE A C 1
ATOM 2915 O O . ILE A 1 345 ? 10.872 25.219 8.306 1.00 96.56 345 ILE A O 1
ATOM 2919 N N . PHE A 1 346 ? 9.066 25.203 9.644 1.00 94.31 346 PHE A N 1
ATOM 2920 C CA . PHE A 1 346 ? 8.343 26.279 8.985 1.00 94.31 346 PHE A CA 1
ATOM 2921 C C . PHE A 1 346 ? 8.524 27.573 9.776 1.00 94.31 346 PHE A C 1
ATOM 2923 O O . PHE A 1 346 ? 8.080 27.675 10.922 1.00 94.31 346 PHE A O 1
ATOM 2930 N N . GLU A 1 347 ? 9.178 28.562 9.172 1.00 96.12 347 GLU A N 1
ATOM 2931 C CA . GLU A 1 347 ? 9.311 29.890 9.762 1.00 96.12 347 GLU A CA 1
ATOM 2932 C C . GLU A 1 347 ? 8.086 30.746 9.422 1.00 96.12 347 GLU A C 1
ATOM 2934 O O . GLU A 1 347 ? 7.750 30.961 8.257 1.00 96.12 347 GLU A O 1
ATOM 2939 N N . PHE A 1 348 ? 7.423 31.276 10.449 1.00 94.00 348 PHE A N 1
ATOM 2940 C CA . PHE A 1 348 ? 6.309 32.201 10.286 1.00 94.00 348 PHE A CA 1
ATOM 2941 C C . PHE A 1 348 ? 6.382 33.328 11.310 1.00 94.00 348 PHE A C 1
ATOM 2943 O O . PHE A 1 348 ? 6.323 33.094 12.520 1.00 94.00 348 PHE A O 1
ATOM 2950 N N . LYS A 1 349 ? 6.477 34.569 10.814 1.00 95.44 349 LYS A N 1
ATOM 2951 C CA . LYS A 1 349 ? 6.586 35.794 11.628 1.00 95.44 349 LYS A CA 1
ATOM 2952 C C . LYS A 1 349 ? 7.747 35.737 12.639 1.00 95.44 349 LYS A C 1
ATOM 2954 O O . LYS A 1 349 ? 7.560 36.063 13.810 1.00 95.44 349 LYS A O 1
ATOM 2959 N N . GLY A 1 350 ? 8.922 35.281 12.195 1.00 95.38 350 GLY A N 1
ATOM 2960 C CA . GLY A 1 350 ? 10.129 35.177 13.025 1.00 95.38 350 GLY A CA 1
ATOM 2961 C C . GLY A 1 350 ? 10.084 34.080 14.095 1.00 95.38 350 GLY A C 1
ATOM 2962 O O . GLY A 1 350 ? 10.902 34.086 15.012 1.00 95.38 350 GLY A O 1
ATOM 2963 N N . LYS A 1 351 ? 9.118 33.151 14.021 1.00 97.00 351 LYS A N 1
ATOM 2964 C CA . LYS A 1 351 ? 9.039 31.965 14.884 1.00 97.00 351 LYS A CA 1
ATOM 2965 C C . LYS A 1 351 ? 9.131 30.696 14.050 1.00 97.00 351 LYS A C 1
ATOM 2967 O O . LYS A 1 351 ? 8.469 30.581 13.021 1.00 97.00 351 LYS A O 1
ATOM 2972 N N . ASN A 1 352 ? 9.897 29.735 14.552 1.00 97.44 352 ASN A N 1
ATOM 2973 C CA . ASN A 1 352 ? 10.057 28.422 13.941 1.00 97.44 352 ASN A CA 1
ATOM 2974 C C . ASN A 1 352 ? 9.027 27.442 14.502 1.00 97.44 352 ASN A C 1
ATOM 2976 O O . ASN A 1 352 ? 8.898 27.302 15.718 1.00 97.44 352 ASN A O 1
ATOM 2980 N N . TYR A 1 353 ? 8.334 26.737 13.611 1.00 96.81 353 TYR A N 1
ATOM 2981 C CA . TYR A 1 353 ? 7.376 25.692 13.951 1.00 96.81 353 TYR A CA 1
ATOM 2982 C C . TYR A 1 353 ? 7.799 24.372 13.317 1.00 96.81 353 TYR A C 1
ATOM 2984 O O . TYR A 1 353 ? 8.054 24.314 12.115 1.00 96.81 353 TYR A O 1
ATOM 2992 N N . LEU A 1 354 ? 7.831 23.302 14.109 1.00 96.31 354 LEU A N 1
ATOM 2993 C CA . LEU A 1 354 ? 7.942 21.952 13.568 1.00 96.31 354 LEU A CA 1
ATOM 2994 C C . LEU A 1 354 ? 6.587 21.555 12.976 1.00 96.31 354 LEU A C 1
ATOM 2996 O O . LEU A 1 354 ? 5.591 21.479 13.694 1.00 96.31 354 LEU A O 1
ATOM 3000 N N . MET A 1 355 ? 6.560 21.318 11.672 1.00 96.69 355 MET A N 1
ATOM 3001 C CA . MET A 1 355 ? 5.378 20.904 10.921 1.00 96.69 355 MET A CA 1
ATOM 3002 C C . MET A 1 355 ? 5.680 19.611 10.166 1.00 96.69 355 MET A C 1
ATOM 3004 O O . MET A 1 355 ? 6.839 19.231 10.013 1.00 96.69 355 MET A O 1
ATOM 3008 N N . PHE A 1 356 ? 4.641 18.953 9.660 1.00 96.25 356 PHE A N 1
ATOM 3009 C CA . PHE A 1 356 ? 4.778 17.796 8.779 1.00 96.25 356 PHE A CA 1
ATOM 3010 C C . PHE A 1 356 ? 4.219 18.123 7.403 1.00 96.25 356 PHE A C 1
ATOM 3012 O O . PHE A 1 356 ? 3.202 18.806 7.281 1.00 96.25 356 PHE A O 1
ATOM 3019 N N . GLN A 1 357 ? 4.867 17.594 6.374 1.00 95.31 357 GLN A N 1
ATOM 3020 C CA . GLN A 1 357 ? 4.390 17.651 5.002 1.00 95.31 357 GLN A CA 1
ATOM 3021 C C . GLN A 1 357 ? 4.387 16.254 4.390 1.00 95.31 357 GLN A C 1
ATOM 3023 O O . GLN A 1 357 ? 5.302 15.465 4.624 1.00 95.31 357 GLN A O 1
ATOM 3028 N N . TYR A 1 358 ? 3.389 15.968 3.558 1.00 96.38 358 TYR A N 1
ATOM 3029 C CA . TYR A 1 358 ? 3.471 14.830 2.651 1.00 96.38 358 TYR A CA 1
ATOM 3030 C C . TYR A 1 358 ? 4.612 15.081 1.665 1.00 96.38 358 TYR A C 1
ATOM 3032 O O . TYR A 1 358 ? 4.732 16.168 1.097 1.00 96.38 358 TYR A O 1
ATOM 3040 N N . LYS A 1 359 ? 5.505 14.104 1.536 1.00 95.00 359 LYS A N 1
ATOM 3041 C CA . LYS A 1 359 ? 6.732 14.217 0.748 1.00 95.00 359 LYS A CA 1
ATOM 3042 C C . LYS A 1 359 ? 7.201 12.831 0.349 1.00 95.00 359 LYS A C 1
ATOM 3044 O O . LYS A 1 359 ? 8.095 12.259 0.976 1.00 95.00 359 LYS A O 1
ATOM 3049 N N . THR A 1 360 ? 6.613 12.291 -0.708 1.00 95.06 360 THR A N 1
ATOM 3050 C CA . THR A 1 360 ? 7.049 11.003 -1.238 1.00 95.06 360 THR A CA 1
ATOM 3051 C C . THR A 1 360 ? 8.506 11.096 -1.677 1.00 95.06 360 THR A C 1
ATOM 3053 O O . THR A 1 360 ? 8.907 12.031 -2.368 1.00 95.06 360 THR A O 1
ATOM 3056 N N . LYS A 1 361 ? 9.303 10.098 -1.290 1.00 92.81 361 LYS A N 1
ATOM 3057 C CA . LYS A 1 361 ? 10.724 10.001 -1.632 1.00 92.81 361 LYS A CA 1
ATOM 3058 C C . LYS A 1 361 ? 10.890 9.507 -3.075 1.00 92.81 361 LYS A C 1
ATOM 3060 O O . LYS A 1 361 ? 11.194 8.335 -3.292 1.00 92.81 361 LYS A O 1
ATOM 3065 N N . THR A 1 362 ? 10.564 10.367 -4.038 1.00 94.94 362 THR A N 1
ATOM 3066 C CA . THR A 1 362 ? 10.694 10.123 -5.478 1.00 94.94 362 THR A CA 1
ATOM 3067 C C . THR A 1 362 ? 10.754 11.431 -6.263 1.00 94.94 362 THR A C 1
ATOM 3069 O O . THR A 1 362 ? 10.186 12.445 -5.855 1.00 94.94 362 THR A O 1
ATOM 3072 N N . ASN A 1 363 ? 11.369 11.374 -7.439 1.00 95.62 363 ASN A N 1
ATOM 3073 C CA . ASN A 1 363 ? 11.249 12.380 -8.491 1.00 95.62 363 ASN A CA 1
ATOM 3074 C C . ASN A 1 363 ? 11.007 11.727 -9.862 1.00 95.62 363 ASN A C 1
ATOM 3076 O O . ASN A 1 363 ? 11.398 12.285 -10.880 1.00 95.62 363 ASN A O 1
ATOM 3080 N N . CYS A 1 364 ? 10.410 10.534 -9.885 1.00 95.25 364 CYS A N 1
ATOM 3081 C CA . CYS A 1 364 ? 10.081 9.788 -11.096 1.00 95.25 364 CYS A CA 1
ATOM 3082 C C . CYS A 1 364 ? 8.556 9.727 -11.305 1.00 95.25 364 CYS A C 1
ATOM 3084 O O . CYS A 1 364 ? 7.814 9.784 -10.321 1.00 95.25 364 CYS A O 1
ATOM 3086 N N . PRO A 1 365 ? 8.074 9.555 -12.553 1.00 94.88 365 PRO A N 1
ATOM 3087 C CA . PRO A 1 365 ? 6.666 9.293 -12.836 1.00 94.88 365 PRO A CA 1
ATOM 3088 C C . PRO A 1 365 ? 6.155 8.091 -12.042 1.00 94.88 365 PRO A C 1
ATOM 3090 O O . PRO A 1 365 ? 6.871 7.095 -11.886 1.00 94.88 365 PRO A O 1
ATOM 3093 N N . ARG A 1 366 ? 4.912 8.163 -11.564 1.00 94.75 366 ARG A N 1
ATOM 3094 C CA . ARG A 1 366 ? 4.293 7.051 -10.843 1.00 94.75 366 ARG A CA 1
ATOM 3095 C C . ARG A 1 366 ? 4.061 5.882 -11.795 1.00 94.75 366 ARG A C 1
ATOM 3097 O O . ARG A 1 366 ? 3.528 6.065 -12.881 1.00 94.75 366 ARG A O 1
ATOM 3104 N N . SER A 1 367 ? 4.436 4.672 -11.400 1.00 92.81 367 SER A N 1
ATOM 3105 C CA . SER A 1 367 ? 4.373 3.500 -12.293 1.00 92.81 367 SER A CA 1
ATOM 3106 C C . SER A 1 367 ? 2.943 3.057 -12.621 1.00 92.81 367 SER A C 1
ATOM 3108 O O . SER A 1 367 ? 2.693 2.562 -13.719 1.00 92.81 367 SER A O 1
ATOM 3110 N N . GLU A 1 368 ? 1.999 3.305 -11.714 1.00 90.94 368 GLU A N 1
ATOM 3111 C CA . GLU A 1 368 ? 0.567 3.066 -11.897 1.00 90.94 368 GLU A CA 1
ATOM 3112 C C . GLU A 1 368 ? -0.125 4.087 -12.816 1.00 90.94 368 GLU A C 1
ATOM 3114 O O . GLU A 1 368 ? -1.248 3.835 -13.241 1.00 90.94 368 GLU A O 1
ATOM 3119 N N . ASN A 1 369 ? 0.538 5.204 -13.145 1.00 91.19 369 ASN A N 1
ATOM 3120 C CA . ASN A 1 369 ? 0.040 6.225 -14.076 1.00 91.19 369 ASN A CA 1
ATOM 3121 C C . ASN A 1 369 ? 1.151 6.772 -14.994 1.00 91.19 369 ASN A C 1
ATOM 3123 O O . ASN A 1 369 ? 1.231 7.969 -15.272 1.00 91.19 369 ASN A O 1
ATOM 3127 N N . PHE A 1 370 ? 2.066 5.896 -15.414 1.00 92.12 370 PHE A N 1
ATOM 3128 C CA . PHE A 1 370 ? 3.400 6.289 -15.874 1.00 92.12 370 PHE A CA 1
ATOM 3129 C C . PHE A 1 370 ? 3.395 7.224 -17.078 1.00 92.12 370 PHE A C 1
ATOM 3131 O O . PHE A 1 370 ? 4.097 8.233 -17.063 1.00 92.12 370 PHE A O 1
ATOM 3138 N N . LEU A 1 371 ? 2.637 6.887 -18.126 1.00 90.56 371 LEU A N 1
ATOM 3139 C CA . LEU A 1 371 ? 2.672 7.647 -19.376 1.00 90.56 371 LEU A CA 1
ATOM 3140 C C . LEU A 1 371 ? 2.088 9.050 -19.203 1.00 90.56 371 LEU A C 1
ATOM 3142 O O . LEU A 1 371 ? 2.681 10.015 -19.678 1.00 90.56 371 LEU A O 1
ATOM 3146 N N . GLU A 1 372 ? 0.965 9.158 -18.498 1.00 90.25 372 GLU A N 1
ATOM 3147 C CA . GLU A 1 372 ? 0.309 10.437 -18.242 1.00 90.25 372 GLU A CA 1
ATOM 3148 C C . GLU A 1 372 ? 1.167 11.324 -17.334 1.00 90.25 372 GLU A C 1
ATOM 3150 O O . GLU A 1 372 ? 1.448 12.471 -17.681 1.00 90.25 372 GLU A O 1
ATOM 3155 N N . ASP A 1 373 ? 1.686 10.776 -16.232 1.00 92.50 373 ASP A N 1
ATOM 3156 C CA . ASP A 1 373 ? 2.600 11.500 -15.348 1.00 92.50 373 ASP A CA 1
ATOM 3157 C C . ASP A 1 373 ? 3.858 11.959 -16.092 1.00 92.50 373 ASP A C 1
ATOM 3159 O O . ASP A 1 373 ? 4.305 13.095 -15.925 1.00 92.50 373 ASP A O 1
ATOM 3163 N N . TYR A 1 374 ? 4.444 11.091 -16.922 1.00 92.75 374 TYR A N 1
ATOM 3164 C CA . TYR A 1 374 ? 5.615 11.425 -17.726 1.00 92.75 374 TYR A CA 1
ATOM 3165 C C . TYR A 1 374 ? 5.320 12.592 -18.671 1.00 92.75 374 TYR A C 1
ATOM 3167 O O . TYR A 1 374 ? 6.066 13.569 -18.662 1.00 92.75 374 TYR A O 1
ATOM 3175 N N . GLN A 1 375 ? 4.230 12.513 -19.440 1.00 91.12 375 GLN A N 1
ATOM 3176 C CA . GLN A 1 375 ? 3.837 13.531 -20.417 1.00 91.12 375 GLN A CA 1
ATOM 3177 C C . GLN A 1 375 ? 3.552 14.885 -19.766 1.00 91.12 375 GLN A C 1
ATOM 3179 O O . GLN A 1 375 ? 4.048 15.907 -20.240 1.00 91.12 375 GLN A O 1
ATOM 3184 N N . LEU A 1 376 ? 2.806 14.903 -18.661 1.00 89.94 376 LEU A N 1
ATOM 3185 C CA . LEU A 1 376 ? 2.537 16.135 -17.920 1.00 89.94 376 LEU A CA 1
ATOM 3186 C C . LEU A 1 376 ? 3.822 16.709 -17.308 1.00 89.94 376 LEU A C 1
ATOM 3188 O O . LEU A 1 376 ? 4.055 17.917 -17.352 1.00 89.94 376 LEU A O 1
ATOM 3192 N N . GLY A 1 377 ? 4.702 15.842 -16.802 1.00 91.25 377 GLY A N 1
ATOM 3193 C CA . GLY A 1 377 ? 5.983 16.257 -16.244 1.00 91.25 377 GLY A CA 1
ATOM 3194 C C . GLY A 1 377 ? 6.906 16.900 -17.272 1.00 91.25 377 GLY A C 1
ATOM 3195 O O . GLY A 1 377 ? 7.446 17.964 -16.994 1.00 91.25 377 GLY A O 1
ATOM 3196 N N . ILE A 1 378 ? 7.067 16.320 -18.466 1.00 91.44 378 ILE A N 1
ATOM 3197 C CA . ILE A 1 378 ? 7.932 16.902 -19.513 1.00 91.44 378 ILE A CA 1
ATOM 3198 C C . ILE A 1 378 ? 7.380 18.208 -20.100 1.00 91.44 378 ILE A C 1
ATOM 3200 O O . ILE A 1 378 ? 8.145 18.990 -20.657 1.00 91.44 378 ILE A O 1
ATOM 3204 N N . GLN A 1 379 ? 6.071 18.449 -19.980 1.00 89.62 379 GLN A N 1
ATOM 3205 C CA . GLN A 1 379 ? 5.436 19.717 -20.356 1.00 89.62 379 GLN A CA 1
ATOM 3206 C C . GLN A 1 379 ? 5.606 20.799 -19.277 1.00 89.62 379 GLN A C 1
ATOM 3208 O O . GLN A 1 379 ? 5.467 21.988 -19.565 1.00 89.62 379 GLN A O 1
ATOM 3213 N N . SER A 1 380 ? 5.917 20.404 -18.040 1.00 89.19 380 SER A N 1
ATOM 3214 C CA . SER A 1 380 ? 6.216 21.321 -16.942 1.00 89.19 380 SER A CA 1
ATOM 3215 C C . SER A 1 380 ? 7.614 21.929 -17.077 1.00 89.19 380 SER A C 1
ATOM 3217 O O . SER A 1 380 ? 8.553 21.308 -17.576 1.00 89.19 380 SER A O 1
ATOM 3219 N N . LYS A 1 381 ? 7.785 23.142 -16.539 1.00 90.38 381 LYS A N 1
ATOM 3220 C CA . LYS A 1 381 ? 9.097 23.801 -16.427 1.00 90.38 381 LYS A CA 1
ATOM 3221 C C . LYS A 1 381 ? 10.056 23.049 -15.502 1.00 90.38 381 LYS A C 1
ATOM 3223 O O . LYS A 1 381 ? 11.267 23.213 -15.623 1.00 90.38 381 LYS A O 1
ATOM 3228 N N . GLN A 1 382 ? 9.525 22.265 -14.561 1.00 92.06 382 GLN A N 1
ATOM 3229 C CA . GLN A 1 382 ? 10.305 21.504 -13.585 1.00 92.06 382 GLN A CA 1
ATOM 3230 C C . GLN A 1 382 ? 9.789 20.055 -13.495 1.00 92.06 382 GLN A C 1
ATOM 3232 O O . GLN A 1 382 ? 9.078 19.720 -12.545 1.00 92.06 382 GLN A O 1
ATOM 3237 N N . PRO A 1 383 ? 10.151 19.170 -14.447 1.00 93.19 383 PRO A N 1
ATOM 3238 C CA . PRO A 1 383 ? 9.625 17.802 -14.512 1.00 93.19 383 PRO A CA 1
ATOM 3239 C C . PRO A 1 383 ? 9.855 16.985 -13.234 1.00 93.19 383 PRO A C 1
ATOM 3241 O O . PRO A 1 383 ? 8.934 16.360 -12.716 1.00 93.19 383 PRO A O 1
ATOM 3244 N N . LEU A 1 384 ? 11.069 17.048 -12.671 1.00 95.25 384 LEU A N 1
ATOM 3245 C CA . LEU A 1 384 ? 11.422 16.336 -11.434 1.00 95.25 384 LEU A CA 1
ATOM 3246 C C . LEU A 1 384 ? 10.558 16.770 -10.247 1.00 95.25 384 LEU A C 1
ATOM 3248 O O . LEU A 1 384 ? 10.108 15.932 -9.466 1.00 95.25 384 LEU A O 1
ATOM 3252 N N . PHE A 1 385 ? 10.328 18.079 -10.120 1.00 94.38 385 PHE A N 1
ATOM 3253 C CA . PHE A 1 385 ? 9.473 18.624 -9.074 1.00 94.38 385 PHE A CA 1
ATOM 3254 C C . PHE A 1 385 ? 8.020 18.211 -9.300 1.00 94.38 385 PHE A C 1
ATOM 3256 O O . PHE A 1 385 ? 7.398 17.726 -8.365 1.00 94.38 385 PHE A O 1
ATOM 3263 N N . PHE A 1 386 ? 7.522 18.306 -10.538 1.00 94.12 386 PHE A N 1
ATOM 3264 C CA . PHE A 1 386 ? 6.172 17.876 -10.907 1.00 94.12 386 PHE A CA 1
ATOM 3265 C C . PHE A 1 386 ? 5.908 16.415 -10.522 1.00 94.12 386 PHE A C 1
ATOM 3267 O O . PHE A 1 386 ? 4.896 16.108 -9.896 1.00 94.12 386 PHE A O 1
ATOM 3274 N N . TRP A 1 387 ? 6.825 15.504 -10.851 1.00 94.88 387 TRP A N 1
ATOM 3275 C CA . TRP A 1 387 ? 6.687 14.093 -10.490 1.00 94.88 387 TRP A CA 1
ATOM 3276 C C . TRP A 1 387 ? 6.720 13.876 -8.973 1.00 94.88 387 TRP A C 1
ATOM 3278 O O . TRP A 1 387 ? 5.895 13.136 -8.432 1.00 94.88 387 TRP A O 1
ATOM 3288 N N . SER A 1 388 ? 7.622 14.564 -8.270 1.00 95.94 388 SER A N 1
ATOM 3289 C CA . SER A 1 388 ? 7.731 14.478 -6.810 1.00 95.94 388 SER A CA 1
ATOM 3290 C C . SER A 1 388 ? 6.477 14.995 -6.091 1.00 95.94 388 SER A C 1
ATOM 3292 O O . SER A 1 388 ? 5.959 14.345 -5.177 1.00 95.94 388 SER A O 1
ATOM 3294 N N . SER A 1 389 ? 5.939 16.137 -6.520 1.00 94.94 389 SER A N 1
ATOM 3295 C CA . SER A 1 389 ? 4.750 16.751 -5.926 1.00 94.94 389 SER A CA 1
ATOM 3296 C C . SER A 1 389 ? 3.476 15.977 -6.268 1.00 94.94 389 SER A C 1
ATOM 3298 O O . SER A 1 389 ? 2.638 15.772 -5.392 1.00 94.94 389 SER A O 1
ATOM 3300 N N . THR A 1 390 ? 3.377 15.415 -7.476 1.00 94.88 390 THR A N 1
ATOM 3301 C CA . THR A 1 390 ? 2.298 14.489 -7.865 1.00 94.88 390 THR A CA 1
ATOM 3302 C C . THR A 1 390 ? 2.275 13.250 -6.964 1.00 94.88 390 THR A C 1
ATOM 3304 O O . THR A 1 390 ? 1.235 12.895 -6.403 1.00 94.88 390 THR A O 1
ATOM 3307 N N . ALA A 1 391 ? 3.429 12.612 -6.747 1.00 95.81 391 ALA A N 1
ATOM 3308 C CA . ALA A 1 391 ? 3.531 11.470 -5.841 1.00 95.81 391 ALA A CA 1
ATOM 3309 C C . ALA A 1 391 ? 3.251 11.848 -4.376 1.00 95.81 391 ALA A C 1
ATOM 3311 O O . ALA A 1 391 ? 2.713 11.038 -3.621 1.00 95.81 391 ALA A O 1
ATOM 3312 N N . SER A 1 392 ? 3.602 13.065 -3.957 1.00 96.38 392 SER A N 1
ATOM 3313 C CA . SER A 1 392 ? 3.321 13.580 -2.609 1.00 96.38 392 SER A CA 1
ATOM 3314 C C . SER A 1 392 ? 1.837 13.905 -2.405 1.00 96.38 392 SER A C 1
ATOM 3316 O O . SER A 1 392 ? 1.293 13.634 -1.337 1.00 96.38 392 SER A O 1
ATOM 3318 N N . ALA A 1 393 ? 1.140 14.383 -3.440 1.00 95.88 393 ALA A N 1
ATOM 3319 C CA . ALA A 1 393 ? -0.312 14.541 -3.413 1.00 95.88 393 ALA A CA 1
ATOM 3320 C C . ALA A 1 393 ? -1.020 13.187 -3.219 1.00 95.88 393 ALA A C 1
ATOM 3322 O O . ALA A 1 393 ? -1.968 13.103 -2.443 1.00 95.88 393 ALA A O 1
ATOM 3323 N N . CYS A 1 394 ? -0.510 12.104 -3.814 1.00 95.38 394 CYS A N 1
ATOM 3324 C CA . CYS A 1 394 ? -1.035 10.748 -3.587 1.00 95.38 394 CYS A CA 1
ATOM 3325 C C . CYS A 1 394 ? -0.776 10.231 -2.162 1.00 95.38 394 CYS A C 1
ATOM 3327 O O . CYS A 1 394 ? -1.600 9.512 -1.602 1.00 95.38 394 CYS A O 1
ATOM 3329 N N . GLU A 1 395 ? 0.353 10.603 -1.546 1.00 97.06 395 GLU A N 1
ATOM 3330 C CA . GLU A 1 395 ? 0.622 10.307 -0.128 1.00 97.06 395 GLU A CA 1
ATOM 3331 C C . GLU A 1 395 ? -0.383 11.010 0.802 1.00 97.06 395 GLU A C 1
ATOM 3333 O O . GLU A 1 395 ? -0.652 10.525 1.896 1.00 97.06 395 GLU A O 1
ATOM 3338 N N . SER A 1 396 ? -1.008 12.107 0.359 1.00 96.62 396 SER A N 1
ATOM 3339 C CA . SER A 1 396 ? -2.047 12.791 1.136 1.00 96.62 396 SER A CA 1
ATOM 3340 C C . SER A 1 396 ? -3.409 12.085 1.144 1.00 96.62 396 SER A C 1
ATOM 3342 O O . SER A 1 396 ? -4.260 12.444 1.957 1.00 96.62 396 SER A O 1
ATOM 3344 N N . GLY A 1 397 ? -3.639 11.134 0.228 1.00 94.69 397 GLY A N 1
ATOM 3345 C CA . GLY A 1 397 ? -4.953 10.527 -0.031 1.00 94.69 397 GLY A CA 1
ATOM 3346 C C . GLY A 1 397 ? -5.951 11.438 -0.765 1.00 94.69 397 GLY A C 1
ATOM 3347 O O . GLY A 1 397 ? -7.122 11.094 -0.890 1.00 94.69 397 GLY A O 1
ATOM 3348 N N . ILE A 1 398 ? -5.523 12.621 -1.218 1.00 92.62 398 ILE A N 1
ATOM 3349 C CA . ILE A 1 398 ? -6.359 13.593 -1.938 1.00 92.62 398 ILE A CA 1
ATOM 3350 C C . ILE A 1 398 ? -5.793 13.811 -3.353 1.00 92.62 398 ILE A C 1
ATOM 3352 O O . ILE A 1 398 ? -5.363 14.906 -3.716 1.00 92.62 398 ILE A O 1
ATOM 3356 N N . ASP A 1 399 ? -5.767 12.750 -4.148 1.00 88.56 399 ASP A N 1
ATOM 3357 C CA . ASP A 1 399 ? -5.280 12.683 -5.527 1.00 88.56 399 ASP A CA 1
ATOM 3358 C C . ASP A 1 399 ? -6.448 12.705 -6.543 1.00 88.56 399 ASP A C 1
ATOM 3360 O O . ASP A 1 399 ? -7.141 11.718 -6.738 1.00 88.56 399 ASP A O 1
ATOM 3364 N N . PHE A 1 400 ? -6.765 13.814 -7.214 1.00 88.44 400 PHE A N 1
ATOM 3365 C CA . PHE A 1 400 ? -6.199 15.159 -7.072 1.00 88.44 400 PHE A CA 1
ATOM 3366 C C . PHE A 1 400 ? -7.266 16.193 -6.699 1.00 88.44 400 PHE A C 1
ATOM 3368 O O . PHE A 1 400 ? -8.460 16.014 -6.928 1.00 88.44 400 PHE A O 1
ATOM 3375 N N . SER A 1 401 ? -6.822 17.310 -6.119 1.00 88.81 401 SER A N 1
ATOM 3376 C CA . SER A 1 401 ? -7.677 18.406 -5.654 1.00 88.81 401 SER A CA 1
ATOM 3377 C C . SER A 1 401 ? -7.044 19.756 -5.964 1.00 88.81 401 SER A C 1
ATOM 3379 O O . SER A 1 401 ? -5.824 19.900 -5.895 1.00 88.81 401 SER A O 1
ATOM 3381 N N . SER A 1 402 ? -7.878 20.774 -6.217 1.00 87.81 402 SER A N 1
ATOM 3382 C CA . SER A 1 402 ? -7.459 22.179 -6.362 1.00 87.81 402 SER A CA 1
ATOM 3383 C C . SER A 1 402 ? -6.609 22.677 -5.189 1.00 87.81 402 SER A C 1
ATOM 3385 O O . SER A 1 402 ? -5.796 23.579 -5.374 1.00 87.81 402 SER A O 1
ATOM 3387 N N . ARG A 1 403 ? -6.726 22.045 -4.010 1.00 89.19 403 ARG A N 1
ATOM 3388 C CA . ARG A 1 403 ? -5.859 22.269 -2.845 1.00 89.19 403 ARG A CA 1
ATOM 3389 C C . ARG A 1 403 ? -4.366 22.193 -3.182 1.00 89.19 403 ARG A C 1
ATOM 3391 O O . ARG A 1 403 ? -3.589 22.955 -2.612 1.00 89.19 403 ARG A O 1
ATOM 3398 N N . TRP A 1 404 ? -3.976 21.286 -4.076 1.00 88.38 404 TRP A N 1
ATOM 3399 C CA . TRP A 1 404 ? -2.575 21.028 -4.417 1.00 88.38 404 TRP A CA 1
ATOM 3400 C C . TRP A 1 404 ? -2.090 21.811 -5.632 1.00 88.38 404 TRP A C 1
ATOM 3402 O O . TRP A 1 404 ? -0.903 21.786 -5.918 1.00 88.38 404 TRP A O 1
ATOM 3412 N N . TYR A 1 405 ? -2.965 22.521 -6.344 1.00 81.88 405 TYR A N 1
ATOM 3413 C CA . TYR A 1 405 ? -2.594 23.217 -7.573 1.00 81.88 405 TYR A CA 1
ATOM 3414 C C . TYR A 1 405 ? -2.384 24.710 -7.349 1.00 81.88 405 TYR A C 1
ATOM 3416 O O . TYR A 1 405 ? -3.067 25.365 -6.553 1.00 81.88 405 TYR A O 1
ATOM 3424 N N . ASN A 1 406 ? -1.448 25.287 -8.099 1.00 69.69 406 ASN A N 1
ATOM 3425 C CA . ASN A 1 406 ? -1.324 26.730 -8.189 1.00 69.69 406 ASN A CA 1
ATOM 3426 C C . ASN A 1 406 ? -2.415 27.298 -9.099 1.00 69.69 406 ASN A C 1
ATOM 3428 O O . ASN A 1 406 ? -2.257 27.369 -10.315 1.00 69.69 406 ASN A O 1
ATOM 3432 N N . TRP A 1 407 ? -3.540 27.704 -8.508 1.00 52.28 407 TRP A N 1
ATOM 3433 C CA . TRP A 1 407 ? -4.559 28.453 -9.232 1.00 52.28 407 TRP A CA 1
ATOM 3434 C C . TRP A 1 407 ? -4.042 29.863 -9.539 1.00 52.28 407 TRP A C 1
ATOM 3436 O O . TRP A 1 407 ? -4.143 30.774 -8.716 1.00 52.28 407 TRP A O 1
ATOM 3446 N N . LYS A 1 408 ? -3.474 30.052 -10.731 1.00 53.22 408 LYS A N 1
ATOM 3447 C CA . LYS A 1 408 ? -3.378 31.377 -11.346 1.00 53.22 408 LYS A CA 1
ATOM 3448 C C . LYS A 1 408 ? -4.599 31.550 -12.245 1.00 53.22 408 LYS A C 1
ATOM 3450 O O . LYS A 1 408 ? -4.804 30.752 -13.153 1.00 53.22 408 LYS A O 1
ATOM 3455 N N . ASN A 1 409 ? -5.413 32.567 -11.964 1.00 41.72 409 ASN A N 1
ATOM 3456 C CA . ASN A 1 409 ? -6.517 33.005 -12.818 1.00 41.72 409 ASN A CA 1
ATOM 3457 C C . ASN A 1 409 ? -5.999 33.259 -14.247 1.00 41.72 409 ASN A C 1
ATOM 3459 O O . ASN A 1 409 ? -5.469 34.332 -14.516 1.00 41.72 409 ASN A O 1
ATOM 3463 N N . ASN A 1 410 ? -6.165 32.309 -15.165 1.00 40.19 410 ASN A N 1
ATOM 3464 C CA . ASN A 1 410 ? -6.149 32.615 -16.593 1.00 40.19 410 ASN A CA 1
ATOM 3465 C C . ASN A 1 410 ? -7.554 33.111 -16.956 1.00 40.19 410 ASN A C 1
ATOM 3467 O O . ASN A 1 410 ? -8.433 32.326 -17.297 1.00 40.19 410 ASN A O 1
ATOM 3471 N N . THR A 1 411 ? -7.783 34.417 -16.822 1.00 37.94 411 THR A N 1
ATOM 3472 C CA . THR A 1 411 ? -9.031 35.106 -17.199 1.00 37.94 411 THR A CA 1
ATOM 3473 C C . THR A 1 411 ? -9.143 35.395 -18.696 1.00 37.94 411 THR A C 1
ATOM 3475 O O . THR A 1 411 ? -9.868 36.302 -19.085 1.00 37.94 411 THR A O 1
ATOM 3478 N N . GLU A 1 412 ? -8.485 34.628 -19.562 1.00 36.84 412 GLU A N 1
ATOM 3479 C CA . GLU A 1 412 ? -8.666 34.764 -21.007 1.00 36.84 412 GLU A CA 1
ATOM 3480 C C . GLU A 1 412 ? -8.958 33.393 -21.620 1.00 36.84 412 GLU A C 1
ATOM 3482 O O . GLU A 1 412 ? -8.105 32.510 -21.666 1.00 36.84 412 GLU A O 1
ATOM 3487 N N . ASN A 1 413 ? -10.204 33.264 -22.086 1.00 32.25 413 ASN A N 1
ATOM 3488 C CA . ASN A 1 413 ? -10.836 32.143 -22.788 1.00 32.25 413 ASN A CA 1
ATOM 3489 C C . ASN A 1 413 ? -11.490 31.073 -21.900 1.00 32.25 413 ASN A C 1
ATOM 3491 O O . ASN A 1 413 ? -10.897 30.078 -21.490 1.00 32.25 413 ASN A O 1
ATOM 3495 N N . GLY A 1 414 ? -12.787 31.293 -21.659 1.00 37.72 414 GLY A N 1
ATOM 3496 C CA . GLY A 1 414 ? -13.692 30.360 -21.004 1.00 37.72 414 GLY A CA 1
ATOM 3497 C C . GLY A 1 414 ? -13.741 28.992 -21.688 1.00 37.72 414 GLY A C 1
ATOM 3498 O O . GLY A 1 414 ? -13.903 28.875 -22.900 1.00 37.72 414 GLY A O 1
ATOM 3499 N N . GLY A 1 415 ? -13.631 27.953 -20.865 1.00 27.42 415 GLY A N 1
ATOM 3500 C CA . GLY A 1 415 ? -13.772 26.560 -21.264 1.00 27.42 415 GLY A CA 1
ATOM 3501 C C . GLY A 1 415 ? -13.227 25.642 -20.179 1.00 27.42 415 GLY A C 1
ATOM 3502 O O . GLY A 1 415 ? -12.037 25.349 -20.147 1.00 27.42 415 GLY A O 1
ATOM 3503 N N . VAL A 1 416 ? -14.100 25.190 -19.278 1.00 36.88 416 VAL A N 1
ATOM 3504 C CA . VAL A 1 416 ? -13.777 24.177 -18.267 1.00 36.88 416 VAL A CA 1
ATOM 3505 C C . VAL A 1 416 ? -13.346 22.895 -18.982 1.00 36.88 416 VAL A C 1
ATOM 3507 O O . VAL A 1 416 ? -14.167 22.187 -19.560 1.00 36.88 416 VAL A O 1
ATOM 3510 N N . ARG A 1 417 ? -12.052 22.574 -18.928 1.00 31.17 417 ARG A N 1
ATOM 3511 C CA . ARG A 1 417 ? -11.554 21.210 -19.115 1.00 31.17 417 ARG A CA 1
ATOM 3512 C C . ARG A 1 417 ? -10.949 20.767 -17.793 1.00 31.17 417 ARG A C 1
ATOM 3514 O O . ARG A 1 417 ? -9.924 21.290 -17.372 1.00 31.17 417 ARG A O 1
ATOM 3521 N N . GLY A 1 418 ? -11.619 19.826 -17.131 1.00 32.25 418 GLY A N 1
ATOM 3522 C CA . GLY A 1 418 ? -11.126 19.133 -15.942 1.00 32.25 418 GLY A CA 1
ATOM 3523 C C . GLY A 1 418 ? -9.955 18.213 -16.285 1.00 32.25 418 GLY A C 1
ATOM 3524 O O . GLY A 1 418 ? -10.110 17.000 -16.297 1.00 32.25 418 GLY A O 1
ATOM 3525 N N . GLY A 1 419 ? -8.805 18.803 -16.598 1.00 32.38 419 GLY A N 1
ATOM 3526 C CA . GLY A 1 419 ? -7.523 18.125 -16.747 1.00 32.38 419 GLY A CA 1
ATOM 3527 C C . GLY A 1 419 ? -6.475 18.911 -15.969 1.00 32.38 419 GLY A C 1
ATOM 3528 O O . GLY A 1 419 ? -6.357 20.123 -16.151 1.00 32.38 419 GLY A O 1
ATOM 3529 N N . GLY A 1 420 ? -5.772 18.237 -15.059 1.00 38.06 420 GLY A N 1
ATOM 3530 C CA . GLY A 1 420 ? -4.805 18.805 -14.116 1.00 38.06 420 GLY A CA 1
ATOM 3531 C C . GLY A 1 420 ? -3.548 19.377 -14.777 1.00 38.06 420 GLY A C 1
ATOM 3532 O O . GLY A 1 420 ? -2.465 18.835 -14.613 1.00 38.06 420 GLY A O 1
ATOM 3533 N N . GLY A 1 421 ? -3.688 20.485 -15.507 1.00 34.62 421 GLY A N 1
ATOM 3534 C CA . GLY A 1 421 ? -2.581 21.212 -16.139 1.00 34.62 421 GLY A CA 1
ATOM 3535 C C . GLY A 1 421 ? -1.947 22.300 -15.264 1.00 34.62 421 GLY A C 1
ATOM 3536 O O . GLY A 1 421 ? -1.130 23.074 -15.754 1.00 34.62 421 GLY A O 1
ATOM 3537 N N . GLY A 1 422 ? -2.338 22.415 -13.992 1.00 43.72 422 GLY A N 1
ATOM 3538 C CA . GLY A 1 422 ? -1.696 23.336 -13.055 1.00 43.72 422 GLY A CA 1
ATOM 3539 C C . GLY A 1 422 ? -0.398 22.748 -12.501 1.00 43.72 422 GLY A C 1
ATOM 3540 O O . GLY A 1 422 ? -0.333 21.555 -12.217 1.00 43.72 422 GLY A O 1
ATOM 3541 N N . GLU A 1 423 ? 0.624 23.580 -12.288 1.00 46.66 423 GLU A N 1
ATOM 3542 C CA . GLU A 1 423 ? 1.782 23.178 -11.482 1.00 46.66 423 GLU A CA 1
ATOM 3543 C C . GLU A 1 423 ? 1.297 22.822 -10.062 1.00 46.66 423 GLU A C 1
ATOM 3545 O O . GLU A 1 423 ? 0.603 23.615 -9.410 1.00 46.66 423 GLU A O 1
ATOM 3550 N N . VAL A 1 424 ? 1.617 21.606 -9.610 1.00 51.97 424 VAL A N 1
ATOM 3551 C CA . VAL A 1 424 ? 1.363 21.149 -8.237 1.00 51.97 424 VAL A CA 1
ATOM 3552 C C . VAL A 1 424 ? 2.317 21.902 -7.299 1.00 51.97 424 VAL A C 1
ATOM 3554 O O . VAL A 1 424 ? 3.503 22.010 -7.608 1.00 51.97 424 VAL A O 1
ATOM 3557 N N . LYS A 1 425 ? 1.785 22.464 -6.209 1.00 50.19 425 LYS A N 1
ATOM 3558 C CA . LYS A 1 425 ? 2.502 23.284 -5.218 1.00 50.19 425 LYS A CA 1
ATOM 3559 C C . LYS A 1 425 ? 3.440 22.486 -4.324 1.00 50.19 425 LYS A C 1
ATOM 3561 O O . LYS A 1 425 ? 3.106 21.324 -4.001 1.00 50.19 425 LYS A O 1
#

pLDDT: mean 81.11, std 22.65, range [22.98, 98.75]

Secondary structure (DSSP, 8-state):
----PPPP-PPP---THHHHHHHHHHHHHHHHHHHHHHHHHHHHHTS------S-TT---EEEEEE--SSS--EEEEEE---------------S-PPPTT-----SS-SS-STTHHHHTSSHHHHHHHHHT-TTTSS-SEESS-HHHHHHHHHHH-BTTB--HHHHHHHHHHHEE----EEE---TT--SS-GGGGG--SHHHHHHHHHHHTTHHHHEEEE-HHHHH-GGGSSB---SS-EE--BTTB-S-BHHHHHHHHHHHHHTT-HHHHHHHHHHHHHHHHHHSS--SBSBGGGTT---S--HHHHHHHHHHHH--HHHHHHHHHHHHHHHHHHHHHHEEEEEETTEEEEEE----S--S--GGGHHHHHHHHHHSS-HHHHHHHHHHHHHTT--S-GGGB------SS--------SPB-

Foldseek 3Di:
DDDDDDDDDDDDDDDPVCVVVVVVVVVVVVVVVVVVVVVVVVVVVPDDDDPPDPDLPAQQDWDFDQPDDDDLATDIDGDRDPDPPPPPPPPVPQDDDDAQFDFDPWDFWLFDDLCCCFQTGTRNLSNCVVLVNNDQPVAQFWPDQSVVLVVQVVVQCDPPHHDPVSSVVSNVVTHDHDDQKDQDDQPQADQDDPLLVVPPDPSVSNVLSNVSVCFSSQKMAGDPCCVVPVSGGQFAHFDAIDGFPGHPTNWDFQVVRLVVLVSCVSSVSLVNLVRHLNRQVVCCVPLLEAFRTGGSLRSQAAAPDCSVVSLVVSCVSPVDVVSCVSCVVSVVSHVVVQQVPFWDFDDDPNDTDIDGAQWGRTQAARSVCHSVLQSLLVVDPHSSQQRRLQSSCVSHVPNDDPVQFDDDDPVPDDDDDPDPNGRGD

Sequence (425 aa):
MLSLHYMHIQPINLRKKHWLLFYIILGFIFILIFIFALINFLKWRNGKEFVFFTSKSEIKQVYINYLGNNDNEFTLQFVSIEEKQFSIKETNNYQQQPSPGFITNCSEPICEGPLAPIYCSGPLISSAWYFGVQHQCPGTKLLFEPNEILKNFRKIIRGKVIKKGDFMQFCEENFANTDYIKPSNLTDWQPNPKNFELINDPKWRKFAVALHQIWPLLTREFIDDVHKNQHFYPVISVPNRFLVPGGFFKVFFYWDTYWILKGLYFSNLIETSYGVLKNFAHLLNYHGFIPNSGNIQLSRRSQPPFFTQMIKDYFDITKNKSFLQEFLPLAEKELKWWNQNRSIIFEFKGKNYLMFQYKTKTNCPRSENFLEDYQLGIQSKQPLFFWSSTASACESGIDFSSRWYNWKNNTENGGVRGGGGGEVK

Organism: Meloidogyne enterolobii (NCBI:txid390850)

InterPro domains:
  IPR001661 Glycoside hydrolase, family 37 [PF01204] (139-407)
  IPR001661 Glycoside hydrolase, family 37 [PR00744] (287-305)
  IPR001661 Glycoside hydrolase, family 37 [PR00744] (355-372)
  IPR001661 Glycoside hydrolase, family 37 [PR00744] (387-404)
  IPR001661 Glycoside hydrolase, family 37 [PTHR23403] (86-409)
  IPR008928 Six-hairpin glycosidase superfamily [SSF48208] (117-411)
  IPR012341 Six-hairpin glycosidase-like superfamily [G3DSA:1.50.10.10] (115-417)

Radius of gyration: 29.16 Å; chains: 1; bounding box: 67×99×68 Å